Protein AF-A0A1Y1WN30-F1 (afdb_monomer_lite)

Structure (mmCIF, N/CA/C/O backbone):
data_AF-A0A1Y1WN30-F1
#
_entry.id   AF-A0A1Y1WN30-F1
#
loop_
_atom_site.group_PDB
_atom_site.id
_atom_site.type_symbol
_atom_site.label_atom_id
_atom_site.label_alt_id
_atom_site.label_comp_id
_atom_site.label_asym_id
_atom_site.label_entity_id
_atom_site.label_seq_id
_atom_site.pdbx_PDB_ins_code
_atom_site.Cartn_x
_atom_site.Cartn_y
_atom_site.Cartn_z
_atom_site.occupancy
_atom_site.B_iso_or_equiv
_atom_site.auth_seq_id
_atom_site.auth_comp_id
_atom_site.auth_asym_id
_atom_site.auth_atom_id
_atom_site.pdbx_PDB_model_num
ATOM 1 N N . MET A 1 1 ? -15.433 10.022 25.987 1.00 66.25 1 MET A N 1
ATOM 2 C CA . MET A 1 1 ? -14.194 9.229 26.142 1.00 66.25 1 MET A CA 1
ATOM 3 C C . MET A 1 1 ? -13.029 10.192 26.324 1.00 66.25 1 MET A C 1
ATOM 5 O O . MET A 1 1 ? -13.145 11.325 25.868 1.00 66.25 1 MET A O 1
ATOM 9 N N . GLU A 1 2 ? -11.960 9.793 27.011 1.00 76.88 2 GLU A N 1
ATOM 10 C CA . GLU A 1 2 ? -10.769 10.644 27.179 1.00 76.88 2 GLU A CA 1
ATOM 11 C C . GLU A 1 2 ? -9.904 10.650 25.900 1.00 76.88 2 GLU A C 1
ATOM 13 O O . GLU A 1 2 ? -9.834 9.620 25.217 1.00 76.88 2 GLU A O 1
ATOM 18 N N . PRO A 1 3 ? -9.256 11.780 25.551 1.00 79.56 3 PRO A N 1
ATOM 19 C CA . PRO A 1 3 ? -8.313 11.839 24.436 1.00 79.56 3 PRO A CA 1
ATOM 20 C C . PRO A 1 3 ? -7.026 11.049 24.751 1.00 79.56 3 PRO A C 1
ATOM 22 O O . PRO A 1 3 ? -6.665 10.908 25.921 1.00 79.56 3 PRO A O 1
ATOM 25 N N . PRO A 1 4 ? -6.292 10.549 23.740 1.00 82.12 4 PRO A N 1
ATOM 26 C CA . PRO A 1 4 ? -5.044 9.820 23.962 1.00 82.12 4 PRO A CA 1
ATOM 27 C C . PRO A 1 4 ? -3.950 10.729 24.543 1.00 82.12 4 PRO A C 1
ATOM 29 O O . PRO A 1 4 ? -3.462 11.651 23.888 1.00 82.12 4 PRO A O 1
ATOM 32 N N . THR A 1 5 ? -3.520 10.434 25.769 1.00 81.94 5 THR A N 1
ATOM 33 C CA . THR A 1 5 ? -2.484 11.198 26.476 1.00 81.94 5 THR A CA 1
ATOM 34 C C . THR A 1 5 ? -1.085 10.891 25.935 1.00 81.94 5 THR A C 1
ATOM 36 O O . THR A 1 5 ? -0.492 9.861 26.258 1.00 81.94 5 THR A O 1
ATOM 39 N N . TYR A 1 6 ? -0.510 11.806 25.151 1.00 86.31 6 TYR A N 1
ATOM 40 C CA . TYR A 1 6 ? 0.907 11.751 24.782 1.00 86.31 6 TYR A CA 1
ATOM 41 C C . TYR A 1 6 ? 1.780 12.274 25.933 1.00 86.31 6 TYR A C 1
ATOM 43 O O . TYR A 1 6 ? 1.780 13.462 26.247 1.00 86.31 6 TYR A O 1
ATOM 51 N N . THR A 1 7 ? 2.539 11.376 26.564 1.00 87.56 7 THR A N 1
ATOM 52 C CA . THR A 1 7 ? 3.440 11.684 27.693 1.00 87.56 7 THR A CA 1
ATOM 53 C C . THR A 1 7 ? 4.872 12.021 27.265 1.00 87.56 7 THR A C 1
ATOM 55 O O . THR A 1 7 ? 5.717 12.333 28.107 1.00 87.56 7 THR A O 1
ATOM 58 N N . GLY A 1 8 ? 5.169 11.954 25.964 1.00 88.12 8 GLY A N 1
ATOM 59 C CA . GLY A 1 8 ? 6.479 12.298 25.422 1.00 88.12 8 GLY A CA 1
ATOM 60 C C . GLY A 1 8 ? 6.755 13.804 25.439 1.00 88.12 8 GLY A C 1
ATOM 61 O O . GLY A 1 8 ? 5.871 14.639 25.626 1.00 88.12 8 GLY A O 1
ATOM 62 N N . LYS A 1 9 ? 8.018 14.172 25.215 1.00 91.62 9 LYS A N 1
ATOM 63 C CA . LYS A 1 9 ? 8.407 15.582 25.068 1.00 91.62 9 LYS A CA 1
ATOM 64 C C . LYS A 1 9 ? 7.896 16.142 23.729 1.00 91.62 9 LYS A C 1
ATOM 66 O O . LYS A 1 9 ? 7.778 15.369 22.771 1.00 91.62 9 LYS A O 1
ATOM 71 N N . PRO A 1 10 ? 7.646 17.461 23.626 1.00 94.69 10 PRO A N 1
ATOM 72 C CA . PRO A 1 10 ? 7.504 18.121 22.334 1.00 94.69 10 PRO A CA 1
ATOM 73 C C . PRO A 1 10 ? 8.739 17.862 21.464 1.00 94.69 10 PRO A C 1
ATOM 75 O O . PRO A 1 10 ? 9.865 17.896 21.969 1.00 94.69 10 PRO A O 1
ATOM 78 N N . GLN A 1 11 ? 8.537 17.576 20.180 1.00 95.75 11 GLN A N 1
ATOM 79 C CA . GLN A 1 11 ? 9.617 17.220 19.255 1.00 95.75 11 GLN A CA 1
ATOM 80 C C . GLN A 1 11 ? 9.288 17.601 17.805 1.00 95.75 11 GLN A C 1
ATOM 82 O O . GLN A 1 11 ? 8.126 17.663 17.406 1.00 95.75 11 GLN A O 1
ATOM 87 N N . SER A 1 12 ? 10.333 17.839 17.011 1.00 96.12 12 SER A N 1
ATOM 88 C CA . SER A 1 12 ? 10.256 18.078 15.568 1.00 96.12 12 SER A CA 1
ATOM 89 C C . SER A 1 12 ? 10.957 16.928 14.857 1.00 96.12 12 SER A C 1
ATOM 91 O O . SER A 1 12 ? 12.157 16.734 15.044 1.00 96.12 12 SER A O 1
ATOM 93 N N . ILE A 1 13 ? 10.213 16.152 14.072 1.00 95.12 13 ILE A N 1
ATOM 94 C CA . ILE A 1 13 ? 10.753 15.043 13.281 1.00 95.12 13 ILE A CA 1
ATOM 95 C C . ILE A 1 13 ? 10.892 15.542 11.845 1.00 95.12 13 ILE A C 1
ATOM 97 O O . ILE A 1 13 ? 9.892 15.676 11.137 1.00 95.12 13 ILE A O 1
ATOM 101 N N . LYS A 1 14 ? 12.123 15.845 11.423 1.00 94.25 14 LYS A N 1
ATOM 102 C CA . LYS A 1 14 ? 12.416 16.261 10.046 1.00 94.25 14 LYS A CA 1
ATOM 103 C C . LYS A 1 14 ? 12.113 15.111 9.082 1.00 94.25 14 LYS A C 1
ATOM 105 O O . LYS A 1 14 ? 12.485 13.966 9.341 1.00 94.25 14 LYS A O 1
ATOM 110 N N . LEU A 1 15 ? 11.405 15.410 7.995 1.00 91.88 15 LEU A N 1
ATOM 111 C CA . LEU A 1 15 ? 11.126 14.438 6.942 1.00 91.88 15 LEU A CA 1
ATOM 112 C C . LEU A 1 15 ? 12.402 14.129 6.153 1.00 91.88 15 LEU A C 1
ATOM 114 O O . LEU A 1 15 ? 13.209 15.024 5.893 1.00 91.88 15 LEU A O 1
ATOM 118 N N . THR A 1 16 ? 12.565 12.874 5.728 1.00 89.31 16 THR A N 1
ATOM 119 C CA . THR A 1 16 ? 13.534 12.553 4.672 1.00 89.31 16 THR A CA 1
ATOM 120 C C . THR A 1 16 ? 13.024 13.076 3.329 1.00 89.31 16 THR A C 1
ATOM 122 O O . THR A 1 16 ? 11.838 13.378 3.171 1.00 89.31 16 THR A O 1
ATOM 125 N N . ALA A 1 17 ? 13.905 13.136 2.332 1.00 83.62 17 ALA A N 1
ATOM 126 C CA . ALA A 1 17 ? 13.531 13.545 0.983 1.00 83.62 17 ALA A CA 1
ATOM 127 C C . ALA A 1 17 ? 12.427 12.646 0.373 1.00 83.62 17 ALA A C 1
ATOM 129 O O . ALA A 1 17 ? 11.511 13.140 -0.284 1.00 83.62 17 ALA A O 1
ATOM 130 N N . PHE A 1 18 ? 12.450 11.341 0.682 1.00 82.75 18 PHE A N 1
ATOM 131 C CA . PHE A 1 18 ? 11.403 10.391 0.293 1.00 82.75 18 PHE A CA 1
ATOM 132 C C . PHE A 1 18 ? 10.054 10.712 0.953 1.00 82.75 18 PHE A C 1
ATOM 134 O O . PHE A 1 18 ? 9.034 10.770 0.270 1.00 82.75 18 PHE A O 1
ATOM 141 N N . ASP A 1 19 ? 10.043 10.961 2.267 1.00 86.88 19 ASP A N 1
ATOM 142 C CA . ASP A 1 19 ? 8.809 11.249 3.013 1.00 86.88 19 ASP A CA 1
ATOM 143 C C . ASP A 1 19 ? 8.172 12.576 2.581 1.00 86.88 19 ASP A C 1
ATOM 145 O O . ASP A 1 19 ? 6.949 12.693 2.508 1.00 86.88 19 ASP A O 1
ATOM 149 N N . ALA A 1 20 ? 9.007 13.584 2.310 1.00 86.00 20 ALA A N 1
ATOM 150 C CA . ALA A 1 20 ? 8.577 14.906 1.875 1.00 86.00 20 ALA A CA 1
ATOM 151 C C . ALA A 1 20 ? 7.955 14.878 0.470 1.00 86.00 20 ALA A C 1
ATOM 153 O O . ALA A 1 20 ? 7.010 15.616 0.206 1.00 86.00 20 ALA A O 1
ATOM 154 N N . LEU A 1 21 ? 8.427 13.998 -0.422 1.00 81.38 21 LEU A N 1
ATOM 155 C CA . LEU A 1 21 ? 7.849 13.823 -1.758 1.00 81.38 21 LEU A CA 1
ATOM 156 C C . LEU A 1 21 ? 6.402 13.306 -1.697 1.00 81.38 21 LEU A C 1
ATOM 158 O O . LEU A 1 21 ? 5.543 13.755 -2.454 1.00 81.38 21 LEU A O 1
ATOM 162 N N . VAL A 1 22 ? 6.129 12.361 -0.795 1.00 82.50 22 VAL A N 1
ATOM 163 C CA . VAL A 1 22 ? 4.811 11.718 -0.649 1.00 82.50 22 VAL A CA 1
ATOM 164 C C . VAL A 1 22 ? 3.915 12.394 0.391 1.00 82.50 22 VAL A C 1
ATOM 166 O O . VAL A 1 22 ? 2.768 11.982 0.558 1.00 82.50 22 VAL A O 1
ATOM 169 N N . SER A 1 23 ? 4.380 13.444 1.078 1.00 84.56 23 SER A N 1
ATOM 170 C CA . SER A 1 23 ? 3.702 14.007 2.257 1.00 84.56 23 SER A CA 1
ATOM 171 C C . SER A 1 23 ? 2.303 14.573 1.992 1.00 84.56 23 SER A C 1
ATOM 173 O O . SER A 1 23 ? 1.517 14.743 2.922 1.00 84.56 23 SER A O 1
ATOM 175 N N . ILE A 1 24 ? 2.001 14.872 0.728 1.00 79.69 24 ILE A N 1
ATOM 176 C CA . ILE A 1 24 ? 0.704 15.366 0.244 1.00 79.69 24 ILE A CA 1
ATOM 177 C C . ILE A 1 24 ? -0.358 14.261 0.100 1.00 79.69 24 ILE A C 1
ATOM 179 O O . ILE A 1 24 ? -1.520 14.561 -0.167 1.00 79.69 24 ILE A O 1
ATOM 183 N N . LEU A 1 25 ? 0.035 12.991 0.241 1.00 83.56 25 LEU A N 1
ATOM 184 C CA . LEU A 1 25 ? -0.831 11.822 0.101 1.00 83.56 25 LEU A CA 1
ATOM 185 C C . LEU A 1 25 ? -1.242 11.264 1.468 1.00 83.56 25 LEU A C 1
ATOM 187 O O . LEU A 1 25 ? -0.469 11.285 2.427 1.00 83.56 25 LEU A O 1
ATOM 191 N N . ASN A 1 26 ? -2.427 10.656 1.518 1.00 87.56 26 ASN A N 1
ATOM 192 C CA . ASN A 1 26 ? -2.817 9.748 2.593 1.00 87.56 26 ASN A CA 1
ATOM 193 C C . ASN A 1 26 ? -2.835 8.310 2.062 1.00 87.56 26 ASN A C 1
ATOM 195 O O . ASN A 1 26 ? -3.388 8.049 0.994 1.00 87.56 26 ASN A O 1
ATOM 199 N N . ILE A 1 27 ? -2.294 7.371 2.834 1.00 85.38 27 ILE A N 1
ATOM 200 C CA . ILE A 1 27 ? -2.526 5.938 2.640 1.00 85.38 27 ILE A CA 1
ATOM 201 C C . ILE A 1 27 ? -3.891 5.625 3.245 1.00 85.38 27 ILE A C 1
ATOM 203 O O . ILE A 1 27 ? -4.140 5.948 4.408 1.00 85.38 27 ILE A O 1
ATOM 207 N N . GLN A 1 28 ? -4.778 5.020 2.456 1.00 88.50 28 GLN A N 1
ATOM 208 C CA . GLN A 1 28 ? -6.164 4.765 2.845 1.00 88.50 28 GLN A CA 1
ATOM 209 C C . GLN A 1 28 ? -6.513 3.292 2.600 1.00 88.50 28 GLN A C 1
ATOM 211 O O . GLN A 1 28 ? -6.345 2.793 1.488 1.00 88.50 28 GLN A O 1
ATOM 216 N N . GLN A 1 29 ? -6.971 2.587 3.638 1.00 86.94 29 GLN A N 1
ATOM 217 C CA . GLN A 1 29 ? -7.383 1.176 3.572 1.00 86.94 29 GLN A CA 1
ATOM 218 C C . GLN A 1 29 ? -8.694 0.958 4.339 1.00 86.94 29 GLN A C 1
ATOM 220 O O . GLN A 1 29 ? -9.002 1.697 5.275 1.00 86.94 29 GLN A O 1
ATOM 225 N N . VAL A 1 30 ? -9.454 -0.072 3.950 1.00 87.62 30 VAL A N 1
ATOM 226 C CA . VAL A 1 30 ? -10.719 -0.453 4.598 1.00 87.62 30 VAL A CA 1
ATOM 227 C C . VAL A 1 30 ? -10.726 -1.949 4.895 1.00 87.62 30 VAL A C 1
ATOM 229 O O . VAL A 1 30 ? -10.423 -2.756 4.016 1.00 87.62 30 VAL A O 1
ATOM 232 N N . TYR A 1 31 ? -11.079 -2.320 6.125 1.00 88.19 31 TYR A N 1
ATOM 233 C CA . TYR A 1 31 ? -11.107 -3.707 6.594 1.00 88.19 31 TYR A CA 1
ATOM 234 C C . TYR A 1 31 ? -12.529 -4.137 6.967 1.00 88.19 31 TYR A C 1
ATOM 236 O O . TYR A 1 31 ? -13.190 -3.472 7.761 1.00 88.19 31 TYR A O 1
ATOM 244 N N . PHE A 1 32 ? -12.982 -5.272 6.426 1.00 89.44 32 PHE A N 1
ATOM 245 C CA . PHE A 1 32 ? -14.355 -5.770 6.568 1.00 89.44 32 PHE A CA 1
ATOM 246 C C . PHE A 1 32 ? -14.419 -7.070 7.381 1.00 89.44 32 PHE A C 1
ATOM 248 O O . PHE A 1 32 ? -14.154 -8.158 6.858 1.00 89.44 32 PHE A O 1
ATOM 255 N N . TYR A 1 33 ? -14.852 -6.968 8.637 1.00 89.69 33 TYR A N 1
ATOM 256 C CA . TYR A 1 33 ? -14.958 -8.076 9.592 1.00 89.69 33 TYR A CA 1
ATOM 257 C C . TYR A 1 33 ? -16.397 -8.607 9.677 1.00 89.69 33 TYR A C 1
ATOM 259 O O . TYR A 1 33 ? -17.331 -7.825 9.805 1.00 89.69 33 TYR A O 1
ATOM 267 N N . GLU A 1 34 ? -16.575 -9.929 9.602 1.00 92.62 34 GLU A N 1
ATOM 268 C CA . GLU A 1 34 ? -17.881 -10.610 9.538 1.00 92.62 34 GLU A CA 1
ATOM 269 C C . GLU A 1 34 ? -18.300 -11.147 10.919 1.00 92.62 34 GLU A C 1
ATOM 271 O O . GLU A 1 34 ? -17.629 -12.039 11.446 1.00 92.62 34 GLU A O 1
ATOM 276 N N . ASN A 1 35 ? -19.417 -10.670 11.483 1.00 91.94 35 ASN A N 1
ATOM 277 C CA . ASN A 1 35 ? -19.970 -11.189 12.742 1.00 91.94 35 ASN A CA 1
ATOM 278 C C . ASN A 1 35 ? -20.822 -12.440 12.481 1.00 91.94 35 ASN A C 1
ATOM 280 O O . ASN A 1 35 ? -22.054 -12.405 12.510 1.00 91.94 35 ASN A O 1
ATOM 284 N N . LYS A 1 36 ? -20.150 -13.552 12.168 1.00 91.00 36 LYS A N 1
ATOM 285 C CA . LYS A 1 36 ? -20.792 -14.817 11.760 1.00 91.00 36 LYS A CA 1
ATOM 286 C C . LYS A 1 36 ? -21.807 -15.334 12.775 1.00 91.00 36 LYS A C 1
ATOM 288 O O . LYS A 1 36 ? -22.872 -15.802 12.385 1.00 91.00 36 LYS A O 1
ATOM 293 N N . ASP A 1 37 ? -21.470 -15.216 14.053 1.00 92.75 37 ASP A N 1
ATOM 294 C CA . ASP A 1 37 ? -22.253 -15.756 15.164 1.00 92.75 37 ASP A CA 1
ATOM 295 C C . ASP A 1 37 ? -23.277 -14.740 15.710 1.00 92.75 37 ASP A C 1
ATOM 297 O O . ASP A 1 37 ? -23.985 -15.034 16.670 1.00 92.75 37 ASP A O 1
ATOM 301 N N . ARG A 1 38 ? -23.358 -13.539 15.103 1.00 89.12 38 ARG A N 1
ATOM 302 C CA . ARG A 1 38 ? -24.195 -12.401 15.535 1.00 89.12 38 ARG A CA 1
ATOM 303 C C . ARG A 1 38 ? -24.017 -12.056 17.026 1.00 89.12 38 ARG A C 1
ATOM 305 O O . ARG A 1 38 ? -24.966 -11.660 17.701 1.00 89.12 38 ARG A O 1
ATOM 312 N N . SER A 1 39 ? -22.790 -12.195 17.537 1.00 92.94 39 SER A N 1
ATOM 313 C CA . SER A 1 39 ? -22.458 -11.905 18.936 1.00 92.94 39 SER A CA 1
ATOM 314 C C . SER A 1 39 ? -22.695 -10.421 19.251 1.00 92.94 39 SER A C 1
ATOM 316 O O . SER A 1 39 ? -22.212 -9.580 18.484 1.00 92.94 39 SER A O 1
ATOM 318 N N . PRO A 1 40 ? -23.393 -10.064 20.350 1.00 89.19 40 PRO A N 1
ATOM 319 C CA . PRO A 1 40 ? -23.592 -8.667 20.739 1.00 89.19 40 PRO A CA 1
ATOM 320 C C . PRO A 1 40 ? -22.261 -7.962 21.038 1.00 89.19 40 PRO A C 1
ATOM 322 O O . PRO A 1 40 ? -22.103 -6.795 20.700 1.00 89.19 40 PRO A O 1
ATOM 325 N N . ASP A 1 41 ? -21.280 -8.697 21.566 1.00 89.25 41 ASP A N 1
ATOM 326 C CA . ASP A 1 41 ? -19.958 -8.194 21.956 1.00 89.25 41 ASP A CA 1
ATOM 327 C C . ASP A 1 41 ? -18.908 -8.351 20.834 1.00 89.25 41 ASP A C 1
ATOM 329 O O . ASP A 1 41 ? -17.713 -8.532 21.084 1.00 89.25 41 ASP A O 1
ATOM 333 N N . PHE A 1 42 ? -19.332 -8.340 19.565 1.00 89.75 42 PHE A N 1
ATOM 334 C CA . PHE A 1 42 ? -18.420 -8.465 18.426 1.00 89.75 42 PHE A CA 1
ATOM 335 C C . PHE A 1 42 ? -17.640 -7.165 18.188 1.00 89.75 42 PHE A C 1
ATOM 337 O O . PHE A 1 42 ? -18.181 -6.186 17.686 1.00 89.75 42 PHE A O 1
ATOM 344 N N . MET A 1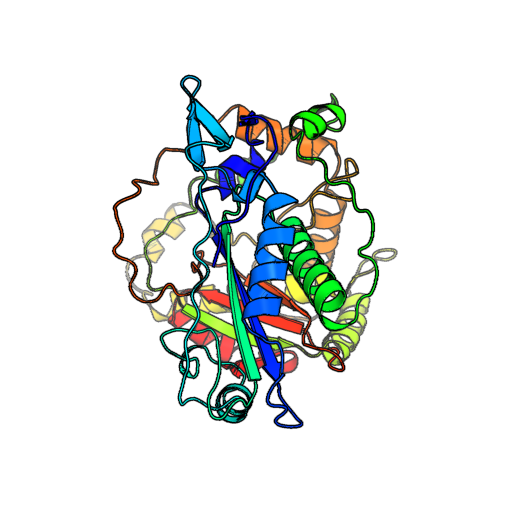 43 ? -16.341 -7.188 18.506 1.00 91.25 43 MET A N 1
ATOM 345 C CA . MET A 1 43 ? -15.421 -6.046 18.376 1.00 91.25 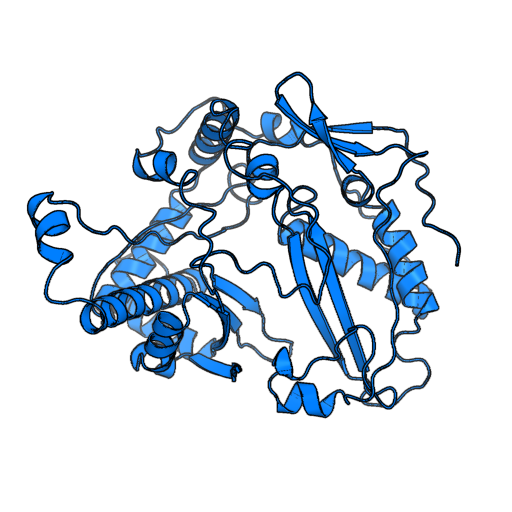43 MET A CA 1
ATOM 346 C C . MET A 1 43 ? -15.947 -4.757 19.057 1.00 91.25 43 MET A C 1
ATOM 348 O O . MET A 1 43 ? -16.162 -3.758 18.368 1.00 91.25 43 MET A O 1
ATOM 352 N N . PRO A 1 44 ? -16.143 -4.743 20.394 1.00 91.62 44 PRO A N 1
ATOM 353 C CA . PRO A 1 44 ? -16.823 -3.645 21.083 1.00 91.62 44 PRO A CA 1
ATOM 354 C C . PRO A 1 44 ? -16.126 -2.294 20.887 1.00 91.62 44 PRO A C 1
ATOM 356 O O . PRO A 1 44 ? -14.898 -2.199 20.991 1.00 91.62 44 PRO A O 1
ATOM 359 N N . ALA A 1 45 ? -16.908 -1.239 20.652 1.00 90.31 45 ALA A N 1
ATOM 360 C CA . ALA A 1 45 ? -16.398 0.090 20.318 1.00 90.31 45 ALA A CA 1
ATOM 361 C C . ALA A 1 45 ? -15.435 0.658 21.374 1.00 90.31 45 ALA A C 1
ATOM 363 O O . ALA A 1 45 ? -14.341 1.096 21.021 1.00 90.31 45 ALA A O 1
ATOM 364 N N . ASP A 1 46 ? -15.771 0.555 22.665 1.00 92.44 46 ASP A N 1
ATOM 365 C CA . ASP A 1 46 ? -14.885 0.972 23.763 1.00 92.44 46 ASP A CA 1
ATOM 366 C C . ASP A 1 46 ? -13.544 0.218 23.748 1.00 92.44 46 ASP A C 1
ATOM 368 O O . ASP A 1 46 ? -12.492 0.802 24.019 1.00 92.44 46 ASP A O 1
ATOM 372 N N . THR A 1 47 ? -13.546 -1.072 23.390 1.00 94.06 47 THR A N 1
ATOM 373 C CA . THR A 1 47 ? -12.322 -1.877 23.246 1.00 94.06 47 THR A CA 1
ATOM 374 C C . THR A 1 47 ? -11.494 -1.414 22.048 1.00 94.06 47 THR A C 1
ATOM 376 O O . THR A 1 47 ? -10.282 -1.235 22.187 1.00 94.06 47 THR A O 1
ATOM 379 N N . LEU A 1 48 ? -12.126 -1.172 20.894 1.00 93.38 48 LEU A N 1
ATOM 380 C CA . LEU A 1 48 ? -11.453 -0.671 19.691 1.00 93.38 48 LEU A CA 1
ATOM 381 C C . LEU A 1 48 ? -10.862 0.728 19.906 1.00 93.38 48 LEU A C 1
ATOM 383 O O . LEU A 1 48 ? -9.684 0.934 19.612 1.00 93.38 48 LEU A O 1
ATOM 387 N N . HIS A 1 49 ? -11.628 1.661 20.473 1.00 93.06 49 HIS A N 1
ATOM 388 C CA . HIS A 1 49 ? -11.184 3.022 20.777 1.00 93.06 49 HIS A CA 1
ATOM 389 C C . HIS A 1 49 ? -10.075 3.042 21.842 1.00 93.06 49 HIS A C 1
ATOM 391 O O . HIS A 1 49 ? -9.056 3.714 21.674 1.00 93.06 49 HIS A O 1
ATOM 397 N N . THR A 1 50 ? -10.198 2.252 22.914 1.00 93.88 50 THR A N 1
ATOM 398 C CA . THR A 1 50 ? -9.142 2.168 23.940 1.00 93.88 50 THR A CA 1
ATOM 399 C C . THR A 1 50 ? -7.860 1.551 23.369 1.00 93.88 50 THR A C 1
ATOM 401 O O . THR A 1 50 ? -6.764 2.044 23.642 1.00 93.88 50 THR A O 1
ATOM 404 N N . ALA A 1 51 ? -7.971 0.525 22.517 1.00 94.81 51 ALA A N 1
ATOM 405 C CA . ALA A 1 51 ? -6.834 -0.037 21.787 1.00 94.81 51 ALA A CA 1
ATOM 406 C C . ALA A 1 51 ? -6.203 0.976 20.819 1.00 94.81 51 ALA A C 1
ATOM 408 O O . ALA A 1 51 ? -4.978 1.026 20.685 1.00 94.81 51 ALA A O 1
ATOM 409 N N . PHE A 1 52 ? -7.021 1.805 20.166 1.00 94.31 52 PHE A N 1
ATOM 410 C CA . PHE A 1 52 ? -6.567 2.857 19.260 1.00 94.31 52 PHE A CA 1
ATOM 411 C C . PHE A 1 52 ? -5.771 3.923 20.022 1.00 94.31 52 PHE A C 1
ATOM 413 O O . PHE A 1 52 ? -4.642 4.223 19.639 1.00 94.31 52 PHE A O 1
ATOM 420 N N . ASN A 1 53 ? -6.279 4.399 21.163 1.00 93.94 53 ASN A N 1
ATOM 421 C CA . ASN A 1 53 ? -5.590 5.375 22.015 1.00 93.94 53 ASN A CA 1
ATOM 422 C C . ASN A 1 53 ? -4.278 4.831 22.614 1.00 93.94 53 ASN A C 1
ATOM 424 O O . ASN A 1 53 ? -3.269 5.546 22.661 1.00 93.94 53 ASN A O 1
ATOM 428 N N . LYS A 1 54 ? -4.243 3.547 22.998 1.00 93.88 54 LYS A N 1
ATOM 429 C CA . LYS A 1 54 ? -2.991 2.854 23.354 1.00 93.88 54 LYS A CA 1
ATOM 430 C C . LYS A 1 54 ? -2.013 2.740 22.184 1.00 93.88 54 LYS A C 1
ATOM 432 O O . LYS A 1 54 ? -0.808 2.788 22.402 1.00 93.88 54 LYS A O 1
ATOM 437 N N . THR A 1 55 ? -2.502 2.573 20.958 1.00 94.81 55 THR A N 1
ATOM 438 C CA . THR A 1 55 ? -1.643 2.411 19.776 1.00 94.81 55 THR A CA 1
ATOM 439 C C . THR A 1 55 ? -1.099 3.748 19.291 1.00 94.81 55 THR A C 1
ATOM 441 O O . THR A 1 55 ? 0.099 3.872 19.074 1.00 94.81 55 THR A O 1
ATOM 444 N N . ILE A 1 56 ? -1.936 4.776 19.153 1.00 94.44 56 ILE A N 1
ATOM 445 C CA . ILE A 1 56 ? -1.529 6.068 18.588 1.00 94.44 56 ILE A CA 1
ATOM 446 C C . ILE A 1 56 ? -0.467 6.775 19.448 1.00 94.44 56 ILE A C 1
ATOM 448 O O . ILE A 1 56 ? 0.451 7.390 18.914 1.00 94.44 56 ILE A O 1
ATOM 452 N N . SER A 1 57 ? -0.510 6.589 20.772 1.00 92.44 57 SER A N 1
ATOM 453 C CA . SER A 1 57 ? 0.525 7.061 21.706 1.00 92.44 57 SER A CA 1
ATOM 454 C C . SER A 1 57 ? 1.879 6.351 21.540 1.00 92.44 57 SER A C 1
ATOM 456 O O . SER A 1 57 ? 2.912 6.952 21.832 1.00 92.44 57 SER A O 1
ATOM 458 N N . GLN A 1 58 ? 1.901 5.125 20.999 1.00 93.25 58 GLN A N 1
ATOM 459 C CA . GLN A 1 58 ? 3.126 4.416 20.600 1.00 93.25 58 GLN A CA 1
ATOM 460 C C . GLN A 1 58 ? 3.672 4.896 19.241 1.00 93.25 58 GLN A C 1
ATOM 462 O O . GLN A 1 58 ? 4.813 4.578 18.926 1.00 93.25 58 GLN A O 1
ATOM 467 N N . PHE A 1 59 ? 2.911 5.685 18.462 1.00 94.69 59 PHE A N 1
ATOM 468 C CA . PHE A 1 59 ? 3.288 6.193 17.132 1.00 94.69 59 PHE A CA 1
ATOM 469 C C . PHE A 1 59 ? 3.252 7.740 17.056 1.00 94.69 59 PHE A C 1
ATOM 471 O O . PHE A 1 59 ? 2.429 8.306 16.329 1.00 94.69 59 PHE A O 1
ATOM 478 N N . PRO A 1 60 ? 4.173 8.461 17.732 1.00 93.94 60 PRO A N 1
ATOM 479 C CA . PRO A 1 60 ? 4.168 9.926 17.790 1.00 93.94 60 PRO A CA 1
ATOM 480 C C . PRO A 1 60 ? 4.096 10.669 16.440 1.00 93.94 60 PRO A C 1
ATOM 482 O O . PRO A 1 60 ? 3.414 11.692 16.401 1.00 93.94 60 PRO A O 1
ATOM 485 N N . PRO A 1 61 ? 4.694 10.201 15.317 1.00 94.94 61 PRO A N 1
ATOM 486 C CA . PRO A 1 61 ? 4.543 10.871 14.018 1.00 94.94 61 PRO A CA 1
ATOM 487 C C . PRO A 1 61 ? 3.095 11.020 13.524 1.00 94.94 61 PRO A C 1
ATOM 489 O O . PRO A 1 61 ? 2.832 11.886 12.695 1.00 94.94 61 PRO A O 1
ATOM 492 N N . LEU A 1 62 ? 2.158 10.203 14.017 1.00 94.38 62 LEU A N 1
ATOM 493 C CA . LEU A 1 62 ? 0.733 10.302 13.678 1.00 94.38 62 LEU A CA 1
ATOM 494 C C . LEU A 1 62 ? -0.030 11.319 14.547 1.00 94.38 62 LEU A C 1
ATOM 496 O O . LEU A 1 62 ? -1.160 11.658 14.216 1.00 94.38 62 LEU A O 1
ATOM 500 N N . LEU A 1 63 ? 0.584 11.815 15.626 1.00 95.12 63 LEU A N 1
ATOM 501 C CA . LEU A 1 63 ? 0.030 12.827 16.537 1.00 95.12 63 LEU A CA 1
ATOM 502 C C . LEU A 1 63 ? 0.554 14.246 16.253 1.00 95.12 63 LEU A C 1
ATOM 504 O O . LEU A 1 63 ? 0.184 15.192 16.948 1.00 95.12 63 LEU A O 1
ATOM 508 N N . GLY A 1 64 ? 1.443 14.408 15.272 1.00 94.88 64 GLY A N 1
ATOM 509 C CA . GLY A 1 64 ? 2.038 15.695 14.922 1.00 94.88 64 GLY A CA 1
ATOM 510 C C . GLY A 1 64 ? 1.385 16.374 13.720 1.00 94.88 64 GLY A C 1
ATOM 511 O O . GLY A 1 64 ? 0.780 15.734 12.857 1.00 94.88 64 GLY A O 1
ATOM 512 N N . HIS A 1 65 ? 1.553 17.691 13.636 1.00 95.38 65 HIS A N 1
ATOM 513 C CA . HIS A 1 65 ? 1.189 18.481 12.464 1.00 95.38 65 HIS A CA 1
ATOM 514 C C . HIS A 1 65 ? 2.359 18.543 11.478 1.00 95.38 65 HIS A C 1
ATOM 516 O O . HIS A 1 65 ? 3.456 18.971 11.841 1.00 95.38 65 HIS A O 1
ATOM 522 N N . LEU A 1 66 ? 2.120 18.190 10.214 1.00 94.62 66 LEU A N 1
ATOM 523 C CA . LEU A 1 66 ? 3.055 18.471 9.125 1.00 94.62 66 LEU A CA 1
ATOM 524 C C . LEU A 1 66 ? 3.191 19.994 8.950 1.00 94.62 66 LEU A C 1
ATOM 526 O O . LEU A 1 66 ? 2.190 20.680 8.740 1.00 94.62 66 LEU A O 1
ATOM 530 N N . ARG A 1 67 ? 4.412 20.531 9.045 1.00 94.62 67 ARG A N 1
ATOM 531 C CA . ARG A 1 67 ? 4.703 21.960 8.846 1.00 94.62 67 ARG A CA 1
ATOM 532 C C . ARG A 1 67 ? 5.998 22.164 8.067 1.00 94.62 67 ARG A C 1
ATOM 534 O O . ARG A 1 67 ? 7.018 21.538 8.368 1.00 94.62 67 ARG A O 1
ATOM 541 N N . GLN A 1 68 ? 5.974 23.105 7.128 1.00 91.38 68 GLN A N 1
ATOM 542 C CA . GLN A 1 68 ? 7.190 23.616 6.506 1.00 91.38 68 GLN A CA 1
ATOM 543 C C . GLN A 1 68 ? 7.992 24.466 7.502 1.00 91.38 68 GLN A C 1
ATOM 545 O O . GLN A 1 68 ? 7.425 25.182 8.330 1.00 91.38 68 GLN A O 1
ATOM 550 N N . GLN A 1 69 ? 9.313 24.348 7.426 1.00 92.50 69 GLN A N 1
ATOM 551 C CA . GLN A 1 69 ? 10.294 25.049 8.247 1.00 92.50 69 GLN A CA 1
ATOM 552 C C . GLN A 1 69 ? 10.931 26.217 7.460 1.00 92.50 69 GLN A C 1
ATOM 554 O O . GLN A 1 69 ? 10.855 26.237 6.230 1.00 92.50 69 GLN A O 1
ATOM 559 N N . PRO A 1 70 ? 11.604 27.183 8.121 1.00 91.81 70 PRO A N 1
ATOM 560 C CA . PRO A 1 70 ? 12.229 28.327 7.440 1.00 91.81 70 PRO A CA 1
ATOM 561 C C . PRO A 1 70 ? 13.350 27.982 6.440 1.00 91.81 70 PRO A C 1
ATOM 563 O O . PRO A 1 70 ? 13.702 28.823 5.620 1.00 91.81 70 PRO A O 1
ATOM 566 N N . ASP A 1 71 ? 13.902 26.764 6.479 1.00 87.75 71 ASP A N 1
ATOM 567 C CA . ASP A 1 71 ? 14.855 26.239 5.483 1.00 87.75 71 ASP A CA 1
ATOM 568 C C . ASP A 1 71 ? 14.159 25.570 4.274 1.00 87.75 71 ASP A C 1
ATOM 570 O O . ASP A 1 71 ? 14.797 24.865 3.495 1.00 87.75 71 ASP A O 1
ATOM 574 N N . ASN A 1 72 ? 12.845 25.777 4.130 1.00 84.88 72 ASN A N 1
ATOM 575 C CA . ASN A 1 72 ? 11.913 25.112 3.211 1.00 84.88 72 ASN A CA 1
ATOM 576 C C . ASN A 1 72 ? 11.712 23.602 3.425 1.00 84.88 72 ASN A C 1
ATOM 578 O O . ASN A 1 72 ? 10.870 23.023 2.734 1.00 84.88 72 ASN A O 1
ATOM 582 N N . SER A 1 73 ? 12.405 22.961 4.374 1.00 88.56 73 SER A N 1
ATOM 583 C CA . SER A 1 73 ? 12.195 21.538 4.662 1.00 88.56 73 SER A CA 1
ATOM 584 C C . SER A 1 73 ? 10.851 21.282 5.349 1.00 88.56 73 SER A C 1
ATOM 586 O O . SER A 1 73 ? 10.237 22.185 5.918 1.00 88.56 73 SER A O 1
ATOM 588 N N . LEU A 1 74 ? 10.375 20.040 5.292 1.00 91.75 74 LEU A N 1
ATOM 589 C CA . LEU A 1 74 ? 9.159 19.611 5.976 1.00 91.75 74 LEU A CA 1
ATOM 590 C C . LEU A 1 74 ? 9.512 18.860 7.265 1.00 91.75 74 LEU A C 1
ATOM 592 O O . LEU A 1 74 ? 10.410 18.018 7.273 1.00 91.75 74 LEU A O 1
ATOM 596 N N . SER A 1 75 ? 8.757 19.117 8.333 1.00 95.50 75 SER A N 1
ATOM 597 C CA . SER A 1 75 ? 8.838 18.369 9.591 1.00 95.50 75 SER A CA 1
ATOM 598 C C . SER A 1 75 ? 7.449 18.031 10.120 1.00 95.50 75 SER A C 1
ATOM 600 O O . SER A 1 75 ? 6.496 18.788 9.934 1.00 95.50 75 SER A O 1
ATOM 602 N N . ILE A 1 76 ? 7.348 16.922 10.848 1.00 96.31 76 ILE A N 1
ATOM 603 C CA . ILE A 1 76 ? 6.199 16.613 11.697 1.00 96.31 76 ILE A CA 1
ATOM 604 C C . ILE A 1 76 ? 6.472 17.224 13.076 1.00 96.31 76 ILE A C 1
ATOM 606 O O . ILE A 1 76 ? 7.391 16.804 13.782 1.00 96.31 76 ILE A O 1
ATOM 610 N N . ILE A 1 77 ? 5.689 18.237 13.442 1.00 97.12 77 ILE A N 1
ATOM 611 C CA . ILE A 1 77 ? 5.771 18.933 14.729 1.00 97.12 77 ILE A CA 1
ATOM 612 C C . ILE A 1 77 ? 4.792 18.282 15.704 1.00 97.12 77 ILE A C 1
ATOM 614 O O . ILE A 1 77 ? 3.578 18.378 15.523 1.00 97.12 77 ILE A O 1
ATOM 618 N N . ILE A 1 78 ? 5.323 17.632 16.736 1.00 96.19 78 ILE A N 1
ATOM 619 C CA . ILE A 1 78 ? 4.552 17.004 17.809 1.00 96.19 78 ILE A CA 1
ATOM 620 C C . ILE A 1 78 ? 4.618 17.940 19.012 1.00 96.19 78 ILE A C 1
ATOM 622 O O . ILE A 1 78 ? 5.634 18.002 19.706 1.00 96.19 78 ILE A O 1
ATOM 626 N N . ASP A 1 79 ? 3.539 18.683 19.235 1.00 94.94 79 ASP A N 1
ATOM 627 C CA . ASP A 1 79 ? 3.365 19.564 20.386 1.00 94.94 79 ASP A CA 1
ATOM 628 C C . ASP A 1 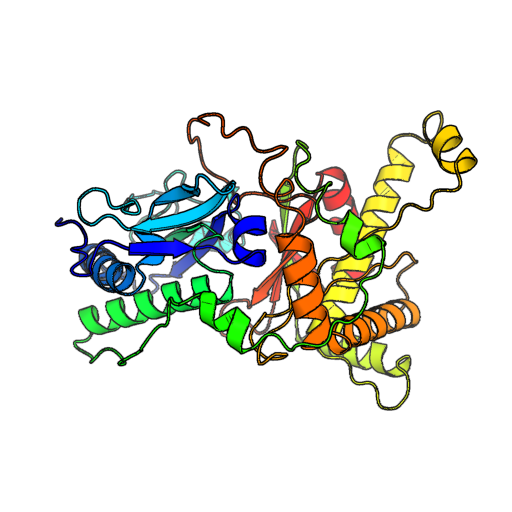79 ? 2.351 18.933 21.345 1.00 94.94 79 ASP A C 1
ATOM 630 O O . ASP A 1 79 ? 1.226 18.639 20.951 1.00 94.94 79 ASP A O 1
ATOM 634 N N . LYS A 1 80 ? 2.738 18.730 22.609 1.00 92.94 80 LYS A N 1
ATOM 635 C CA . LYS A 1 80 ? 1.870 18.125 23.632 1.00 92.94 80 LYS A CA 1
ATOM 636 C C . LYS A 1 80 ? 0.607 18.954 23.905 1.00 92.94 80 LYS A C 1
ATOM 638 O O . LYS A 1 80 ? -0.402 18.390 24.314 1.00 92.94 80 LYS A O 1
ATOM 643 N N . ASP A 1 81 ? 0.678 20.269 23.685 1.00 93.12 81 ASP A N 1
ATOM 644 C CA . ASP A 1 81 ? -0.421 21.213 23.914 1.00 93.12 81 ASP A CA 1
ATOM 645 C C . ASP A 1 81 ? -1.208 21.498 22.614 1.00 93.12 81 ASP A C 1
ATOM 647 O O . ASP A 1 81 ? -2.218 22.201 22.630 1.00 93.12 81 ASP A O 1
ATOM 651 N N . SER A 1 82 ? -0.765 20.937 21.480 1.00 93.62 82 SER A N 1
ATOM 652 C CA . SER A 1 82 ? -1.375 21.086 20.153 1.00 93.62 82 SER A CA 1
ATOM 653 C C . SER A 1 82 ? -1.130 19.823 19.307 1.00 93.62 82 SER A C 1
ATOM 655 O O . SER A 1 82 ? -0.422 19.838 18.298 1.00 93.62 82 SER A O 1
ATOM 657 N N . LEU A 1 83 ? -1.687 18.698 19.770 1.00 93.19 83 LEU A N 1
ATOM 658 C CA . LEU A 1 83 ? -1.602 17.405 19.088 1.00 93.19 83 LEU A CA 1
ATOM 659 C C . LEU A 1 83 ? -2.598 17.339 17.923 1.00 93.19 83 LEU A C 1
ATOM 661 O O . LEU A 1 83 ? -3.777 17.669 18.069 1.00 93.19 83 LEU A O 1
ATOM 665 N N . ASN A 1 84 ? -2.144 16.796 16.797 1.00 91.44 84 ASN A N 1
ATOM 666 C CA . ASN A 1 84 ? -2.964 16.466 15.636 1.00 91.44 84 ASN A CA 1
ATOM 667 C C . ASN A 1 84 ? -3.731 15.158 15.894 1.00 91.44 84 ASN A C 1
ATOM 669 O O . ASN A 1 84 ? -3.415 14.118 15.319 1.00 91.44 84 ASN A O 1
ATOM 673 N N . LEU A 1 85 ? -4.676 15.182 16.838 1.00 86.94 85 LEU A N 1
ATOM 674 C CA . LEU A 1 85 ? -5.408 13.984 17.247 1.00 86.94 85 LEU A CA 1
ATOM 675 C C . LEU A 1 85 ? -6.263 13.448 16.083 1.00 86.94 85 LEU A C 1
ATOM 677 O O . LEU A 1 85 ? -7.143 14.170 15.608 1.00 86.94 85 LEU A O 1
ATOM 681 N N . PRO A 1 86 ? -6.050 12.200 15.622 1.00 82.12 86 PRO A N 1
ATOM 682 C CA . PRO A 1 86 ? -6.887 11.613 14.583 1.00 82.12 86 PRO A CA 1
ATOM 683 C C . PRO A 1 86 ? -8.316 11.418 15.099 1.00 82.12 86 PRO A C 1
ATOM 685 O O . PRO A 1 86 ? -8.536 10.900 16.194 1.00 82.12 86 PRO A O 1
ATOM 688 N N . GLU A 1 87 ? -9.292 11.831 14.296 1.00 82.25 87 GLU A N 1
ATOM 689 C CA . GLU A 1 87 ? -10.701 11.798 14.676 1.00 82.25 87 GLU A CA 1
ATOM 690 C C . GLU A 1 87 ? -11.256 10.365 14.620 1.00 82.25 87 GLU A C 1
ATOM 692 O O . GLU A 1 87 ? -11.500 9.818 13.544 1.00 82.25 87 GLU A O 1
ATOM 697 N N . TYR A 1 88 ? -11.484 9.760 15.788 1.00 82.44 88 TYR A N 1
ATOM 698 C CA . TYR A 1 88 ? -12.228 8.508 15.894 1.00 82.44 88 TYR A CA 1
ATOM 699 C C . TYR A 1 88 ? -13.731 8.808 15.827 1.00 82.44 88 TYR A C 1
ATOM 701 O O . TYR A 1 88 ? -14.313 9.337 16.775 1.00 82.44 88 TYR A O 1
ATOM 709 N N . ARG A 1 89 ? -14.358 8.474 14.697 1.00 83.50 89 ARG A N 1
ATOM 710 C CA . ARG A 1 89 ? -15.818 8.488 14.525 1.00 83.50 89 ARG A CA 1
ATOM 711 C C . ARG A 1 89 ? -16.365 7.077 14.682 1.00 83.50 89 ARG A C 1
ATOM 713 O O . ARG A 1 89 ? -15.693 6.120 14.326 1.00 83.50 89 ARG A O 1
ATOM 720 N N . GLU A 1 90 ? -17.607 6.966 15.128 1.00 82.56 90 GLU A N 1
ATOM 721 C CA . GLU A 1 90 ? -18.387 5.730 15.086 1.00 82.56 90 GLU A CA 1
ATOM 722 C C . GLU A 1 90 ? -19.745 6.023 14.439 1.00 82.56 90 GLU A C 1
ATOM 724 O O . GLU A 1 90 ? -20.274 7.131 14.558 1.00 82.56 90 GLU A O 1
ATOM 729 N N . SER A 1 91 ? -20.302 5.046 13.726 1.00 84.56 91 SER A N 1
ATOM 730 C CA . SER A 1 91 ? -21.596 5.155 13.056 1.00 84.56 91 SER A CA 1
ATOM 731 C C . SER A 1 91 ? -22.296 3.801 13.000 1.00 84.56 91 SER A C 1
ATOM 733 O O . SER A 1 91 ? -21.650 2.748 12.994 1.00 84.56 91 SER A O 1
ATOM 735 N N . THR A 1 92 ? -23.625 3.832 12.909 1.00 86.44 92 THR A N 1
ATOM 736 C CA . THR A 1 92 ? -24.451 2.669 12.571 1.00 86.44 92 THR A CA 1
ATOM 737 C C . THR A 1 92 ? -25.010 2.796 11.161 1.00 86.44 92 THR A C 1
ATOM 739 O O . THR A 1 92 ? -25.290 3.891 10.674 1.00 86.44 92 THR A O 1
ATOM 742 N N . SER A 1 93 ? -25.154 1.659 10.482 1.00 88.25 93 SER A N 1
ATOM 743 C CA . SER A 1 93 ? -25.699 1.576 9.126 1.00 88.25 93 SER A CA 1
ATOM 744 C C . SER A 1 93 ? -26.844 0.571 9.058 1.00 88.25 93 SER A C 1
ATOM 746 O O . SER A 1 93 ? -26.964 -0.308 9.907 1.00 88.25 93 SER A O 1
ATOM 748 N N . THR A 1 94 ? -27.671 0.672 8.021 1.00 89.88 94 THR A N 1
ATOM 749 C CA . THR A 1 94 ? -28.670 -0.341 7.647 1.00 89.88 94 THR A CA 1
ATOM 750 C C . THR A 1 94 ? -28.144 -1.333 6.605 1.00 89.88 94 THR A C 1
ATOM 752 O O . THR A 1 94 ? -28.769 -2.366 6.396 1.00 89.88 94 THR A O 1
ATOM 755 N N . VAL A 1 95 ? -26.996 -1.059 5.969 1.00 91.31 95 VAL A N 1
ATOM 756 C CA . VAL A 1 95 ? -26.364 -1.946 4.977 1.00 91.31 95 VAL A CA 1
ATOM 757 C C . VAL A 1 95 ? -25.766 -3.163 5.681 1.00 91.31 95 VAL A C 1
ATOM 759 O O . VAL A 1 95 ? -24.876 -2.993 6.513 1.00 91.31 95 VAL A O 1
ATOM 762 N N . HIS A 1 96 ? -26.215 -4.379 5.365 1.00 92.56 96 HIS A N 1
ATOM 763 C CA . HIS A 1 96 ? -25.777 -5.606 6.039 1.00 92.56 96 HIS A CA 1
ATOM 764 C C . HIS A 1 96 ? -24.478 -6.160 5.408 1.00 92.56 96 HIS A C 1
ATOM 766 O O . HIS A 1 96 ? -24.247 -6.035 4.204 1.00 92.56 96 HIS A O 1
ATOM 772 N N . TYR A 1 97 ? -23.611 -6.812 6.197 1.00 90.00 97 TYR A N 1
ATOM 773 C CA . TYR A 1 97 ? -22.295 -7.309 5.746 1.00 90.00 97 TYR A CA 1
ATOM 774 C C . TYR A 1 97 ? -22.388 -8.188 4.491 1.00 90.00 97 TYR A C 1
ATOM 776 O O . TYR A 1 97 ? -21.570 -8.080 3.575 1.00 90.00 97 TYR A O 1
ATOM 784 N N . ASN A 1 98 ? -23.402 -9.058 4.441 1.00 91.50 98 ASN A N 1
ATOM 785 C CA . ASN A 1 98 ? -23.613 -9.959 3.309 1.00 91.50 98 ASN A CA 1
ATOM 786 C C . ASN A 1 98 ? -23.926 -9.227 1.995 1.00 91.50 98 ASN A C 1
ATOM 788 O O . ASN A 1 98 ? -23.591 -9.767 0.945 1.00 91.50 98 ASN A O 1
ATOM 792 N N . ASP A 1 99 ? -24.478 -8.013 2.033 1.00 92.94 99 ASP A N 1
ATOM 793 C CA . ASP A 1 99 ? -24.779 -7.234 0.827 1.00 92.94 99 ASP A CA 1
ATOM 794 C C . ASP A 1 99 ? -23.479 -6.683 0.230 1.00 92.94 99 ASP A C 1
ATOM 796 O O . ASP A 1 99 ? -23.200 -6.862 -0.954 1.00 92.94 99 ASP A O 1
ATOM 800 N N . ILE A 1 100 ? -22.609 -6.126 1.082 1.00 88.38 100 ILE A N 1
ATOM 801 C CA . ILE A 1 100 ? -21.256 -5.684 0.706 1.00 88.38 100 ILE A CA 1
ATOM 802 C C . ILE A 1 100 ? -20.446 -6.864 0.146 1.00 88.38 100 ILE A C 1
ATOM 804 O O . ILE A 1 100 ? -19.798 -6.751 -0.895 1.00 88.38 100 ILE A O 1
ATOM 808 N N . LYS A 1 101 ? -20.518 -8.019 0.816 1.00 88.69 101 LYS A N 1
ATOM 809 C CA . LYS A 1 101 ? -19.862 -9.278 0.427 1.00 88.69 101 LYS A CA 1
ATOM 810 C C . LYS A 1 101 ? -20.384 -9.819 -0.912 1.00 88.69 101 LYS A C 1
ATOM 812 O O . LYS A 1 101 ? -19.584 -10.319 -1.701 1.00 88.69 101 LYS A O 1
ATOM 817 N N . ALA A 1 102 ? -21.689 -9.716 -1.177 1.00 90.25 102 ALA A N 1
ATOM 818 C CA . ALA A 1 102 ? -22.312 -10.110 -2.443 1.00 90.25 102 ALA A CA 1
ATOM 819 C C . ALA A 1 102 ? -21.938 -9.153 -3.588 1.00 90.25 102 ALA A C 1
ATOM 821 O O . ALA A 1 102 ? -21.636 -9.605 -4.690 1.00 90.25 102 ALA A O 1
ATOM 822 N N . CYS A 1 103 ? -21.843 -7.854 -3.301 1.00 88.44 103 CYS A N 1
ATOM 823 C CA . CYS A 1 103 ? -21.329 -6.822 -4.206 1.00 88.44 103 CYS A CA 1
ATOM 824 C C . CYS A 1 103 ? -19.791 -6.828 -4.350 1.00 88.44 103 CYS A C 1
ATOM 826 O O . CYS A 1 103 ? -19.216 -5.840 -4.799 1.00 88.44 103 CYS A O 1
ATOM 828 N N . GLY A 1 104 ? -19.091 -7.895 -3.944 1.00 83.38 104 GLY A N 1
ATOM 829 C CA . GLY A 1 104 ? -17.636 -8.014 -4.114 1.00 83.38 104 GLY A CA 1
ATOM 830 C C . GLY A 1 104 ? -16.812 -6.948 -3.377 1.00 83.38 104 GLY A C 1
ATOM 831 O O . GLY A 1 104 ? -15.682 -6.677 -3.771 1.00 83.38 104 GLY A O 1
ATOM 832 N N . PHE A 1 105 ? -17.365 -6.349 -2.318 1.00 84.81 105 PHE A N 1
ATOM 833 C CA . PHE A 1 105 ? -16.817 -5.195 -1.595 1.00 84.81 105 PHE A CA 1
ATOM 834 C C . PHE A 1 105 ? -16.715 -3.897 -2.418 1.00 84.81 105 PHE A C 1
ATOM 836 O O . PHE A 1 105 ? -15.931 -3.018 -2.068 1.00 84.81 105 PHE A O 1
ATOM 843 N N . ASP A 1 106 ? -17.546 -3.730 -3.452 1.00 82.81 106 ASP A N 1
ATOM 844 C CA . ASP A 1 106 ? -17.718 -2.468 -4.186 1.00 82.81 106 ASP A CA 1
ATOM 845 C C . ASP A 1 106 ? -18.032 -1.289 -3.252 1.00 82.81 106 ASP A C 1
ATOM 847 O O . ASP A 1 106 ? -18.973 -1.340 -2.457 1.00 82.81 106 ASP A O 1
ATOM 851 N N . TYR A 1 107 ? -17.274 -0.197 -3.389 1.00 84.38 107 TYR A N 1
ATOM 852 C CA . TYR A 1 107 ? -17.444 1.021 -2.592 1.00 84.38 107 TYR A CA 1
ATOM 853 C C . TYR A 1 107 ? -18.821 1.680 -2.753 1.00 84.38 107 TYR A C 1
ATOM 855 O O . TYR A 1 107 ? -19.264 2.408 -1.866 1.00 84.38 107 TYR A O 1
ATOM 863 N N . ARG A 1 108 ? -19.525 1.411 -3.861 1.00 85.88 108 ARG A N 1
ATOM 864 C CA . ARG A 1 108 ? -20.910 1.852 -4.101 1.00 85.88 108 ARG A CA 1
ATOM 865 C C . ARG A 1 108 ? -21.923 1.149 -3.192 1.00 85.88 108 ARG A C 1
ATOM 867 O O . ARG A 1 108 ? -23.033 1.648 -3.045 1.00 85.88 108 ARG A O 1
ATOM 874 N N . ALA A 1 109 ? -21.547 0.014 -2.600 1.00 88.50 109 ALA A N 1
ATOM 875 C CA . ALA A 1 109 ? -22.342 -0.735 -1.632 1.00 88.50 109 ALA A CA 1
ATOM 876 C C . ALA A 1 109 ? -21.913 -0.479 -0.174 1.00 88.50 109 ALA A C 1
ATOM 878 O O . ALA A 1 109 ? -22.456 -1.108 0.727 1.00 88.50 109 ALA A O 1
ATOM 879 N N . TRP A 1 110 ? -20.936 0.396 0.093 1.00 88.31 110 TRP A N 1
ATOM 880 C CA . TRP A 1 110 ? -20.503 0.703 1.462 1.00 88.31 110 TRP A CA 1
ATOM 881 C C . TRP A 1 110 ? -21.470 1.683 2.158 1.00 88.31 110 TRP A C 1
ATOM 883 O O . TRP A 1 110 ? -22.122 2.482 1.482 1.00 88.31 110 TRP A O 1
ATOM 893 N N . PRO A 1 111 ? -21.544 1.687 3.506 1.00 84.50 111 PRO A N 1
ATOM 894 C CA . PRO A 1 111 ? -22.206 2.755 4.254 1.00 84.50 111 PRO A CA 1
ATOM 895 C C . PRO A 1 111 ? -21.657 4.140 3.884 1.00 84.50 111 PRO A C 1
ATOM 897 O O . PRO A 1 111 ? -20.449 4.302 3.713 1.00 84.50 111 PRO A O 1
ATOM 900 N N . SER A 1 112 ? -22.515 5.161 3.845 1.00 79.44 112 SER A N 1
ATOM 901 C CA . SER A 1 112 ? -22.102 6.559 3.625 1.00 79.44 112 SER A CA 1
ATOM 902 C C . SER A 1 112 ? -21.110 7.069 4.678 1.00 79.44 112 SER A C 1
ATOM 904 O O . SER A 1 112 ? -20.245 7.882 4.365 1.00 79.44 112 SER A O 1
ATOM 906 N N . ASP A 1 113 ? -21.215 6.553 5.905 1.00 72.44 113 ASP A N 1
ATOM 907 C CA . ASP A 1 113 ? -20.525 7.057 7.097 1.00 72.44 113 ASP A CA 1
ATOM 908 C C . ASP A 1 113 ? -19.670 5.972 7.790 1.00 72.44 113 ASP A C 1
ATOM 910 O O . ASP A 1 113 ? -19.397 6.071 8.982 1.00 72.44 113 ASP A O 1
ATOM 914 N N . LEU A 1 114 ? -19.300 4.916 7.044 1.00 63.91 114 LEU A N 1
ATOM 915 C CA . LEU A 1 114 ? -18.402 3.787 7.379 1.00 63.91 114 LEU A CA 1
ATOM 916 C C . LEU A 1 114 ? -17.834 3.725 8.813 1.00 63.91 114 LEU A C 1
ATOM 918 O O . LEU A 1 114 ? -16.794 4.318 9.086 1.00 63.91 114 LEU A O 1
ATOM 922 N N . MET A 1 115 ? -18.439 2.887 9.667 1.00 61.59 115 MET A N 1
ATOM 923 C CA . MET A 1 115 ? -17.750 2.240 10.801 1.00 61.59 115 MET A CA 1
ATOM 924 C C . MET A 1 115 ? -18.376 0.886 11.183 1.00 61.59 115 MET A C 1
ATOM 926 O O . MET A 1 115 ? -17.653 -0.106 11.289 1.00 61.59 115 MET A O 1
ATOM 930 N N . THR A 1 116 ? -19.706 0.778 11.296 1.00 58.62 116 THR A N 1
ATOM 931 C CA . THR A 1 116 ? -20.393 -0.525 11.472 1.00 58.62 116 THR A CA 1
ATOM 932 C C . THR A 1 116 ? -21.368 -0.837 10.332 1.00 58.62 116 THR A C 1
ATOM 934 O O . THR A 1 116 ? -21.733 0.039 9.543 1.00 58.62 116 THR A O 1
ATOM 937 N N . VAL A 1 117 ? -21.766 -2.109 10.220 1.00 58.84 117 VAL A N 1
ATOM 938 C CA . VAL A 1 117 ? -22.745 -2.603 9.236 1.00 58.84 117 VAL A CA 1
ATOM 939 C C . VAL A 1 117 ? -23.968 -3.203 9.938 1.00 58.84 117 VAL A C 1
ATOM 941 O O . VAL A 1 117 ? -23.890 -3.673 11.074 1.00 58.84 117 VAL A O 1
ATOM 944 N N . GLY A 1 118 ? -25.116 -3.136 9.267 1.00 66.44 118 GLY A N 1
ATOM 945 C CA . GLY A 1 118 ? -26.445 -3.300 9.854 1.00 66.44 118 GLY A CA 1
ATOM 946 C C . GLY A 1 118 ? -26.706 -4.640 10.529 1.00 66.44 118 GLY A C 1
ATOM 947 O O . GLY A 1 118 ? -26.055 -5.643 10.244 1.00 66.44 118 GLY A O 1
ATOM 948 N N . GLU A 1 119 ? -27.669 -4.633 11.453 1.00 75.81 119 GLU A N 1
ATOM 949 C CA . GLU A 1 119 ? -28.047 -5.775 12.305 1.00 75.81 119 GLU A CA 1
ATOM 950 C C . GLU A 1 119 ? -26.884 -6.392 13.110 1.00 75.81 119 GLU A C 1
ATOM 952 O O . GLU A 1 119 ? -26.931 -7.575 13.445 1.00 75.81 119 GLU A O 1
ATOM 957 N N . ASN A 1 120 ? -25.827 -5.619 13.403 1.00 80.94 120 ASN A N 1
ATOM 958 C CA . ASN A 1 120 ? -24.587 -6.128 14.006 1.00 80.94 120 ASN A CA 1
ATOM 959 C C . ASN A 1 120 ? -23.990 -7.307 13.198 1.00 80.94 120 ASN A C 1
ATOM 961 O O . ASN A 1 120 ? -23.488 -8.287 13.741 1.00 80.94 120 ASN A O 1
ATOM 965 N N . SER A 1 121 ? -24.062 -7.237 11.867 1.00 86.25 121 SER A N 1
ATOM 966 C CA . SER A 1 121 ? -23.547 -8.286 10.971 1.00 86.25 121 SER A CA 1
ATOM 967 C C . SER A 1 121 ? -22.031 -8.231 10.747 1.00 86.25 121 SER A C 1
ATOM 969 O O . SER A 1 121 ? -21.464 -9.111 10.093 1.00 86.25 121 SER A O 1
ATOM 971 N N . GLY A 1 122 ? -21.354 -7.221 11.297 1.00 87.88 122 GLY A N 1
ATOM 972 C CA . GLY A 1 122 ? -19.921 -7.013 11.141 1.00 87.88 122 GLY A CA 1
ATOM 973 C C . GLY A 1 122 ? -19.471 -5.584 11.447 1.00 87.88 122 GLY A C 1
ATOM 974 O O . GLY A 1 122 ? -20.255 -4.737 11.875 1.00 87.88 122 GLY A O 1
ATOM 975 N N . VAL A 1 123 ? -18.199 -5.308 11.158 1.00 87.56 123 VAL A N 1
ATOM 976 C CA . VAL A 1 123 ? -17.550 -3.996 11.339 1.00 87.56 123 VAL A CA 1
ATOM 977 C C . VAL A 1 123 ? -16.748 -3.641 10.082 1.00 87.56 123 VAL A C 1
ATOM 979 O O . VAL A 1 123 ? -16.138 -4.517 9.462 1.00 87.56 123 VAL A O 1
ATOM 982 N N . ALA A 1 124 ? -16.744 -2.361 9.703 1.00 87.50 124 ALA A N 1
ATOM 983 C CA . ALA A 1 124 ? -16.050 -1.829 8.531 1.00 87.50 124 ALA A CA 1
ATOM 984 C C . ALA A 1 124 ? -15.083 -0.708 8.950 1.00 87.50 124 ALA A C 1
ATOM 986 O O . ALA A 1 124 ? -15.469 0.449 9.090 1.00 87.50 124 ALA A O 1
ATOM 987 N N . VAL A 1 125 ? -13.813 -1.051 9.169 1.00 87.62 125 VAL A N 1
ATOM 988 C CA . VAL A 1 125 ? -12.801 -0.125 9.702 1.00 87.62 125 VAL A CA 1
ATOM 989 C C . VAL A 1 125 ? -12.104 0.615 8.564 1.00 87.62 125 VAL A C 1
ATOM 991 O O . VAL A 1 125 ? -11.317 0.010 7.836 1.00 87.62 125 VAL A O 1
ATOM 994 N N . PHE A 1 126 ? -12.354 1.919 8.433 1.00 89.94 126 PHE A N 1
ATOM 995 C CA . PHE A 1 126 ? -11.612 2.821 7.547 1.00 89.94 126 PHE A CA 1
ATOM 996 C C . PHE A 1 126 ? -10.400 3.417 8.283 1.00 89.94 126 PHE A C 1
ATOM 998 O O . PHE A 1 126 ? -10.547 3.989 9.361 1.00 89.94 126 PHE A O 1
ATOM 1005 N N . LEU A 1 127 ? -9.205 3.324 7.694 1.00 89.69 127 LEU A N 1
ATOM 1006 C CA . LEU A 1 127 ? -7.998 4.007 8.172 1.00 89.69 127 LEU A CA 1
ATOM 1007 C C . LEU A 1 127 ? -7.417 4.892 7.069 1.00 89.69 127 LEU A C 1
ATOM 1009 O O . LEU A 1 127 ? -7.238 4.443 5.940 1.00 89.69 127 LEU A O 1
ATOM 1013 N N . SER A 1 128 ? -7.071 6.132 7.424 1.00 91.50 128 SER A N 1
ATOM 1014 C CA . SER A 1 128 ? -6.458 7.126 6.537 1.00 91.50 128 SER A CA 1
ATOM 1015 C C . SER A 1 128 ? -5.313 7.831 7.262 1.00 91.50 128 SER A C 1
ATOM 1017 O O . SER A 1 128 ? -5.562 8.727 8.066 1.00 91.50 128 SER A O 1
ATOM 1019 N N . LEU A 1 129 ? -4.068 7.448 6.975 1.00 90.06 129 LEU A N 1
ATOM 1020 C CA . LEU A 1 129 ? -2.866 8.015 7.601 1.00 90.06 129 LEU A CA 1
ATOM 1021 C C . LEU A 1 129 ? -2.070 8.826 6.572 1.00 90.06 129 LEU A C 1
ATOM 1023 O O . LEU A 1 129 ? -1.986 8.419 5.415 1.00 90.06 129 LEU A O 1
ATOM 1027 N N . SER A 1 130 ? -1.457 9.945 6.970 1.00 91.12 130 SER A N 1
ATOM 1028 C CA . SER A 1 130 ? -0.580 10.698 6.061 1.00 91.12 130 SER A CA 1
ATOM 1029 C C . SER A 1 130 ? 0.653 9.877 5.696 1.00 91.12 130 SER A C 1
ATOM 1031 O O . SER A 1 130 ? 1.347 9.359 6.573 1.00 91.12 130 SER A O 1
ATOM 1033 N N . HIS A 1 131 ? 0.964 9.816 4.402 1.00 89.81 131 HIS A N 1
ATOM 1034 C CA . HIS A 1 131 ? 2.129 9.106 3.879 1.00 89.81 131 HIS A CA 1
ATOM 1035 C C . HIS A 1 131 ? 3.457 9.773 4.310 1.00 89.81 131 HIS A C 1
ATOM 1037 O O . HIS A 1 131 ? 4.510 9.140 4.271 1.00 89.81 131 HIS A O 1
ATOM 1043 N N . ALA A 1 132 ? 3.408 11.016 4.817 1.00 91.38 132 ALA A N 1
ATOM 1044 C CA . ALA A 1 132 ? 4.522 11.662 5.517 1.00 91.38 132 ALA A CA 1
ATOM 1045 C C . ALA A 1 132 ? 4.919 10.918 6.807 1.00 91.38 132 ALA A C 1
ATOM 1047 O O . ALA A 1 132 ? 6.089 10.886 7.191 1.00 91.38 132 ALA A O 1
ATOM 1048 N N . ALA A 1 133 ? 3.943 10.350 7.522 1.00 92.56 133 ALA A N 1
ATOM 1049 C CA . ALA A 1 133 ? 4.164 9.703 8.814 1.00 92.56 133 ALA A CA 1
ATOM 1050 C C . ALA A 1 133 ? 4.739 8.283 8.671 1.00 92.56 133 ALA A C 1
ATOM 1052 O O . ALA A 1 133 ? 5.465 7.835 9.560 1.00 92.56 133 ALA A O 1
ATOM 1053 N N . GLY A 1 134 ? 4.467 7.620 7.546 1.00 89.25 134 GLY A N 1
ATOM 1054 C CA . GLY A 1 134 ? 5.028 6.329 7.163 1.00 89.25 134 GLY A CA 1
ATOM 1055 C C . GLY A 1 134 ? 4.466 5.842 5.826 1.00 89.25 134 GLY A C 1
ATOM 1056 O O . GLY A 1 134 ? 3.458 6.346 5.337 1.00 89.25 134 GLY A O 1
ATOM 1057 N N . ASP A 1 135 ? 5.123 4.845 5.247 1.00 86.62 135 ASP A N 1
ATOM 1058 C CA . ASP A 1 135 ? 4.719 4.164 4.016 1.00 86.62 135 ASP A CA 1
ATOM 1059 C C . ASP A 1 135 ? 3.742 2.999 4.278 1.00 86.62 135 ASP A C 1
ATOM 1061 O O . ASP A 1 135 ? 3.235 2.820 5.388 1.00 86.62 135 ASP A O 1
ATOM 1065 N N . GLY A 1 136 ? 3.490 2.162 3.264 1.00 82.00 136 GLY A N 1
ATOM 1066 C CA . GLY A 1 136 ? 2.623 0.986 3.394 1.00 82.00 136 GLY A CA 1
ATOM 1067 C C . GLY A 1 136 ? 3.071 -0.001 4.482 1.00 82.00 136 GLY A C 1
ATOM 1068 O O . GLY A 1 136 ? 2.227 -0.561 5.184 1.00 82.00 136 GLY A O 1
ATOM 1069 N N . ALA A 1 137 ? 4.380 -0.176 4.692 1.00 83.94 137 ALA A N 1
ATOM 1070 C CA . ALA A 1 137 ? 4.894 -1.017 5.771 1.00 83.94 137 ALA A CA 1
ATOM 1071 C C . ALA A 1 137 ? 4.653 -0.379 7.151 1.00 83.94 137 ALA A C 1
ATOM 1073 O O . ALA A 1 137 ? 4.181 -1.058 8.065 1.00 83.94 137 ALA A O 1
ATOM 1074 N N . GLY A 1 138 ? 4.892 0.931 7.294 1.00 87.06 138 GLY A N 1
ATOM 1075 C CA . GLY A 1 138 ? 4.559 1.689 8.505 1.00 87.06 138 GLY A CA 1
ATOM 1076 C C . GLY A 1 138 ? 3.060 1.668 8.832 1.00 87.06 138 GLY A C 1
ATOM 1077 O O . GLY A 1 138 ? 2.680 1.461 9.986 1.00 87.06 138 GLY A O 1
ATOM 1078 N N . PHE A 1 139 ? 2.207 1.786 7.812 1.00 88.69 139 PHE A N 1
ATOM 1079 C CA . PHE A 1 139 ? 0.751 1.677 7.923 1.00 88.69 139 PHE A CA 1
ATOM 1080 C C . PHE A 1 139 ? 0.321 0.297 8.443 1.00 88.69 139 PHE A C 1
ATOM 1082 O O . PHE A 1 139 ? -0.432 0.200 9.414 1.00 88.69 139 PHE A O 1
ATOM 1089 N N . HIS A 1 140 ? 0.836 -0.786 7.851 1.00 85.50 140 HIS A N 1
ATOM 1090 C CA . HIS A 1 140 ? 0.539 -2.141 8.321 1.00 85.50 140 HIS A CA 1
ATOM 1091 C C . HIS A 1 140 ? 1.130 -2.428 9.710 1.00 85.50 140 HIS A C 1
ATOM 1093 O O . HIS A 1 140 ? 0.518 -3.160 10.487 1.00 85.50 140 HIS A O 1
ATOM 1099 N N . MET A 1 141 ? 2.270 -1.833 10.072 1.00 88.25 141 MET A N 1
ATOM 1100 C CA . MET A 1 141 ? 2.834 -1.919 11.423 1.00 88.25 141 MET A CA 1
ATOM 1101 C C . MET A 1 141 ? 1.907 -1.277 12.470 1.00 88.25 141 MET A C 1
ATOM 1103 O O . MET A 1 141 ? 1.658 -1.889 13.510 1.00 88.25 141 MET A O 1
ATOM 1107 N N . PHE A 1 142 ? 1.339 -0.103 12.171 1.00 93.19 142 PHE A N 1
ATOM 1108 C CA . PHE A 1 142 ? 0.324 0.551 13.005 1.00 93.19 142 PHE A CA 1
ATOM 1109 C C . PHE A 1 142 ? -0.953 -0.294 13.127 1.00 93.19 142 PHE A C 1
ATOM 1111 O O . PHE A 1 142 ? -1.380 -0.612 14.238 1.00 93.19 142 PHE A O 1
ATOM 1118 N N . ALA A 1 143 ? -1.532 -0.725 12.000 1.00 91.81 143 ALA A N 1
ATOM 1119 C CA . ALA A 1 143 ? -2.772 -1.506 11.992 1.00 91.81 143 ALA A CA 1
ATOM 1120 C C . ALA A 1 143 ? -2.627 -2.844 12.746 1.00 91.81 143 ALA A C 1
ATOM 1122 O O . ALA A 1 143 ? -3.496 -3.212 13.538 1.00 91.81 143 ALA A O 1
ATOM 1123 N N . ASN A 1 144 ? -1.498 -3.542 12.575 1.00 89.75 144 ASN A N 1
ATOM 1124 C CA . ASN A 1 144 ? -1.207 -4.766 13.323 1.00 89.75 144 ASN A CA 1
ATOM 1125 C C . ASN A 1 144 ? -1.039 -4.502 14.828 1.00 89.75 144 ASN A C 1
ATOM 1127 O O . ASN A 1 144 ? -1.507 -5.309 15.631 1.00 89.75 144 ASN A O 1
ATOM 1131 N N . ARG A 1 145 ? -0.425 -3.378 15.233 1.00 93.56 145 ARG A N 1
ATOM 1132 C CA . ARG A 1 145 ? -0.317 -3.021 16.656 1.00 93.56 145 ARG A CA 1
ATOM 1133 C C . ARG A 1 145 ? -1.678 -2.701 17.273 1.00 93.56 14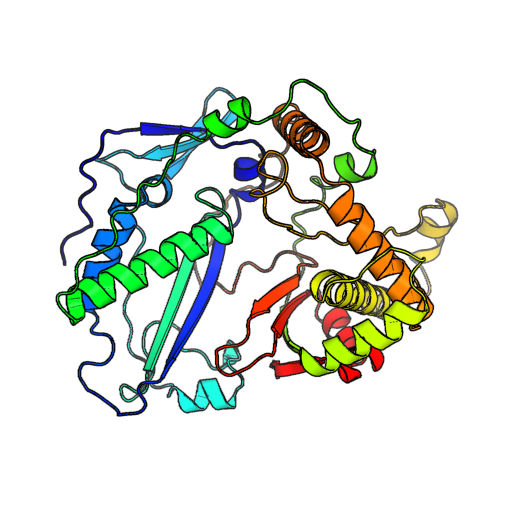5 ARG A C 1
ATOM 1135 O O . ARG A 1 145 ? -1.946 -3.154 18.381 1.00 93.56 145 ARG A O 1
ATOM 1142 N N . TRP A 1 146 ? -2.569 -2.035 16.540 1.00 94.50 146 TRP A N 1
ATOM 1143 C CA . TRP A 1 146 ? -3.940 -1.798 17.000 1.00 94.50 146 TRP A CA 1
ATOM 1144 C C . TRP A 1 146 ? -4.711 -3.105 17.228 1.00 94.50 146 TRP A C 1
ATOM 1146 O O . TRP A 1 146 ? -5.346 -3.280 18.269 1.00 94.50 146 TRP A O 1
ATOM 1156 N N . VAL A 1 147 ? -4.576 -4.072 16.315 1.00 92.50 147 VAL A N 1
ATOM 1157 C CA . VAL A 1 147 ? -5.154 -5.418 16.473 1.00 92.50 147 VAL A CA 1
ATOM 1158 C C . VAL A 1 147 ? -4.537 -6.186 17.654 1.00 92.50 147 VAL A C 1
ATOM 1160 O O . VAL A 1 147 ? -5.231 -6.983 18.287 1.00 92.50 147 VAL A O 1
ATOM 1163 N N . GLU A 1 148 ? -3.262 -5.963 17.988 1.00 93.06 148 GLU A N 1
ATOM 1164 C CA . GLU A 1 148 ? -2.641 -6.513 19.203 1.00 93.06 148 GLU A CA 1
ATOM 1165 C C . GLU A 1 148 ? -3.218 -5.884 20.477 1.00 93.06 148 GLU A C 1
ATOM 1167 O O . GLU A 1 148 ? -3.683 -6.623 21.341 1.00 93.06 148 GLU A O 1
ATOM 1172 N N . GLU A 1 149 ? -3.264 -4.552 20.582 1.00 95.75 149 GLU A N 1
ATOM 1173 C CA . GLU A 1 149 ? -3.829 -3.848 21.748 1.00 95.75 149 GLU A CA 1
ATOM 1174 C C . GLU A 1 149 ? -5.318 -4.182 21.970 1.00 95.75 149 GLU A C 1
ATOM 1176 O O . GLU A 1 149 ? -5.769 -4.304 23.111 1.00 95.75 149 GLU A O 1
ATOM 1181 N N . ALA A 1 150 ? -6.082 -4.405 20.895 1.00 94.62 150 ALA A N 1
ATOM 1182 C CA . ALA A 1 150 ? -7.479 -4.834 20.978 1.00 94.62 150 ALA A CA 1
ATOM 1183 C C . ALA A 1 150 ? -7.617 -6.259 21.544 1.00 94.62 150 ALA A C 1
ATOM 1185 O O . ALA A 1 150 ? -8.457 -6.498 22.409 1.00 94.62 150 ALA A O 1
ATOM 1186 N N . LYS A 1 151 ? -6.758 -7.199 21.122 1.00 92.38 151 LYS A N 1
ATOM 1187 C CA . LYS A 1 151 ? -6.713 -8.567 21.678 1.00 92.38 151 LYS A CA 1
ATOM 1188 C C . LYS A 1 151 ? -6.250 -8.583 23.135 1.00 92.38 151 LYS A C 1
ATOM 1190 O O . LYS A 1 151 ? -6.790 -9.340 23.934 1.00 92.38 151 LYS A O 1
ATOM 1195 N N . VAL A 1 152 ? -5.288 -7.728 23.480 1.00 95.38 152 VAL A N 1
ATOM 1196 C CA . VAL A 1 152 ? -4.792 -7.503 24.849 1.00 95.38 152 VAL A CA 1
ATOM 1197 C C . VAL A 1 152 ? -5.920 -7.057 25.776 1.00 95.38 152 VAL A C 1
ATOM 1199 O O . VAL A 1 152 ? -6.076 -7.617 26.857 1.00 95.38 152 VAL A O 1
ATOM 1202 N N . LEU A 1 153 ? -6.743 -6.100 25.339 1.00 94.94 153 LEU A N 1
ATOM 1203 C CA . LEU A 1 153 ? -7.897 -5.629 26.106 1.00 94.94 153 LEU A CA 1
ATOM 1204 C C . LEU A 1 153 ? -9.033 -6.661 26.178 1.00 94.94 153 LEU A C 1
ATOM 1206 O O . LEU A 1 153 ? -9.601 -6.839 27.250 1.00 94.94 153 LEU A O 1
ATOM 1210 N N . ALA A 1 154 ? -9.343 -7.356 25.079 1.00 92.88 154 ALA A N 1
ATOM 1211 C CA . ALA A 1 154 ? -10.432 -8.337 25.039 1.00 92.88 154 ALA A CA 1
ATOM 1212 C C . ALA A 1 154 ? -10.127 -9.630 25.822 1.00 92.88 154 ALA A C 1
ATOM 1214 O O . ALA A 1 154 ? -11.010 -10.178 26.476 1.00 92.88 154 ALA A O 1
ATOM 1215 N N . ASN A 1 155 ? -8.882 -10.117 25.765 1.00 94.62 155 ASN A N 1
ATOM 1216 C CA . ASN A 1 155 ? -8.504 -11.441 26.279 1.00 94.62 155 ASN A CA 1
ATOM 1217 C C . ASN A 1 155 ? -7.620 -11.391 27.539 1.00 94.62 155 ASN A C 1
ATOM 1219 O O . ASN A 1 155 ? -7.235 -12.443 28.049 1.00 94.62 155 ASN A O 1
ATOM 1223 N N . GLY A 1 156 ? -7.211 -10.204 27.999 1.00 93.62 156 GLY A N 1
ATOM 1224 C CA . GLY A 1 156 ? -6.256 -10.045 29.105 1.00 93.62 156 GLY A CA 1
ATOM 1225 C C . GLY A 1 156 ? -4.827 -10.524 28.796 1.00 93.62 156 GLY A C 1
ATOM 1226 O O . GLY A 1 156 ? -4.023 -10.691 29.712 1.00 93.62 156 GLY A O 1
ATOM 1227 N N . SER A 1 157 ? -4.491 -10.771 27.524 1.00 93.31 157 SER A N 1
ATOM 1228 C CA . SER A 1 157 ? -3.144 -11.189 27.112 1.00 93.31 157 SER A CA 1
ATOM 1229 C C . SER A 1 157 ? -2.135 -10.045 27.231 1.00 93.31 157 SER A C 1
ATOM 1231 O O . SER A 1 157 ? -2.495 -8.885 27.065 1.00 93.31 157 SER A O 1
ATOM 1233 N N . VAL A 1 158 ? -0.852 -10.350 27.431 1.00 90.38 158 VAL A N 1
ATOM 1234 C CA . VAL A 1 158 ? 0.213 -9.331 27.476 1.00 90.38 158 VAL A CA 1
ATOM 1235 C C . VAL A 1 158 ? 0.566 -8.856 26.059 1.00 90.38 158 VAL A C 1
ATOM 1237 O O . VAL A 1 158 ? 0.721 -9.671 25.149 1.00 90.38 158 VAL A O 1
ATOM 1240 N N . ALA A 1 159 ? 0.698 -7.540 25.863 1.00 86.56 159 ALA A N 1
ATOM 1241 C CA . ALA A 1 159 ? 1.168 -6.965 24.602 1.00 86.56 159 ALA A CA 1
ATOM 1242 C C . ALA A 1 159 ? 2.644 -7.324 24.365 1.00 86.56 159 ALA A C 1
ATOM 1244 O O . ALA A 1 159 ? 3.437 -7.355 25.303 1.00 86.56 159 ALA A O 1
ATOM 1245 N N . SER A 1 160 ? 3.043 -7.547 23.110 1.00 88.31 160 SER A N 1
ATOM 1246 C CA . SER A 1 160 ? 4.470 -7.685 22.793 1.00 88.31 160 SER A CA 1
ATOM 1247 C C . SER A 1 160 ? 5.203 -6.371 23.085 1.00 88.31 160 SER A C 1
ATOM 1249 O O . SER A 1 160 ? 4.726 -5.307 22.681 1.00 88.31 160 SER A O 1
ATOM 1251 N N . ASP A 1 161 ? 6.352 -6.423 23.764 1.00 89.25 161 ASP A N 1
ATOM 1252 C CA . ASP A 1 161 ? 7.240 -5.261 23.832 1.00 89.25 161 ASP A CA 1
ATOM 1253 C C . ASP A 1 161 ? 7.857 -5.047 22.443 1.00 89.25 161 ASP A C 1
ATOM 1255 O O . ASP A 1 161 ? 8.504 -5.936 21.884 1.00 89.25 161 ASP A O 1
ATOM 1259 N N . LYS A 1 162 ? 7.569 -3.888 21.851 1.00 87.38 162 LYS A N 1
ATOM 1260 C CA . LYS A 1 162 ? 7.989 -3.504 20.504 1.00 87.38 162 LYS A CA 1
ATOM 1261 C C . LYS A 1 162 ? 8.535 -2.094 20.563 1.00 87.38 162 LYS A C 1
ATOM 1263 O O . LYS A 1 162 ? 7.794 -1.136 20.759 1.00 87.38 162 LYS A O 1
ATOM 1268 N N . GLN A 1 163 ? 9.837 -1.983 20.350 1.00 85.25 163 GLN A N 1
ATOM 1269 C CA . GLN A 1 163 ? 10.513 -0.700 20.271 1.00 85.25 163 GLN A CA 1
ATOM 1270 C C . GLN A 1 163 ? 10.473 -0.204 18.825 1.00 85.25 163 GLN A C 1
ATOM 1272 O O . GLN A 1 163 ? 10.946 -0.877 17.909 1.00 85.25 163 GLN A O 1
ATOM 1277 N N . PHE A 1 164 ? 9.897 0.978 18.627 1.00 87.88 164 PHE A N 1
ATOM 1278 C CA . PHE A 1 164 ? 9.853 1.664 17.341 1.00 87.88 164 PHE A CA 1
ATOM 1279 C C . PHE A 1 164 ? 10.863 2.815 17.354 1.00 87.88 164 PHE A C 1
ATOM 1281 O O . PHE A 1 164 ? 10.921 3.574 18.321 1.00 87.88 164 PHE A O 1
ATOM 1288 N N . THR A 1 165 ? 11.649 2.965 16.286 1.00 87.69 165 THR A N 1
ATOM 1289 C CA . THR A 1 165 ? 12.500 4.149 16.104 1.00 87.69 165 THR A CA 1
ATOM 1290 C C . THR A 1 165 ? 11.809 5.177 15.218 1.00 87.69 165 THR A C 1
ATOM 1292 O O . THR A 1 165 ? 11.208 4.834 14.199 1.00 87.69 165 THR A O 1
ATOM 1295 N N . TYR A 1 166 ? 11.928 6.443 15.612 1.00 89.38 166 TYR A N 1
ATOM 1296 C CA . TYR A 1 166 ? 11.436 7.601 14.867 1.00 89.38 166 TYR A CA 1
ATOM 1297 C C . TYR A 1 166 ? 12.556 8.610 14.544 1.00 89.38 166 TYR A C 1
ATOM 1299 O O . TYR A 1 166 ? 12.277 9.661 13.970 1.00 89.38 166 TYR A O 1
ATOM 1307 N N . ASP A 1 167 ? 13.821 8.277 14.854 1.00 86.94 167 ASP A N 1
ATOM 1308 C CA . ASP A 1 167 ? 14.998 8.988 14.333 1.00 86.94 167 ASP A CA 1
ATOM 1309 C C . ASP A 1 167 ? 15.116 8.694 12.828 1.00 86.94 167 ASP A C 1
ATOM 1311 O O . ASP A 1 167 ? 15.612 7.645 12.412 1.00 86.94 167 ASP A O 1
ATOM 1315 N N . ARG A 1 168 ? 14.629 9.626 12.004 1.00 88.88 168 ARG A N 1
ATOM 1316 C CA . ARG A 1 168 ? 14.718 9.541 10.540 1.00 88.88 168 ARG A CA 1
ATOM 1317 C C . ARG A 1 168 ? 16.110 9.876 10.010 1.00 88.88 168 ARG A C 1
ATOM 1319 O O . ARG A 1 168 ? 16.452 9.456 8.908 1.00 88.88 168 ARG A O 1
ATOM 1326 N N . GLU A 1 169 ? 16.951 10.544 10.800 1.00 86.31 169 GLU A N 1
ATOM 1327 C CA . GLU A 1 169 ? 18.349 10.806 10.448 1.00 86.31 169 GLU A CA 1
ATOM 1328 C C . GLU A 1 169 ? 19.201 9.526 10.509 1.00 86.31 169 GLU A C 1
ATOM 1330 O O . GLU A 1 169 ? 20.300 9.492 9.952 1.00 86.31 169 GLU A O 1
ATOM 1335 N N . LEU A 1 170 ? 18.680 8.427 11.085 1.00 83.56 170 LEU A N 1
ATOM 1336 C CA . LEU A 1 170 ? 19.255 7.087 10.919 1.00 83.56 170 LEU A CA 1
ATOM 1337 C C . LEU A 1 170 ? 19.492 6.730 9.446 1.00 83.56 170 LEU A C 1
ATOM 1339 O O . LEU A 1 170 ? 20.500 6.087 9.167 1.00 83.56 170 LEU A O 1
ATOM 1343 N N . ILE A 1 171 ? 18.643 7.165 8.502 1.00 83.81 171 ILE A N 1
ATOM 1344 C CA . ILE A 1 171 ? 18.825 6.824 7.080 1.00 83.81 171 ILE A CA 1
ATOM 1345 C C . ILE A 1 171 ? 20.191 7.294 6.557 1.00 83.81 171 ILE A C 1
ATOM 1347 O O . ILE A 1 171 ? 20.873 6.540 5.868 1.00 83.81 171 ILE A O 1
ATOM 1351 N N . GLN A 1 172 ? 20.660 8.473 6.987 1.00 83.94 172 GLN A N 1
ATOM 1352 C CA . GLN A 1 172 ? 21.960 9.043 6.599 1.00 83.94 172 GLN A CA 1
ATOM 1353 C C . GLN A 1 172 ? 23.151 8.208 7.090 1.00 83.94 172 GLN A C 1
ATOM 1355 O O . GLN A 1 172 ? 24.245 8.302 6.543 1.00 83.94 172 GLN A O 1
ATOM 1360 N N . LYS A 1 173 ? 22.942 7.381 8.122 1.00 86.44 173 LYS A N 1
ATOM 1361 C CA . LYS A 1 173 ? 23.949 6.477 8.698 1.00 86.44 173 LYS A CA 1
ATOM 1362 C C . LYS A 1 173 ? 24.034 5.155 7.912 1.00 86.44 173 LYS A C 1
ATOM 1364 O O . LYS A 1 173 ? 25.008 4.427 8.083 1.00 86.44 173 LYS A O 1
ATOM 1369 N N . PHE A 1 174 ? 23.047 4.868 7.052 1.00 85.12 174 PHE A N 1
ATOM 1370 C CA . PHE A 1 174 ? 22.973 3.680 6.187 1.00 85.12 174 PHE A CA 1
ATOM 1371 C C . PHE A 1 174 ? 23.104 3.986 4.684 1.00 85.12 174 PHE A C 1
ATOM 1373 O O . PHE A 1 174 ? 23.393 3.072 3.913 1.00 85.12 174 PHE A O 1
ATOM 1380 N N . LEU A 1 175 ? 22.946 5.245 4.250 1.00 84.94 175 LEU A N 1
ATOM 1381 C CA . LEU A 1 175 ? 23.348 5.657 2.901 1.00 84.94 175 LEU A CA 1
ATOM 1382 C C . LEU A 1 175 ? 24.869 5.445 2.724 1.00 84.94 175 LEU A C 1
ATOM 1384 O O . LEU A 1 175 ? 25.643 5.929 3.555 1.00 84.94 175 LEU A O 1
ATOM 1388 N N . PRO A 1 176 ? 25.337 4.758 1.661 1.00 88.25 176 PRO A N 1
ATOM 1389 C CA . PRO A 1 176 ? 26.759 4.699 1.332 1.00 88.25 176 PRO A CA 1
ATOM 1390 C C . PRO A 1 176 ? 27.301 6.095 1.004 1.00 88.25 176 PRO A C 1
ATOM 1392 O O . PRO A 1 176 ? 26.550 7.058 0.832 1.00 88.25 176 PRO A O 1
ATOM 1395 N N . LYS A 1 177 ? 28.626 6.218 0.889 1.00 87.81 177 LYS A N 1
ATOM 1396 C CA . LYS A 1 177 ? 29.269 7.462 0.430 1.00 87.81 177 LYS A CA 1
ATOM 1397 C C . LYS A 1 177 ? 29.297 7.572 -1.091 1.00 87.81 177 LYS A C 1
ATOM 1399 O O . LYS A 1 177 ? 29.191 8.673 -1.622 1.00 87.81 177 LYS A O 1
ATOM 1404 N N . ASP A 1 178 ? 29.411 6.439 -1.766 1.00 89.00 178 ASP A N 1
ATOM 1405 C CA . ASP A 1 178 ? 29.439 6.350 -3.218 1.00 89.00 178 ASP A CA 1
ATOM 1406 C C . ASP A 1 178 ? 28.056 6.633 -3.828 1.00 89.00 178 ASP A C 1
ATOM 1408 O O . ASP A 1 178 ? 27.019 6.585 -3.153 1.00 89.00 178 ASP A O 1
ATOM 1412 N N . ARG A 1 179 ? 28.048 7.028 -5.104 1.00 87.69 179 ARG A N 1
ATOM 1413 C CA . ARG A 1 179 ? 26.860 7.506 -5.820 1.00 87.69 179 ARG A CA 1
ATOM 1414 C C . ARG A 1 179 ? 26.841 6.953 -7.232 1.00 87.69 179 ARG A C 1
ATOM 1416 O O . ARG A 1 179 ? 27.697 7.280 -8.053 1.00 87.69 179 ARG A O 1
ATOM 1423 N N . LYS A 1 180 ? 25.804 6.183 -7.534 1.00 85.88 180 LYS A N 1
ATOM 1424 C CA . LYS A 1 180 ? 25.527 5.678 -8.877 1.00 85.88 180 LYS A CA 1
ATOM 1425 C C . LYS A 1 180 ? 24.776 6.744 -9.666 1.00 85.88 180 LYS A C 1
ATOM 1427 O O . LYS A 1 180 ? 23.763 7.253 -9.186 1.00 85.88 180 LYS A O 1
ATOM 1432 N N . GLN A 1 181 ? 25.250 7.101 -10.858 1.00 81.56 181 GLN A N 1
ATOM 1433 C CA . GLN A 1 181 ? 24.595 8.123 -11.677 1.00 81.56 181 GLN A CA 1
ATOM 1434 C C . GLN A 1 181 ? 23.188 7.666 -12.099 1.00 81.56 181 GLN A C 1
ATOM 1436 O O . GLN A 1 181 ? 23.023 6.608 -12.708 1.00 81.56 181 GLN A O 1
ATOM 1441 N N . LEU A 1 182 ? 22.174 8.480 -11.800 1.00 75.50 182 LEU A N 1
ATOM 1442 C CA . LEU A 1 182 ? 20.808 8.251 -12.267 1.00 75.50 182 LEU A CA 1
ATOM 1443 C C . LEU A 1 182 ? 20.681 8.600 -13.751 1.00 75.50 182 LEU A C 1
ATOM 1445 O O . LEU A 1 182 ? 21.309 9.538 -14.241 1.00 75.50 182 LEU A O 1
ATOM 1449 N N . ASN A 1 183 ? 19.823 7.866 -14.457 1.00 74.88 183 ASN A N 1
ATOM 1450 C CA . ASN A 1 183 ? 19.452 8.216 -15.824 1.00 74.88 183 ASN A CA 1
ATOM 1451 C C . ASN A 1 183 ? 18.518 9.446 -15.841 1.00 74.88 183 ASN A C 1
ATOM 1453 O O . ASN A 1 183 ? 17.788 9.712 -14.882 1.00 74.88 183 ASN A O 1
ATOM 1457 N N . GLU A 1 184 ? 18.510 10.173 -16.957 1.00 72.69 184 GLU A N 1
ATOM 1458 C CA . GLU A 1 184 ? 17.724 11.405 -17.131 1.00 72.69 184 GLU A CA 1
ATOM 1459 C C . GLU A 1 184 ? 16.214 11.176 -16.923 1.00 72.69 184 GLU A C 1
ATOM 1461 O O . GLU A 1 184 ? 15.523 12.011 -16.339 1.00 72.69 184 GLU A O 1
ATOM 1466 N N . ALA A 1 185 ? 15.701 10.004 -17.316 1.00 69.88 185 ALA A N 1
ATOM 1467 C CA . ALA A 1 185 ? 14.286 9.669 -17.190 1.00 69.88 185 ALA A CA 1
ATOM 1468 C C . ALA A 1 185 ? 13.827 9.518 -15.725 1.00 69.88 185 ALA A C 1
ATOM 1470 O O . ALA A 1 185 ? 12.683 9.869 -15.422 1.00 69.88 185 ALA A O 1
ATOM 1471 N N . SER A 1 186 ? 14.696 9.069 -14.808 1.00 65.50 186 SER A N 1
ATOM 1472 C CA . SER A 1 186 ? 14.430 9.135 -13.362 1.00 65.50 186 SER A CA 1
ATOM 1473 C C . SER A 1 186 ? 14.273 10.591 -12.911 1.00 65.50 186 SER A C 1
ATOM 1475 O O . SER A 1 186 ? 13.284 10.921 -12.256 1.00 65.50 186 SER A O 1
ATOM 1477 N N . ALA A 1 187 ? 15.175 11.485 -13.331 1.00 64.94 187 ALA A N 1
ATOM 1478 C CA . ALA A 1 187 ? 15.175 12.888 -12.914 1.00 64.94 187 ALA A CA 1
ATOM 1479 C C . ALA A 1 187 ? 13.953 13.700 -13.397 1.00 64.94 187 ALA A C 1
ATOM 1481 O O . ALA A 1 187 ? 13.546 14.628 -12.692 1.00 64.94 187 ALA A O 1
ATOM 1482 N N . GLU A 1 188 ? 13.351 13.331 -14.536 1.00 66.62 188 GLU A N 1
ATOM 1483 C CA . GLU A 1 188 ? 12.081 13.883 -15.053 1.00 66.62 188 GLU A CA 1
ATOM 1484 C C . GLU A 1 188 ? 10.807 13.358 -14.348 1.00 66.62 188 GLU A C 1
ATOM 1486 O O . GLU A 1 188 ? 9.698 13.782 -14.681 1.00 66.62 188 GLU A O 1
ATOM 1491 N N . SER A 1 189 ? 10.897 12.361 -13.457 1.00 63.00 189 SER A N 1
ATOM 1492 C CA . SER A 1 189 ? 9.693 11.658 -12.966 1.00 63.00 189 SER A CA 1
ATOM 1493 C C . SER A 1 189 ? 8.782 12.504 -12.084 1.00 63.00 189 SER A C 1
ATOM 1495 O O . SER A 1 189 ? 7.569 12.312 -12.099 1.00 63.00 189 SER A O 1
ATOM 1497 N N . PHE A 1 190 ? 9.356 13.437 -11.331 1.00 57.59 190 PHE A N 1
ATOM 1498 C CA . PHE A 1 190 ? 8.667 14.103 -10.226 1.00 57.59 190 PHE A CA 1
ATOM 1499 C C . PHE A 1 190 ? 7.729 15.235 -10.676 1.00 57.59 190 PHE A C 1
ATOM 1501 O O . PHE A 1 190 ? 6.760 15.540 -9.988 1.00 57.59 190 PHE A O 1
ATOM 1508 N N . ASP A 1 191 ? 7.943 15.801 -11.867 1.00 57.44 191 ASP A N 1
ATOM 1509 C CA . ASP A 1 191 ? 7.251 17.020 -12.313 1.00 57.44 191 ASP A CA 1
ATOM 1510 C C . ASP A 1 191 ? 5.835 16.772 -12.886 1.00 57.44 191 ASP A C 1
ATOM 1512 O O . ASP A 1 191 ? 5.137 17.720 -13.245 1.00 57.44 191 ASP A O 1
ATOM 1516 N N . ARG A 1 192 ? 5.389 15.508 -13.001 1.00 57.56 192 ARG A N 1
ATOM 1517 C CA . ARG A 1 192 ? 4.153 15.122 -13.726 1.00 57.56 192 ARG A CA 1
ATOM 1518 C C . ARG A 1 192 ? 2.996 14.624 -12.842 1.00 57.56 192 ARG A C 1
ATOM 1520 O O . ARG A 1 192 ? 1.969 14.211 -13.373 1.00 57.56 192 ARG A O 1
ATOM 1527 N N . ALA A 1 193 ? 3.151 14.615 -11.518 1.00 55.84 193 ALA A N 1
ATOM 1528 C CA . ALA A 1 193 ? 2.349 13.764 -10.627 1.00 55.84 193 ALA A CA 1
ATOM 1529 C C . ALA A 1 193 ? 0.876 14.178 -10.387 1.00 55.84 193 ALA A C 1
ATOM 1531 O O . ALA A 1 193 ? 0.104 13.358 -9.894 1.00 55.84 193 ALA A O 1
ATOM 1532 N N . ILE A 1 194 ? 0.464 15.417 -10.694 1.00 54.88 194 ILE A N 1
ATOM 1533 C CA . ILE A 1 194 ? -0.840 15.965 -10.260 1.00 54.88 194 ILE A CA 1
ATOM 1534 C C . ILE A 1 194 ? -1.637 16.524 -11.450 1.00 54.88 194 ILE A C 1
ATOM 1536 O O . ILE A 1 194 ? -1.685 17.728 -11.692 1.00 54.88 194 ILE A O 1
ATOM 1540 N N . GLY A 1 195 ? -2.280 15.627 -12.202 1.00 56.56 195 GLY A N 1
ATOM 1541 C CA . GLY A 1 195 ? -3.237 15.970 -13.257 1.00 56.56 195 GLY A CA 1
ATOM 1542 C C . GLY A 1 195 ? -4.689 15.831 -12.788 1.00 56.56 195 GLY A C 1
ATOM 1543 O O . GLY A 1 195 ? -5.105 14.753 -12.360 1.00 56.56 195 GLY A O 1
ATOM 1544 N N . ALA A 1 196 ? -5.485 16.897 -12.909 1.00 54.69 196 ALA A N 1
ATOM 1545 C CA . ALA A 1 196 ? -6.915 16.878 -12.600 1.00 54.69 196 ALA A CA 1
ATOM 1546 C C . ALA A 1 196 ? -7.733 16.267 -13.758 1.00 54.69 196 ALA A C 1
ATOM 1548 O O . ALA A 1 196 ? -8.230 16.980 -14.629 1.00 54.69 196 ALA A O 1
ATOM 1549 N N . ALA A 1 197 ? -7.877 14.941 -13.761 1.00 67.00 197 ALA A N 1
ATOM 1550 C CA . ALA A 1 197 ? -8.767 14.201 -14.658 1.00 67.00 197 ALA A CA 1
ATOM 1551 C C . ALA A 1 197 ? -9.813 13.406 -13.842 1.00 67.00 197 ALA A C 1
ATOM 1553 O O . ALA A 1 197 ? -9.623 13.212 -12.638 1.00 67.00 197 ALA A O 1
ATOM 1554 N N . PRO A 1 198 ? -10.924 12.939 -14.449 1.00 78.56 198 PRO A N 1
ATOM 1555 C CA . PRO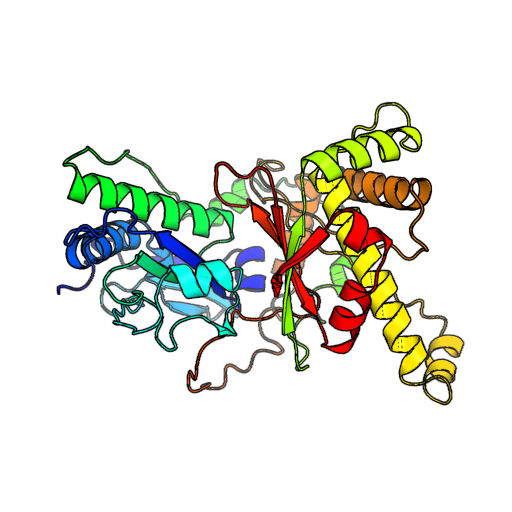 A 1 198 ? -11.923 12.115 -13.768 1.00 78.56 198 PRO A CA 1
ATOM 1556 C C . PRO A 1 198 ? -11.413 10.674 -13.592 1.00 78.56 198 PRO A C 1
ATOM 1558 O O . PRO A 1 198 ? -11.828 9.749 -14.291 1.00 78.56 198 PRO A O 1
ATOM 1561 N N . TRP A 1 199 ? -10.471 10.504 -12.666 1.00 83.81 199 TRP A N 1
ATOM 1562 C CA . TRP A 1 199 ? -9.903 9.214 -12.292 1.00 83.81 199 TRP A CA 1
ATOM 1563 C C . TRP A 1 199 ? -10.954 8.327 -11.609 1.00 83.81 199 TRP A C 1
ATOM 1565 O O . TRP A 1 199 ? -11.729 8.780 -10.762 1.00 83.81 199 TRP A O 1
ATOM 1575 N N . GLN A 1 200 ? -10.964 7.044 -11.960 1.00 86.56 200 GLN A N 1
ATOM 1576 C CA . GLN A 1 200 ? -11.790 6.017 -11.332 1.00 86.56 200 GLN A CA 1
ATOM 1577 C C . GLN A 1 200 ? -10.915 4.815 -10.954 1.00 86.56 200 GLN A C 1
ATOM 1579 O O . GLN A 1 200 ? -9.957 4.493 -11.653 1.00 86.56 200 GLN A O 1
ATOM 1584 N N . GLY A 1 201 ? -11.250 4.154 -9.844 1.00 87.06 201 GLY A N 1
ATOM 1585 C CA . GLY A 1 201 ? -10.694 2.854 -9.475 1.00 87.06 201 GLY A CA 1
ATOM 1586 C C . GLY A 1 201 ? -11.546 1.697 -10.006 1.00 87.06 201 GLY A C 1
ATOM 1587 O O . GLY A 1 201 ? -12.773 1.806 -10.055 1.00 87.06 201 GLY A O 1
ATOM 1588 N N . THR A 1 202 ? -10.897 0.589 -10.354 1.00 90.62 202 THR A N 1
ATOM 1589 C CA . THR A 1 202 ? -11.519 -0.733 -10.566 1.00 90.62 202 THR A CA 1
ATOM 1590 C C . THR A 1 202 ? -10.754 -1.793 -9.790 1.00 90.62 202 THR A C 1
ATOM 1592 O O . THR A 1 202 ? -9.546 -1.641 -9.586 1.00 90.62 202 THR A O 1
ATOM 1595 N N . LEU A 1 203 ? -11.431 -2.864 -9.379 1.00 90.50 203 LEU A N 1
ATOM 1596 C CA . LEU A 1 203 ? -10.808 -3.971 -8.650 1.00 90.50 203 LEU A CA 1
ATOM 1597 C C . LEU A 1 203 ? -10.873 -5.275 -9.451 1.00 90.50 203 LEU A C 1
ATOM 1599 O O . LEU A 1 203 ? -11.916 -5.630 -10.000 1.00 90.50 203 LEU A O 1
ATOM 1603 N N . TYR A 1 204 ? -9.764 -6.014 -9.469 1.00 94.31 204 TYR A N 1
ATOM 1604 C CA . TYR A 1 204 ? -9.653 -7.341 -10.072 1.00 94.31 204 TYR A CA 1
ATOM 1605 C C . TYR A 1 204 ? -9.154 -8.363 -9.050 1.00 94.31 204 TYR A C 1
ATOM 1607 O O . TYR A 1 204 ? -8.258 -8.066 -8.260 1.00 94.31 204 TYR A O 1
ATOM 1615 N N . ARG A 1 205 ? -9.672 -9.591 -9.107 1.00 93.88 205 ARG A N 1
ATOM 1616 C CA . ARG A 1 205 ? -9.153 -10.745 -8.368 1.00 93.88 205 ARG A CA 1
ATOM 1617 C C . ARG A 1 205 ? -8.275 -11.580 -9.294 1.00 93.88 205 ARG A C 1
ATOM 1619 O O . ARG A 1 205 ? -8.756 -12.148 -10.269 1.00 93.88 205 ARG A O 1
ATOM 1626 N N . VAL A 1 206 ? -6.994 -11.680 -8.971 1.00 95.00 206 VAL A N 1
ATOM 1627 C CA . VAL A 1 206 ? -5.998 -12.426 -9.740 1.00 95.00 206 VAL A CA 1
ATOM 1628 C C . VAL A 1 206 ? -5.652 -13.716 -9.008 1.00 95.00 206 VAL A C 1
ATOM 1630 O O . VAL A 1 206 ? -5.189 -13.715 -7.868 1.00 95.00 206 VAL A O 1
ATOM 1633 N N . ASP A 1 207 ? -5.886 -14.839 -9.672 1.00 92.44 207 ASP A N 1
ATOM 1634 C CA . ASP A 1 207 ? -5.648 -16.170 -9.123 1.00 92.44 207 ASP A CA 1
ATOM 1635 C C . ASP A 1 207 ? -4.140 -16.489 -9.133 1.00 92.44 207 ASP A C 1
ATOM 1637 O O . ASP A 1 207 ? -3.492 -16.482 -10.185 1.00 92.44 207 ASP A O 1
ATOM 1641 N N . THR A 1 208 ? -3.551 -16.767 -7.962 1.00 91.94 208 THR A N 1
ATOM 1642 C CA . THR A 1 208 ? -2.100 -17.004 -7.880 1.00 91.94 208 THR A CA 1
ATOM 1643 C C . THR A 1 208 ? -1.671 -18.427 -8.244 1.00 91.94 208 THR A C 1
ATOM 1645 O O . THR A 1 208 ? -0.464 -18.672 -8.343 1.00 91.94 208 THR A O 1
ATOM 1648 N N . GLU A 1 209 ? -2.604 -19.346 -8.494 1.00 94.19 209 GLU A N 1
ATOM 1649 C CA . GLU A 1 209 ? -2.343 -20.633 -9.147 1.00 94.19 209 GLU A CA 1
ATOM 1650 C C . GLU A 1 209 ? -2.327 -20.434 -10.671 1.00 94.19 209 GLU A C 1
ATOM 1652 O O . GLU A 1 209 ? -1.350 -20.833 -11.311 1.00 94.19 209 GLU A O 1
ATOM 1657 N N . LYS A 1 210 ? -3.268 -19.655 -11.241 1.00 95.25 210 LYS A N 1
ATOM 1658 C CA . LYS A 1 210 ? -3.180 -19.195 -12.648 1.00 95.25 210 LYS A CA 1
ATOM 1659 C C . LYS A 1 210 ? -1.884 -18.404 -12.919 1.00 95.25 210 LYS A C 1
ATOM 1661 O O . LYS A 1 210 ? -1.238 -18.631 -13.942 1.00 95.25 210 LYS A O 1
ATOM 1666 N N . LEU A 1 211 ? -1.454 -17.517 -12.008 1.00 94.44 211 LEU A N 1
ATOM 1667 C CA . LEU A 1 211 ? -0.142 -16.841 -12.109 1.00 94.44 211 LEU A CA 1
ATOM 1668 C C . LEU A 1 211 ? 1.047 -17.796 -11.924 1.00 94.44 211 LEU A C 1
ATOM 1670 O O . LEU A 1 211 ? 2.127 -17.526 -12.447 1.00 94.44 211 LEU A O 1
ATOM 1674 N N . GLY A 1 212 ? 0.874 -18.894 -11.182 1.00 95.44 212 GLY A N 1
ATOM 1675 C CA . GLY A 1 212 ? 1.878 -19.954 -11.065 1.00 95.44 212 GLY A CA 1
ATOM 1676 C C . GLY A 1 212 ? 2.144 -20.603 -12.421 1.00 95.44 212 GLY A C 1
ATOM 1677 O O . GLY A 1 212 ? 3.284 -20.597 -12.885 1.00 95.44 212 GLY A O 1
ATOM 1678 N N . VAL A 1 213 ? 1.072 -21.031 -13.096 1.00 96.50 213 VAL A N 1
ATOM 1679 C CA . VAL A 1 213 ? 1.123 -21.579 -14.460 1.00 96.50 213 VAL A CA 1
ATOM 1680 C C . VAL A 1 213 ? 1.701 -20.559 -15.444 1.00 96.50 213 VAL A C 1
ATOM 1682 O O . VAL A 1 213 ? 2.619 -20.897 -16.184 1.00 96.50 213 VAL A O 1
ATOM 1685 N N . LEU A 1 214 ? 1.253 -19.295 -15.417 1.00 96.94 214 LEU A N 1
ATOM 1686 C CA . LEU A 1 214 ? 1.822 -18.246 -16.277 1.00 96.94 214 LEU A CA 1
ATOM 1687 C C . LEU A 1 214 ? 3.333 -18.098 -16.066 1.00 96.94 214 LEU A C 1
ATOM 1689 O O . LEU A 1 214 ? 4.084 -18.043 -17.029 1.00 96.94 214 LEU A O 1
ATOM 1693 N N . ARG A 1 215 ? 3.811 -18.074 -14.820 1.00 96.94 215 ARG A N 1
ATOM 1694 C CA . ARG A 1 215 ? 5.248 -17.985 -14.518 1.00 96.94 215 ARG A CA 1
ATOM 1695 C C . ARG A 1 215 ? 6.038 -19.165 -15.101 1.00 96.94 215 ARG A C 1
ATOM 1697 O O . ARG A 1 215 ? 7.145 -18.967 -15.592 1.00 96.94 215 ARG A O 1
ATOM 1704 N N . GLU A 1 216 ? 5.466 -20.365 -15.099 1.00 96.56 216 GLU A N 1
ATOM 1705 C CA . GLU A 1 216 ? 6.057 -21.570 -15.702 1.00 96.56 216 GLU A CA 1
ATOM 1706 C C . GLU A 1 216 ? 5.984 -21.582 -17.241 1.00 96.56 216 GLU A C 1
ATOM 1708 O O . GLU A 1 216 ? 6.879 -22.123 -17.894 1.00 96.56 216 GLU A O 1
ATOM 1713 N N . GLU A 1 217 ? 4.969 -20.951 -17.842 1.00 96.69 217 GLU A N 1
ATOM 1714 C CA . GLU A 1 217 ? 4.922 -20.651 -19.282 1.00 96.69 217 GLU A CA 1
ATOM 1715 C C . GLU A 1 217 ? 6.006 -19.625 -19.667 1.00 96.69 217 GLU A C 1
ATOM 1717 O O . GLU A 1 217 ? 6.736 -19.832 -20.639 1.00 96.69 217 GLU A O 1
ATOM 1722 N N . LEU A 1 218 ? 6.148 -18.541 -18.893 1.00 96.12 218 LEU A N 1
ATOM 1723 C CA . LEU A 1 218 ? 7.096 -17.451 -19.149 1.00 96.12 218 LEU A CA 1
ATOM 1724 C C . LEU A 1 218 ? 8.554 -17.885 -18.977 1.00 96.12 218 LEU A C 1
ATOM 1726 O O . LEU A 1 218 ? 9.376 -17.531 -19.820 1.00 96.12 218 LEU A O 1
ATOM 1730 N N . ASN A 1 219 ? 8.873 -18.698 -17.962 1.00 94.62 219 ASN A N 1
ATOM 1731 C CA . ASN A 1 219 ? 10.231 -19.204 -17.707 1.00 94.62 219 ASN A CA 1
ATOM 1732 C C . ASN A 1 219 ? 10.859 -19.942 -18.911 1.00 94.62 219 ASN A C 1
ATOM 1734 O O . ASN A 1 219 ? 12.078 -20.039 -18.990 1.00 94.62 219 ASN A O 1
ATOM 1738 N N . ARG A 1 220 ? 10.063 -20.409 -19.884 1.00 96.38 220 ARG A N 1
ATOM 1739 C CA . ARG A 1 220 ? 10.546 -21.031 -21.138 1.00 96.38 220 ARG A CA 1
ATOM 1740 C C . ARG A 1 220 ? 11.173 -20.037 -22.126 1.00 96.38 220 ARG A C 1
ATOM 1742 O O . ARG A 1 220 ? 11.789 -20.454 -23.100 1.00 96.38 220 ARG A O 1
ATOM 1749 N N . TYR A 1 221 ? 10.984 -18.739 -21.894 1.00 96.50 221 TYR A N 1
ATOM 1750 C CA . TYR A 1 221 ? 11.502 -17.629 -22.704 1.00 96.50 221 TYR A CA 1
ATOM 1751 C C . TYR A 1 221 ? 12.497 -16.749 -21.926 1.00 96.50 221 TYR A C 1
ATOM 1753 O O . TYR A 1 221 ? 12.953 -15.727 -22.438 1.00 96.50 221 TYR A O 1
ATOM 1761 N N . VAL A 1 222 ? 12.804 -17.121 -20.681 1.00 95.38 222 VAL A N 1
ATOM 1762 C CA . VAL A 1 222 ? 13.701 -16.400 -19.771 1.00 95.38 222 VAL A CA 1
ATOM 1763 C C . VAL A 1 222 ? 15.149 -16.866 -20.002 1.00 95.38 222 VAL A C 1
ATOM 1765 O O . VAL A 1 222 ? 15.358 -18.060 -20.219 1.00 95.38 222 VAL A O 1
ATOM 1768 N N . PRO A 1 223 ? 16.160 -15.971 -19.974 1.00 95.38 223 PRO A N 1
ATOM 1769 C CA . PRO A 1 223 ? 17.564 -16.371 -20.071 1.00 95.38 223 PRO A CA 1
ATOM 1770 C C . PRO A 1 223 ? 17.989 -17.332 -18.954 1.00 95.38 223 PRO A C 1
ATOM 1772 O O . PRO A 1 223 ? 17.514 -17.232 -17.823 1.00 95.38 223 PRO A O 1
ATOM 1775 N N . GLU A 1 224 ? 18.926 -18.230 -19.258 1.00 95.81 224 GLU A N 1
ATOM 1776 C CA . GLU A 1 224 ? 19.446 -19.201 -18.293 1.00 95.81 224 GLU A CA 1
ATOM 1777 C C . GLU A 1 224 ? 19.970 -18.521 -17.012 1.00 95.81 224 GLU A C 1
ATOM 1779 O O . GLU A 1 224 ? 20.567 -17.445 -17.047 1.00 95.81 224 GLU A O 1
ATOM 1784 N N . GLY A 1 225 ? 19.693 -19.134 -15.858 1.00 93.88 225 GLY A N 1
ATOM 1785 C CA . GLY A 1 225 ? 20.037 -18.605 -14.534 1.00 93.88 225 GLY A CA 1
ATOM 1786 C C . GLY A 1 225 ? 19.081 -17.539 -13.976 1.00 93.88 225 GLY A C 1
ATOM 1787 O O . GLY A 1 225 ? 19.048 -17.349 -12.759 1.00 93.88 225 GLY A O 1
ATOM 1788 N N . VAL A 1 226 ? 18.257 -16.879 -14.798 1.00 95.06 226 VAL A N 1
ATOM 1789 C CA . VAL A 1 226 ? 17.271 -15.898 -14.310 1.00 95.06 226 VAL A CA 1
ATOM 1790 C C . VAL A 1 226 ? 16.010 -16.615 -13.817 1.00 95.06 226 VAL A C 1
ATOM 1792 O O . VAL A 1 226 ? 15.405 -17.405 -14.536 1.00 95.06 226 VAL A O 1
ATOM 1795 N N . GLN A 1 227 ? 15.576 -16.319 -12.588 1.00 94.38 227 GLN A N 1
ATOM 1796 C CA . GLN A 1 227 ? 14.331 -16.846 -12.020 1.00 94.38 227 GLN A CA 1
ATOM 1797 C C . GLN A 1 227 ? 13.307 -15.729 -11.809 1.00 94.38 227 GLN A C 1
ATOM 1799 O O . GLN A 1 227 ? 13.593 -14.738 -11.134 1.00 94.38 227 GLN A O 1
ATOM 1804 N N . LEU A 1 228 ? 12.097 -15.912 -12.344 1.00 94.25 228 LEU A N 1
ATOM 1805 C CA . LEU A 1 228 ? 10.973 -15.012 -12.096 1.00 94.25 228 LEU A CA 1
ATOM 1806 C C . LEU A 1 228 ? 10.229 -15.380 -10.803 1.00 94.25 228 LEU A C 1
ATOM 1808 O O . LEU A 1 228 ? 9.924 -16.547 -10.519 1.00 94.25 228 LEU A O 1
ATOM 1812 N N . THR A 1 229 ? 9.869 -14.352 -10.043 1.00 93.50 229 THR A N 1
ATOM 1813 C CA . THR A 1 229 ? 8.926 -14.406 -8.919 1.00 93.50 229 THR A CA 1
ATOM 1814 C C . THR A 1 229 ? 7.498 -14.131 -9.400 1.00 93.50 229 THR A C 1
ATOM 1816 O O . THR A 1 229 ? 7.283 -13.664 -10.519 1.00 93.50 229 THR A O 1
ATOM 1819 N N . LYS A 1 230 ? 6.489 -14.384 -8.553 1.00 92.44 230 LYS A N 1
ATOM 1820 C CA . LYS A 1 230 ? 5.105 -13.996 -8.877 1.00 92.44 230 LYS A CA 1
ATOM 1821 C C . LYS A 1 230 ? 4.951 -12.468 -9.022 1.00 92.44 230 LYS A C 1
ATOM 1823 O O . LYS A 1 230 ? 4.160 -12.039 -9.855 1.00 92.44 230 LYS A O 1
ATOM 1828 N N . ASN A 1 231 ? 5.734 -11.672 -8.281 1.00 89.94 231 ASN A N 1
ATOM 1829 C CA . ASN A 1 231 ? 5.718 -10.204 -8.349 1.00 89.94 231 ASN A CA 1
ATOM 1830 C C . ASN A 1 231 ? 6.193 -9.690 -9.717 1.00 89.94 231 ASN A C 1
ATOM 1832 O O . ASN A 1 231 ? 5.540 -8.830 -10.299 1.00 89.94 231 ASN A O 1
ATOM 1836 N N . ASP A 1 232 ? 7.271 -10.258 -10.269 1.00 91.69 232 ASP A N 1
ATOM 1837 C CA . ASP A 1 232 ? 7.778 -9.859 -11.593 1.00 91.69 232 ASP A CA 1
ATOM 1838 C C . ASP A 1 232 ? 6.720 -10.092 -12.680 1.00 91.69 232 ASP A C 1
ATOM 1840 O O . ASP A 1 232 ? 6.480 -9.236 -13.530 1.00 91.69 232 ASP A O 1
ATOM 1844 N N . VAL A 1 233 ? 6.048 -11.247 -12.611 1.00 94.88 233 VAL A N 1
ATOM 1845 C CA . VAL A 1 233 ? 5.018 -11.664 -13.571 1.00 94.88 233 VAL A CA 1
ATOM 1846 C C . VAL A 1 233 ? 3.764 -10.797 -13.481 1.00 94.88 233 VAL A C 1
ATOM 1848 O O . VAL A 1 233 ? 3.256 -10.380 -14.522 1.00 94.88 233 VAL A O 1
ATOM 1851 N N . ILE A 1 234 ? 3.264 -10.488 -12.277 1.00 94.44 234 ILE A N 1
ATOM 1852 C CA . ILE A 1 234 ? 2.069 -9.640 -12.146 1.00 94.44 234 ILE A CA 1
ATOM 1853 C C . ILE A 1 234 ? 2.363 -8.180 -12.509 1.00 94.44 234 ILE A C 1
ATOM 1855 O O . ILE A 1 234 ? 1.564 -7.580 -13.221 1.00 94.44 234 ILE A O 1
ATOM 1859 N N . SER A 1 235 ? 3.518 -7.624 -12.126 1.00 91.00 235 SER A N 1
ATOM 1860 C CA . SER A 1 235 ? 3.900 -6.253 -12.499 1.00 91.00 235 SER A CA 1
ATOM 1861 C C . SER A 1 235 ? 4.091 -6.114 -14.010 1.00 91.00 235 SER A C 1
ATOM 1863 O O . SER A 1 235 ? 3.618 -5.145 -14.604 1.00 91.00 235 SER A O 1
ATOM 1865 N N . ALA A 1 236 ? 4.699 -7.114 -14.657 1.00 91.38 236 ALA A N 1
ATOM 1866 C CA . ALA A 1 236 ? 4.787 -7.191 -16.113 1.00 91.38 236 ALA A CA 1
ATOM 1867 C C . ALA A 1 236 ? 3.400 -7.266 -16.777 1.00 91.38 236 ALA A C 1
ATOM 1869 O O . ALA A 1 236 ? 3.125 -6.544 -17.738 1.00 91.38 236 ALA A O 1
ATOM 1870 N N . LEU A 1 237 ? 2.509 -8.113 -16.253 1.00 94.50 237 LEU A N 1
ATOM 1871 C CA . LEU A 1 237 ? 1.156 -8.297 -16.775 1.00 94.50 237 LEU A CA 1
ATOM 1872 C C . LEU A 1 237 ? 0.311 -7.020 -16.637 1.00 94.50 237 LEU A C 1
ATOM 1874 O O . LEU A 1 237 ? -0.312 -6.599 -17.612 1.00 94.50 237 LEU A O 1
ATOM 1878 N N . ILE A 1 238 ? 0.342 -6.373 -15.468 1.00 92.88 238 ILE A N 1
ATOM 1879 C CA . ILE A 1 238 ? -0.305 -5.081 -15.194 1.00 92.88 238 ILE A CA 1
ATOM 1880 C C . ILE A 1 238 ? 0.189 -4.029 -16.185 1.00 92.88 238 ILE A C 1
ATOM 1882 O O . ILE A 1 238 ? -0.608 -3.483 -16.949 1.00 92.88 238 ILE A O 1
ATOM 1886 N N . ALA A 1 239 ? 1.502 -3.785 -16.228 1.00 88.75 239 ALA A N 1
ATOM 1887 C CA . ALA A 1 239 ? 2.088 -2.724 -17.042 1.00 88.75 239 ALA A CA 1
ATOM 1888 C C . ALA A 1 239 ? 1.723 -2.869 -18.522 1.00 88.75 239 ALA A C 1
ATOM 1890 O O . ALA A 1 239 ? 1.347 -1.898 -19.179 1.00 88.75 239 ALA A O 1
ATOM 1891 N N . LYS A 1 240 ? 1.770 -4.103 -19.034 1.00 90.50 240 LYS A N 1
ATOM 1892 C CA . LYS A 1 240 ? 1.467 -4.396 -20.434 1.00 90.50 240 LYS A CA 1
ATOM 1893 C C . LYS A 1 240 ? -0.023 -4.284 -20.766 1.00 90.50 240 LYS A C 1
ATOM 1895 O O . LYS A 1 240 ? -0.371 -3.805 -21.846 1.00 90.50 240 LYS A O 1
ATOM 1900 N N . THR A 1 241 ? -0.888 -4.664 -19.826 1.00 93.75 241 THR A N 1
ATOM 1901 C CA . THR A 1 241 ? -2.347 -4.515 -19.938 1.00 93.75 241 THR A CA 1
ATOM 1902 C C . THR A 1 241 ? -2.744 -3.040 -19.969 1.00 93.75 241 THR A C 1
ATOM 1904 O O . THR A 1 241 ? -3.464 -2.615 -20.878 1.00 93.75 241 THR A O 1
ATOM 1907 N N . VAL A 1 242 ? -2.225 -2.234 -19.035 1.00 90.19 242 VAL A N 1
ATOM 1908 C CA . VAL A 1 242 ? -2.460 -0.782 -19.008 1.00 90.19 242 VAL A CA 1
ATOM 1909 C C . VAL A 1 242 ? -1.911 -0.135 -20.284 1.00 90.19 242 VAL A C 1
ATOM 1911 O O . VAL A 1 242 ? -2.604 0.679 -20.888 1.00 90.19 242 VAL A O 1
ATOM 1914 N N . ALA A 1 243 ? -0.732 -0.538 -20.772 1.00 87.25 243 ALA A N 1
ATOM 1915 C CA . ALA A 1 243 ? -0.146 0.033 -21.987 1.00 87.25 243 ALA A CA 1
ATOM 1916 C C . ALA A 1 243 ? -0.966 -0.212 -23.259 1.00 87.25 243 ALA A C 1
ATOM 1918 O O . ALA A 1 243 ? -1.188 0.704 -24.053 1.00 87.25 243 ALA A O 1
ATOM 1919 N N . GLN A 1 244 ? -1.486 -1.425 -23.441 1.00 89.56 244 GLN A N 1
ATOM 1920 C CA . GLN A 1 244 ? -2.373 -1.724 -24.570 1.00 89.56 244 GLN A CA 1
ATOM 1921 C C . GLN A 1 244 ? -3.694 -0.960 -24.479 1.00 89.56 244 GLN A C 1
ATOM 1923 O O . GLN A 1 244 ? -4.212 -0.510 -25.499 1.00 89.56 244 GLN A O 1
ATOM 1928 N N . SER A 1 245 ? -4.189 -0.745 -23.263 1.00 91.81 245 SER A N 1
ATOM 1929 C CA . SER A 1 245 ? -5.439 -0.030 -23.002 1.00 91.81 245 SER A CA 1
ATOM 1930 C C . SER A 1 245 ? -5.302 1.481 -23.242 1.00 91.81 245 SER A C 1
ATOM 1932 O O . SER A 1 245 ? -6.127 2.074 -23.933 1.00 91.81 245 SER A O 1
ATOM 1934 N N . VAL A 1 246 ? -4.204 2.096 -22.783 1.00 87.19 246 VAL A N 1
ATOM 1935 C CA . VAL A 1 246 ? -3.830 3.490 -23.107 1.00 87.19 246 VAL A CA 1
ATOM 1936 C C . VAL A 1 246 ? -3.624 3.677 -24.614 1.00 87.19 246 VAL A C 1
ATOM 1938 O O . VAL A 1 246 ? -4.009 4.705 -25.171 1.00 87.19 246 VAL A O 1
ATOM 1941 N N . LYS A 1 247 ? -3.061 2.682 -25.309 1.00 87.38 247 LYS A N 1
ATOM 1942 C CA . LYS A 1 247 ? -2.908 2.724 -26.768 1.00 87.38 247 LYS A CA 1
ATOM 1943 C C . LYS A 1 247 ? -4.251 2.621 -27.501 1.00 87.38 247 LYS A C 1
ATOM 1945 O O . LYS A 1 247 ? -4.482 3.376 -28.444 1.00 87.38 247 LYS A O 1
ATOM 1950 N N . ALA A 1 248 ? -5.143 1.734 -27.059 1.00 88.44 248 ALA A N 1
ATOM 1951 C CA . ALA A 1 248 ? -6.463 1.537 -27.656 1.00 88.44 248 ALA A CA 1
ATOM 1952 C C . ALA A 1 248 ? -7.348 2.795 -27.559 1.00 88.44 248 ALA A C 1
ATOM 1954 O O . ALA A 1 248 ? -7.939 3.208 -28.560 1.00 88.44 248 ALA A O 1
ATOM 1955 N N . THR A 1 249 ? -7.378 3.473 -26.406 1.00 87.69 249 THR A N 1
ATOM 1956 C CA . THR A 1 249 ? -8.181 4.702 -26.245 1.00 87.69 249 THR A CA 1
ATOM 1957 C C . THR A 1 249 ? -7.706 5.848 -27.139 1.00 87.69 249 THR A C 1
ATOM 1959 O O . THR A 1 249 ? -8.538 6.575 -27.689 1.00 87.69 249 THR A O 1
ATOM 1962 N N . LYS A 1 250 ? -6.391 5.991 -27.363 1.00 81.81 250 LYS A N 1
ATOM 1963 C CA . LYS A 1 250 ? -5.834 7.009 -28.276 1.00 81.81 250 LYS A CA 1
ATOM 1964 C C . LYS A 1 250 ? -6.245 6.789 -29.733 1.00 81.81 250 LYS A C 1
ATOM 1966 O O . LYS A 1 250 ? -6.533 7.765 -30.423 1.00 81.81 250 LYS A O 1
ATOM 1971 N N . VAL A 1 251 ? -6.337 5.534 -30.185 1.00 71.81 251 VAL A N 1
ATOM 1972 C CA . VAL A 1 251 ? -6.825 5.200 -31.539 1.00 71.81 251 VAL A CA 1
ATOM 1973 C C . VAL A 1 251 ? -8.283 5.636 -31.727 1.00 71.81 251 VAL A C 1
ATOM 1975 O O . VAL A 1 251 ? -8.626 6.156 -32.785 1.00 71.81 251 VAL A O 1
ATOM 1978 N N . GLY A 1 252 ? -9.125 5.491 -30.699 1.00 60.16 252 GLY A N 1
ATOM 1979 C CA . GLY A 1 252 ? -10.546 5.848 -30.777 1.00 60.16 252 GLY A CA 1
ATOM 1980 C C . GLY A 1 252 ? -10.869 7.345 -30.677 1.00 60.16 252 GLY A C 1
ATOM 1981 O O . GLY A 1 252 ? -11.926 7.755 -31.150 1.00 60.16 252 GLY A O 1
ATOM 1982 N N . ARG A 1 253 ? -10.010 8.173 -30.056 1.00 55.06 253 ARG A N 1
ATOM 1983 C CA . ARG A 1 253 ? -10.397 9.548 -29.664 1.00 55.06 253 ARG A CA 1
ATOM 1984 C C . ARG A 1 253 ? -10.030 10.663 -30.649 1.00 55.06 253 ARG A C 1
ATOM 1986 O O . ARG A 1 253 ? -10.746 11.661 -30.671 1.00 55.06 253 ARG A O 1
ATOM 1993 N N . LEU A 1 254 ? -8.944 10.553 -31.429 1.00 47.03 254 LEU A N 1
ATOM 1994 C CA . LEU A 1 254 ? -8.544 11.624 -32.366 1.00 47.03 254 LEU A CA 1
ATOM 1995 C C . LEU A 1 254 ? -7.526 11.170 -33.437 1.00 47.03 254 LEU A C 1
ATOM 1997 O O . LEU A 1 254 ? -6.318 11.353 -33.302 1.00 47.03 254 LEU A O 1
ATOM 2001 N N . GLN A 1 255 ? -8.010 10.614 -34.553 1.00 48.00 255 GLN A N 1
ATOM 2002 C CA . GLN A 1 255 ? -7.140 10.140 -35.646 1.00 48.00 255 GLN A CA 1
ATOM 2003 C C . GLN A 1 255 ? -6.785 11.220 -36.698 1.00 48.00 255 GLN A C 1
ATOM 2005 O O . GLN A 1 255 ? -6.008 10.943 -37.606 1.00 48.00 255 GLN A O 1
ATOM 2010 N N . VAL A 1 256 ? -7.328 12.445 -36.593 1.00 44.25 256 VAL A N 1
ATOM 2011 C CA . VAL A 1 256 ? -7.312 13.433 -37.701 1.00 44.25 256 VAL A CA 1
ATOM 2012 C C . VAL A 1 256 ? -6.411 14.662 -37.479 1.00 44.25 256 VAL A C 1
ATOM 2014 O O . VAL A 1 256 ? -5.865 15.162 -38.456 1.00 44.25 256 VAL A O 1
ATOM 2017 N N . LEU A 1 257 ? -6.227 15.170 -36.247 1.00 41.66 257 LEU A N 1
ATOM 2018 C CA . LEU A 1 257 ? -5.568 16.482 -36.032 1.00 41.66 257 LEU A CA 1
ATOM 2019 C C . LEU A 1 257 ? -4.380 16.508 -35.051 1.00 41.66 257 LEU A C 1
ATOM 2021 O O . LEU A 1 257 ? -3.422 17.234 -35.298 1.00 41.66 257 LEU A O 1
ATOM 2025 N N . SER A 1 258 ? -4.381 15.735 -33.960 1.00 44.72 258 SER A N 1
ATOM 2026 C CA . SER A 1 258 ? -3.322 15.819 -32.932 1.00 44.72 258 SER A CA 1
ATOM 2027 C C . SER A 1 258 ? -2.002 15.153 -33.336 1.00 44.72 258 SER A C 1
ATOM 2029 O O . SER A 1 258 ? -0.924 15.629 -32.984 1.00 44.72 258 SER A O 1
ATOM 2031 N N . ASN A 1 259 ? -2.074 14.047 -34.081 1.00 41.88 259 ASN A N 1
ATOM 2032 C CA . ASN A 1 259 ? -0.935 13.138 -34.258 1.00 41.88 259 ASN A CA 1
ATOM 2033 C C . ASN A 1 259 ? 0.137 13.666 -35.225 1.00 41.88 259 ASN A C 1
ATOM 2035 O O . ASN A 1 259 ? 1.260 13.173 -35.216 1.00 41.88 259 ASN A O 1
ATOM 2039 N N . ILE A 1 260 ? -0.179 14.686 -36.030 1.00 48.69 260 ILE A N 1
ATOM 2040 C CA . ILE A 1 260 ? 0.779 15.308 -36.956 1.00 48.69 260 ILE A CA 1
ATOM 2041 C C . ILE A 1 260 ? 1.893 16.022 -36.168 1.00 48.69 260 ILE A C 1
ATOM 2043 O O . ILE A 1 260 ? 3.070 15.857 -36.478 1.00 48.69 260 ILE A O 1
ATOM 2047 N N . GLY A 1 261 ? 1.544 16.762 -35.108 1.00 46.81 261 GLY A N 1
ATOM 2048 C CA . GLY A 1 261 ? 2.510 17.546 -34.330 1.00 46.81 261 GLY A CA 1
ATOM 2049 C C . GLY A 1 261 ? 3.490 16.699 -33.511 1.00 46.81 261 GLY A C 1
ATOM 2050 O O . GLY A 1 261 ? 4.690 16.972 -33.509 1.00 46.81 261 GLY A O 1
ATOM 2051 N N . SER A 1 262 ? 3.009 15.646 -32.843 1.00 42.84 262 SER A N 1
ATOM 2052 C CA . SER A 1 262 ? 3.863 14.759 -32.036 1.00 42.84 262 SER A CA 1
ATOM 2053 C C . SER A 1 262 ? 4.767 13.869 -32.893 1.00 42.84 262 SER A C 1
ATOM 2055 O O . SER A 1 262 ? 5.925 13.652 -32.532 1.00 42.84 262 SER A O 1
ATOM 2057 N N . TRP A 1 263 ? 4.277 13.406 -34.048 1.00 40.59 263 TRP A N 1
ATOM 2058 C CA . TRP A 1 263 ? 5.047 12.578 -34.977 1.00 40.59 263 TRP A CA 1
ATOM 2059 C C . TRP A 1 263 ? 6.192 13.359 -35.639 1.00 40.59 263 TRP A C 1
ATOM 2061 O O . TRP A 1 263 ? 7.322 12.873 -35.657 1.00 40.59 263 TRP A O 1
ATOM 2071 N N . ILE A 1 264 ? 5.946 14.606 -36.070 1.00 45.16 264 ILE A N 1
ATOM 2072 C CA . ILE A 1 264 ? 6.993 15.514 -36.582 1.00 45.16 264 ILE A CA 1
ATOM 2073 C C . ILE A 1 264 ? 8.069 15.794 -35.518 1.00 45.16 264 ILE A C 1
ATOM 2075 O O . ILE A 1 264 ? 9.246 15.914 -35.848 1.00 45.16 264 ILE A O 1
ATOM 2079 N N . ALA A 1 265 ? 7.695 15.852 -34.236 1.00 49.22 265 ALA A N 1
ATOM 2080 C CA . ALA A 1 265 ? 8.632 16.080 -33.134 1.00 49.22 265 ALA A CA 1
ATOM 2081 C C . ALA A 1 265 ? 9.478 14.846 -32.743 1.00 49.22 265 ALA A C 1
ATOM 2083 O O . ALA A 1 265 ? 10.310 14.952 -31.842 1.00 49.22 265 ALA A O 1
ATOM 2084 N N . GLY A 1 266 ? 9.251 13.669 -33.345 1.00 43.72 266 GLY A N 1
ATOM 2085 C CA . GLY A 1 266 ? 10.019 12.439 -33.092 1.00 43.72 266 GLY A CA 1
ATOM 2086 C C . GLY A 1 266 ? 9.904 11.849 -31.675 1.00 43.72 266 GLY A C 1
ATOM 2087 O O . GLY A 1 266 ? 10.525 10.824 -31.380 1.00 43.72 266 GLY A O 1
ATOM 2088 N N . LYS A 1 267 ? 9.116 12.464 -30.784 1.00 50.50 267 LYS A N 1
ATOM 2089 C CA . LYS A 1 267 ? 8.970 12.047 -29.385 1.00 50.50 267 LYS A CA 1
ATOM 2090 C C . LYS A 1 267 ? 8.120 10.781 -29.292 1.00 50.50 267 LYS A C 1
ATOM 2092 O O . LYS A 1 267 ? 6.896 10.840 -29.374 1.00 50.50 267 LYS A O 1
ATOM 2097 N N . ARG A 1 268 ? 8.774 9.636 -29.074 1.00 56.44 268 ARG A N 1
ATOM 2098 C CA . ARG A 1 268 ? 8.098 8.396 -28.660 1.00 56.44 268 ARG A CA 1
ATOM 2099 C C . ARG A 1 268 ? 7.392 8.630 -27.322 1.00 56.44 268 ARG A C 1
ATOM 2101 O O . ARG A 1 268 ? 7.975 9.208 -26.406 1.00 56.44 268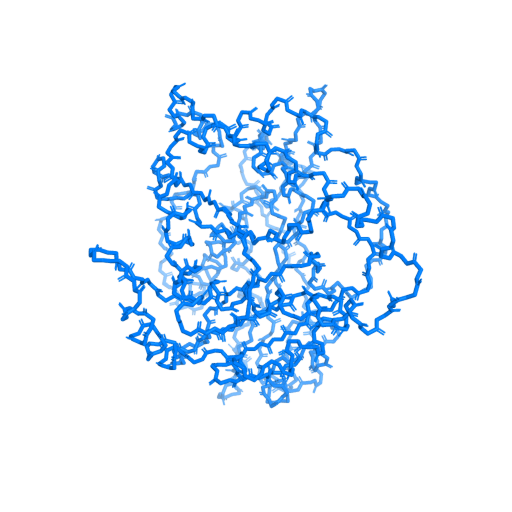 ARG A O 1
ATOM 2108 N N . GLU A 1 269 ? 6.149 8.175 -27.200 1.00 60.75 269 GLU A N 1
ATOM 2109 C CA . GLU A 1 269 ? 5.412 8.232 -25.937 1.00 60.75 269 GLU A CA 1
ATOM 2110 C C . GLU A 1 269 ? 5.897 7.118 -24.999 1.00 60.75 269 GLU A C 1
ATOM 2112 O O . GLU A 1 269 ? 5.437 5.983 -25.064 1.00 60.75 269 GLU A O 1
ATOM 2117 N N . PHE A 1 270 ? 6.858 7.431 -24.130 1.00 61.25 270 PHE A N 1
ATOM 2118 C CA . PHE A 1 270 ? 7.369 6.474 -23.148 1.00 61.25 270 PHE A CA 1
ATOM 2119 C C . PHE A 1 270 ? 6.365 6.252 -22.012 1.00 61.25 270 PHE A C 1
ATOM 2121 O O . PHE A 1 270 ? 6.092 7.168 -21.233 1.00 61.25 270 PHE A O 1
ATOM 2128 N N . GLN A 1 271 ? 5.860 5.025 -21.878 1.00 67.44 271 GLN A N 1
ATOM 2129 C CA . GLN A 1 271 ? 4.999 4.636 -20.766 1.00 67.44 271 GLN A CA 1
ATOM 2130 C C . GLN A 1 271 ? 5.810 4.066 -19.600 1.00 67.44 271 GLN A C 1
ATOM 2132 O O . GLN A 1 271 ? 6.325 2.949 -19.659 1.00 67.44 271 GLN A O 1
ATOM 2137 N N . ARG A 1 272 ? 5.886 4.841 -18.516 1.00 68.38 272 ARG A N 1
ATOM 2138 C CA . ARG A 1 272 ? 6.612 4.488 -17.294 1.00 68.38 272 ARG A CA 1
ATOM 2139 C C . ARG A 1 272 ? 5.741 3.636 -16.367 1.00 68.38 272 ARG A C 1
ATOM 2141 O O . ARG A 1 272 ? 4.652 4.043 -15.981 1.00 68.38 272 ARG A O 1
ATOM 2148 N N . LEU A 1 273 ? 6.255 2.470 -15.996 1.00 74.38 273 LEU A N 1
ATOM 2149 C CA . LEU A 1 273 ? 5.784 1.643 -14.890 1.00 74.38 273 LEU A CA 1
ATOM 2150 C C . LEU A 1 273 ? 6.539 2.071 -13.630 1.00 74.38 273 LEU A C 1
ATOM 2152 O O . LEU A 1 273 ? 7.767 2.011 -13.613 1.00 74.38 273 LEU A O 1
ATOM 2156 N N . MET A 1 274 ? 5.835 2.447 -12.567 1.00 71.88 274 MET A N 1
ATOM 2157 C CA . MET A 1 274 ? 6.455 2.649 -11.254 1.00 71.88 274 MET A CA 1
ATOM 2158 C C . MET A 1 274 ? 6.138 1.464 -10.335 1.00 71.88 274 MET A C 1
ATOM 2160 O O . MET A 1 274 ? 5.014 0.964 -10.356 1.00 71.88 274 MET A O 1
ATOM 2164 N N . ILE A 1 275 ? 7.135 0.979 -9.587 1.00 77.06 275 ILE A N 1
ATOM 2165 C CA . ILE A 1 275 ? 7.028 -0.200 -8.718 1.00 77.06 275 ILE A CA 1
ATOM 2166 C C . ILE A 1 275 ? 7.644 0.113 -7.343 1.00 77.06 275 ILE A C 1
ATOM 2168 O O . ILE A 1 275 ? 8.858 -0.011 -7.168 1.00 77.06 275 ILE A O 1
ATOM 2172 N N . PRO A 1 276 ? 6.825 0.448 -6.333 1.00 76.12 276 PRO A N 1
ATOM 2173 C CA . PRO A 1 276 ? 7.254 0.379 -4.941 1.00 76.12 276 PRO A CA 1
ATOM 2174 C C . PRO A 1 276 ? 7.736 -1.044 -4.604 1.00 76.12 276 PRO A C 1
ATOM 2176 O O . PRO A 1 276 ? 7.113 -2.033 -4.998 1.00 76.12 276 PRO A O 1
ATOM 2179 N N . CYS A 1 277 ? 8.881 -1.156 -3.935 1.00 75.75 277 CYS A N 1
ATOM 2180 C CA . CYS A 1 277 ? 9.697 -2.371 -3.805 1.00 75.75 277 CYS A CA 1
ATOM 2181 C C . CYS A 1 277 ? 10.365 -2.543 -2.413 1.00 75.75 277 CYS A C 1
ATOM 2183 O O . CYS A 1 277 ? 11.397 -3.214 -2.331 1.00 75.75 277 CYS A O 1
ATOM 2185 N N . ASP A 1 278 ? 9.764 -1.954 -1.372 1.00 73.81 278 ASP A N 1
ATOM 2186 C CA . ASP A 1 278 ? 10.173 -1.824 0.040 1.00 73.81 278 ASP A CA 1
ATOM 2187 C C . ASP A 1 278 ? 11.586 -1.274 0.292 1.00 73.81 278 ASP A C 1
ATOM 2189 O O . ASP A 1 278 ? 12.600 -1.964 0.143 1.00 73.81 278 ASP A O 1
ATOM 2193 N N . THR A 1 279 ? 11.666 -0.046 0.814 1.00 76.94 279 THR A N 1
ATOM 2194 C CA . THR A 1 279 ? 12.906 0.544 1.329 1.00 76.94 279 THR A CA 1
ATOM 2195 C C . THR A 1 279 ? 13.388 -0.114 2.641 1.00 76.94 279 THR A C 1
ATOM 2197 O O . THR A 1 279 ? 13.759 0.597 3.565 1.00 76.94 279 THR A O 1
ATOM 2200 N N . ARG A 1 280 ? 13.412 -1.460 2.774 1.00 76.44 280 ARG A N 1
ATOM 2201 C CA . ARG A 1 280 ? 13.896 -2.205 3.980 1.00 76.44 280 ARG A CA 1
ATOM 2202 C C . ARG A 1 280 ? 14.681 -3.529 3.780 1.00 76.44 280 ARG A C 1
ATOM 2204 O O . ARG A 1 280 ? 14.871 -4.240 4.767 1.00 76.44 280 ARG A O 1
ATOM 2211 N N . PRO A 1 281 ? 15.166 -3.887 2.564 1.00 73.25 281 PRO A N 1
ATOM 2212 C CA . PRO A 1 281 ? 16.245 -4.906 2.469 1.00 73.25 281 PRO A CA 1
ATOM 2213 C C . PRO A 1 281 ? 17.620 -4.494 1.881 1.00 73.25 281 PRO A C 1
ATOM 2215 O O . PRO A 1 281 ? 18.592 -5.201 2.127 1.00 73.25 281 PRO A O 1
ATOM 2218 N N . ARG A 1 282 ? 17.751 -3.422 1.076 1.00 70.94 282 ARG A N 1
ATOM 2219 C CA . ARG A 1 282 ? 18.901 -3.224 0.138 1.00 70.94 282 ARG A CA 1
ATOM 2220 C C . ARG A 1 282 ? 20.140 -2.416 0.620 1.00 70.94 282 ARG A C 1
ATOM 2222 O O . ARG A 1 282 ? 21.205 -3.009 0.720 1.00 70.94 282 ARG A O 1
ATOM 2229 N N . LEU A 1 283 ? 20.038 -1.147 1.046 1.00 59.19 283 LEU A N 1
ATOM 2230 C CA . LEU A 1 283 ? 20.925 -0.454 2.033 1.00 59.19 283 LEU A CA 1
ATOM 2231 C C . LEU A 1 283 ? 21.002 -1.199 3.406 1.00 59.19 283 LEU A C 1
ATOM 2233 O O . LEU A 1 283 ? 21.249 -0.598 4.446 1.00 59.19 283 LEU A O 1
ATOM 2237 N N . GLY A 1 284 ? 20.519 -2.441 3.468 1.00 63.09 284 GLY A N 1
ATOM 2238 C CA . GLY A 1 284 ? 19.441 -2.770 4.402 1.00 63.09 284 GLY A CA 1
ATOM 2239 C C . GLY A 1 284 ? 18.075 -2.113 4.069 1.00 63.09 284 GLY A C 1
ATOM 2240 O O . GLY A 1 284 ? 17.117 -2.421 4.755 1.00 63.09 284 GLY A O 1
ATOM 2241 N N . MET A 1 285 ? 17.952 -1.249 3.031 1.00 53.66 285 MET A N 1
ATOM 2242 C CA . MET A 1 285 ? 16.757 -0.516 2.513 1.00 53.66 285 MET A CA 1
ATOM 2243 C C . MET A 1 285 ? 16.789 -0.191 0.967 1.00 53.66 285 MET A C 1
ATOM 2245 O O . MET A 1 285 ? 17.802 0.300 0.505 1.00 53.66 285 MET A O 1
ATOM 2249 N N . GLY A 1 286 ? 15.766 -0.399 0.105 1.00 36.25 286 GLY A N 1
ATOM 2250 C CA . GLY A 1 286 ? 15.687 0.263 -1.251 1.00 36.25 286 GLY A CA 1
ATOM 2251 C C . GLY A 1 286 ? 14.548 -0.169 -2.225 1.00 36.25 286 GLY A C 1
ATOM 2252 O O . GLY A 1 286 ? 14.237 -1.349 -2.226 1.00 36.25 286 GLY A O 1
ATOM 2253 N N . GLU A 1 287 ? 14.004 0.698 -3.112 1.00 43.00 287 GLU A N 1
ATOM 2254 C CA . GLU A 1 287 ? 12.936 0.440 -4.151 1.00 43.00 287 GLU A CA 1
ATOM 2255 C C . GLU A 1 287 ? 13.288 0.983 -5.584 1.00 43.00 287 GLU A C 1
ATOM 2257 O O . GLU A 1 287 ? 14.083 1.911 -5.589 1.00 43.00 287 GLU A O 1
ATOM 2262 N N . ILE A 1 288 ? 12.718 0.521 -6.752 1.00 41.69 288 ILE A N 1
ATOM 2263 C CA . ILE A 1 288 ? 12.894 1.089 -8.162 1.00 41.69 288 ILE A CA 1
ATOM 2264 C C . ILE A 1 288 ? 11.778 0.743 -9.224 1.00 41.69 288 ILE A C 1
ATOM 2266 O O . ILE A 1 288 ? 11.117 -0.288 -9.140 1.00 41.69 288 ILE A O 1
ATOM 2270 N N . ASN A 1 289 ? 11.676 1.563 -10.305 1.00 36.19 289 ASN A N 1
ATOM 2271 C CA . ASN A 1 289 ? 10.717 1.617 -11.457 1.00 36.19 289 ASN A CA 1
ATOM 2272 C C . ASN A 1 289 ? 11.236 1.138 -12.878 1.00 36.19 289 ASN A C 1
ATOM 2274 O O . ASN A 1 289 ? 12.441 0.965 -13.045 1.00 36.19 289 ASN A O 1
ATOM 2278 N N . TYR A 1 290 ? 10.381 0.996 -13.935 1.00 37.56 290 TYR A N 1
ATOM 2279 C CA . TYR A 1 290 ? 10.759 0.702 -15.369 1.00 37.56 290 TYR A CA 1
ATOM 2280 C C . TYR A 1 290 ? 9.742 1.157 -16.503 1.00 37.56 290 TYR A C 1
ATOM 2282 O O . TYR A 1 290 ? 9.000 2.109 -16.290 1.00 37.56 290 TYR A O 1
ATOM 2290 N N . SER A 1 291 ? 9.731 0.599 -17.747 1.00 37.78 291 SER A N 1
ATOM 2291 C CA . SER A 1 291 ? 8.917 1.021 -18.941 1.00 37.78 291 SER A CA 1
ATOM 2292 C C . SER A 1 291 ? 8.929 0.033 -20.153 1.00 37.78 291 SER A C 1
ATOM 2294 O O . SER A 1 291 ? 10.015 -0.260 -20.643 1.00 37.78 291 SER A O 1
ATOM 2296 N N . VAL A 1 292 ? 7.784 -0.375 -20.755 1.00 39.44 292 VAL A N 1
ATOM 2297 C CA . VAL A 1 292 ? 7.710 -1.188 -22.022 1.00 39.44 292 VAL A CA 1
ATOM 2298 C C . VAL A 1 292 ? 6.463 -0.900 -22.888 1.00 39.44 292 VAL A C 1
ATOM 2300 O O . VAL A 1 292 ? 5.366 -0.756 -22.360 1.00 39.44 292 VAL A O 1
ATOM 2303 N N . GLU A 1 293 ? 6.598 -0.967 -24.225 1.00 49.50 293 GLU A N 1
ATOM 2304 C CA . GLU A 1 293 ? 5.484 -1.005 -25.196 1.00 49.50 293 GLU A CA 1
ATOM 2305 C C . GLU A 1 293 ? 5.612 -2.201 -26.177 1.00 49.50 293 GLU A C 1
ATOM 2307 O O . GLU A 1 293 ? 6.604 -2.316 -26.892 1.00 49.50 293 GLU A O 1
ATOM 2312 N N . SER A 1 294 ? 4.626 -3.114 -26.229 1.00 64.75 294 SER A N 1
ATOM 2313 C CA . SER A 1 294 ? 4.480 -4.158 -27.279 1.00 64.75 294 SER A CA 1
ATOM 2314 C C . SER A 1 294 ? 3.162 -4.951 -27.140 1.00 64.75 294 SER A C 1
ATOM 2316 O O . SER A 1 294 ? 2.497 -4.879 -26.105 1.00 64.75 294 SER A O 1
ATOM 2318 N N . GLN A 1 295 ? 2.783 -5.743 -28.153 1.00 80.81 295 GLN A N 1
ATOM 2319 C CA . GLN A 1 295 ? 1.685 -6.726 -28.070 1.00 80.81 295 GLN A CA 1
ATOM 2320 C C . GLN A 1 295 ? 2.016 -7.831 -27.049 1.00 80.81 295 GLN A C 1
ATOM 2322 O O . GLN A 1 295 ? 3.180 -8.221 -26.918 1.00 80.81 295 GLN A O 1
ATOM 2327 N N . THR A 1 296 ? 1.023 -8.354 -26.320 1.00 81.25 296 THR A N 1
ATOM 2328 C CA . THR A 1 296 ? 1.241 -9.422 -25.328 1.00 81.25 296 THR A CA 1
ATOM 2329 C C . THR A 1 296 ? 1.354 -10.779 -26.012 1.00 81.25 296 THR A C 1
ATOM 2331 O O . THR A 1 296 ? 0.369 -11.350 -26.466 1.00 81.25 296 THR A O 1
ATOM 2334 N N . THR A 1 297 ? 2.572 -11.311 -26.036 1.00 89.25 297 THR A N 1
ATOM 2335 C CA . THR A 1 297 ? 2.864 -12.728 -26.263 1.00 89.25 297 THR A CA 1
ATOM 2336 C C . THR A 1 297 ? 3.615 -13.250 -25.039 1.00 89.25 297 THR A C 1
ATOM 2338 O O . THR A 1 297 ? 4.179 -12.453 -24.288 1.00 89.25 297 THR A O 1
ATOM 2341 N N . LEU A 1 298 ? 3.663 -14.569 -24.821 1.00 90.88 298 LEU A N 1
ATOM 2342 C CA . LEU A 1 298 ? 4.415 -15.134 -23.689 1.00 90.88 298 LEU A CA 1
ATOM 2343 C C . LEU A 1 298 ? 5.887 -14.690 -23.714 1.00 90.88 298 LEU A C 1
ATOM 2345 O O . LEU A 1 298 ? 6.388 -14.199 -22.709 1.00 90.88 298 LEU A O 1
ATOM 2349 N N . LYS A 1 299 ? 6.544 -14.734 -24.881 1.00 92.06 299 LYS A N 1
ATOM 2350 C CA . LYS A 1 299 ? 7.912 -14.220 -25.045 1.00 92.06 299 LYS A CA 1
ATOM 2351 C C . LYS A 1 299 ? 8.033 -12.750 -24.625 1.00 92.06 299 LYS A C 1
ATOM 2353 O O . LYS A 1 299 ? 8.866 -12.427 -23.788 1.00 92.06 299 LYS A O 1
ATOM 2358 N N . SER A 1 300 ? 7.185 -11.867 -25.153 1.00 88.94 300 SER A N 1
ATOM 2359 C CA . SER A 1 300 ? 7.304 -10.425 -24.899 1.00 88.94 300 SER A CA 1
ATOM 2360 C C . SER A 1 300 ? 6.760 -9.980 -23.535 1.00 88.94 300 SER A C 1
ATOM 2362 O O . SER A 1 300 ? 6.932 -8.824 -23.139 1.00 88.94 300 SER A O 1
ATOM 2364 N N . LEU A 1 301 ? 6.072 -10.867 -22.815 1.00 91.56 301 LEU A N 1
ATOM 2365 C CA . LEU A 1 301 ? 5.740 -10.701 -21.402 1.00 91.56 301 LEU A CA 1
ATOM 2366 C C . LEU A 1 301 ? 6.877 -11.218 -20.506 1.00 91.56 301 LEU A C 1
ATOM 2368 O O . LEU A 1 301 ? 7.162 -10.595 -19.488 1.00 91.56 301 LEU A O 1
ATOM 2372 N N . ALA A 1 302 ? 7.573 -12.286 -20.910 1.00 92.75 302 ALA A N 1
ATOM 2373 C CA . ALA A 1 302 ? 8.766 -12.786 -20.229 1.00 92.75 302 ALA A CA 1
ATOM 2374 C C . ALA A 1 302 ? 9.930 -11.793 -20.343 1.00 92.75 302 ALA A C 1
ATOM 2376 O O . ALA A 1 302 ? 10.582 -11.525 -19.343 1.00 92.75 302 ALA A O 1
ATOM 2377 N N . GLU A 1 303 ? 10.137 -11.180 -21.513 1.00 90.12 303 GLU A N 1
ATOM 2378 C CA . GLU A 1 303 ? 11.106 -10.092 -21.719 1.00 90.12 303 GLU A CA 1
ATOM 2379 C C . GLU A 1 303 ? 10.865 -8.933 -20.734 1.00 90.12 303 GLU A C 1
ATOM 2381 O O . GLU A 1 303 ? 11.788 -8.507 -20.044 1.00 90.12 303 GLU A O 1
ATOM 2386 N N . LEU A 1 304 ? 9.613 -8.484 -20.583 1.00 87.75 304 LEU A N 1
ATOM 2387 C CA . LEU A 1 304 ? 9.240 -7.455 -19.605 1.00 87.75 304 LEU A CA 1
ATOM 2388 C C . LEU A 1 304 ? 9.375 -7.943 -18.149 1.00 87.75 304 LEU A C 1
ATOM 2390 O O . LEU A 1 304 ? 9.839 -7.180 -17.311 1.00 87.75 304 LEU A O 1
ATOM 2394 N N . ALA A 1 305 ? 9.017 -9.187 -17.825 1.00 91.12 305 ALA A N 1
ATOM 2395 C CA . ALA A 1 305 ? 9.178 -9.728 -16.471 1.00 91.12 305 ALA A CA 1
ATOM 2396 C C . ALA A 1 305 ? 10.658 -9.900 -16.079 1.00 91.12 305 ALA A C 1
ATOM 2398 O O . ALA A 1 305 ? 11.026 -9.651 -14.932 1.00 91.12 305 ALA A O 1
ATOM 2399 N N . VAL A 1 306 ? 11.520 -10.260 -17.035 1.00 89.62 306 VAL A N 1
ATOM 2400 C CA . VAL A 1 306 ? 12.981 -10.264 -16.881 1.00 89.62 306 VAL A CA 1
ATOM 2401 C C . VAL A 1 306 ? 13.496 -8.849 -16.662 1.00 89.62 306 VAL A C 1
ATOM 2403 O O . VAL A 1 306 ? 14.333 -8.652 -15.788 1.00 89.62 306 VAL A O 1
ATOM 2406 N N . GLU A 1 307 ? 12.988 -7.856 -17.393 1.00 85.81 307 GLU A N 1
ATOM 2407 C CA . GLU A 1 307 ? 13.427 -6.473 -17.208 1.00 85.81 307 GLU A CA 1
ATOM 2408 C C . GLU A 1 307 ? 12.929 -5.879 -15.882 1.00 85.81 307 GLU A C 1
ATOM 2410 O O . GLU A 1 307 ? 13.711 -5.239 -15.191 1.00 85.81 307 GLU A O 1
ATOM 2415 N N . VAL A 1 308 ? 11.709 -6.204 -15.432 1.00 85.06 308 VAL A N 1
ATOM 2416 C CA . VAL A 1 308 ? 11.250 -5.926 -14.056 1.00 85.06 308 VAL A CA 1
ATOM 2417 C C . VAL A 1 308 ? 12.195 -6.576 -13.041 1.00 85.06 308 VAL A C 1
ATOM 2419 O O . VAL A 1 308 ? 12.709 -5.884 -12.166 1.00 85.06 308 VAL A O 1
ATOM 2422 N N . ARG A 1 309 ? 12.509 -7.871 -13.186 1.00 91.06 309 ARG A N 1
ATOM 2423 C CA . ARG A 1 309 ? 13.464 -8.590 -12.321 1.00 91.06 309 ARG A CA 1
ATOM 2424 C C . ARG A 1 309 ? 14.859 -7.948 -12.333 1.00 91.06 309 ARG A C 1
ATOM 2426 O O . ARG A 1 309 ? 15.495 -7.907 -11.282 1.00 91.06 309 ARG A O 1
ATOM 2433 N N . LYS A 1 310 ? 15.324 -7.402 -13.464 1.00 86.56 310 LYS A N 1
ATOM 2434 C CA . LYS A 1 310 ? 16.578 -6.634 -13.549 1.00 86.56 310 LYS A CA 1
ATOM 2435 C C . LYS A 1 310 ? 16.477 -5.273 -12.876 1.00 86.56 310 LYS A C 1
ATOM 2437 O O . LYS A 1 310 ? 17.343 -4.980 -12.070 1.00 86.56 310 LYS A O 1
ATOM 2442 N N . SER A 1 311 ? 15.457 -4.456 -13.136 1.00 81.94 311 SER A N 1
ATOM 2443 C CA . SER A 1 311 ? 15.291 -3.145 -12.485 1.00 81.94 311 SER A CA 1
ATOM 2444 C C . SER A 1 311 ? 15.171 -3.290 -10.966 1.00 81.94 311 SER A C 1
ATOM 2446 O O . SER A 1 311 ? 15.849 -2.590 -10.223 1.00 81.94 311 SER A O 1
ATOM 2448 N N . VAL A 1 312 ? 14.406 -4.286 -10.511 1.00 83.69 312 VAL A N 1
ATOM 2449 C CA . VAL A 1 312 ? 14.237 -4.670 -9.098 1.00 83.69 312 VAL A CA 1
ATOM 2450 C C . VAL A 1 312 ? 15.495 -5.361 -8.523 1.00 83.69 312 VAL A C 1
ATOM 2452 O O . VAL A 1 312 ? 15.657 -5.435 -7.304 1.00 83.69 312 VAL A O 1
ATOM 2455 N N . GLY A 1 313 ? 16.413 -5.845 -9.364 1.00 83.81 313 GLY A N 1
ATOM 2456 C CA . GLY A 1 313 ? 17.722 -6.386 -8.970 1.00 83.81 313 GLY A CA 1
ATOM 2457 C C . GLY A 1 313 ? 18.871 -5.369 -9.011 1.00 83.81 313 GLY A C 1
ATOM 2458 O O . GLY A 1 313 ? 19.831 -5.509 -8.265 1.00 83.81 313 GLY A O 1
ATOM 2459 N N . ALA A 1 314 ? 18.762 -4.336 -9.848 1.00 82.75 314 ALA A N 1
ATOM 2460 C CA . ALA A 1 314 ? 19.731 -3.254 -10.026 1.00 82.75 314 ALA A CA 1
ATOM 2461 C C . ALA A 1 314 ? 19.555 -2.116 -9.007 1.00 82.75 314 ALA A C 1
ATOM 2463 O O . ALA A 1 314 ? 20.301 -1.135 -9.046 1.00 82.75 314 ALA A O 1
ATOM 2464 N N . VAL A 1 315 ? 18.574 -2.255 -8.110 1.00 79.94 315 VAL A N 1
ATOM 2465 C CA . VAL A 1 315 ? 18.452 -1.456 -6.893 1.00 79.94 315 VAL A CA 1
ATOM 2466 C C . VAL A 1 315 ? 19.568 -1.851 -5.944 1.00 79.94 315 VAL A C 1
ATOM 2468 O O . VAL A 1 315 ? 19.582 -2.955 -5.399 1.00 79.94 315 VAL A O 1
ATOM 2471 N N . ASP A 1 316 ? 20.470 -0.920 -5.705 1.00 84.94 316 ASP A N 1
ATOM 2472 C CA . ASP A 1 316 ? 21.515 -1.032 -4.703 1.00 84.94 316 ASP A CA 1
ATOM 2473 C C . ASP A 1 316 ? 21.481 0.182 -3.771 1.00 84.94 316 ASP A C 1
ATOM 2475 O O . ASP A 1 316 ? 20.734 1.149 -3.961 1.00 84.94 316 ASP A O 1
ATOM 2479 N N . ALA A 1 317 ? 22.297 0.090 -2.727 1.00 84.31 317 ALA A N 1
ATOM 2480 C CA . ALA A 1 317 ? 22.496 1.131 -1.735 1.00 84.31 317 ALA A CA 1
ATOM 2481 C C . ALA A 1 317 ? 22.888 2.482 -2.372 1.00 84.31 317 ALA A C 1
ATOM 2483 O O . ALA A 1 317 ? 22.418 3.538 -1.950 1.00 84.31 317 ALA A O 1
ATOM 2484 N N . GLU A 1 318 ? 23.717 2.450 -3.417 1.00 86.75 318 GLU A N 1
ATOM 2485 C CA . GLU A 1 318 ? 24.211 3.640 -4.117 1.00 86.75 318 GLU A CA 1
ATOM 2486 C C . GLU A 1 318 ? 23.114 4.331 -4.931 1.00 86.75 318 GLU A C 1
ATOM 2488 O O . GLU A 1 318 ? 23.043 5.559 -4.937 1.00 86.75 318 GLU A O 1
ATOM 2493 N N . THR A 1 319 ? 22.233 3.567 -5.587 1.00 82.31 319 THR A N 1
ATOM 2494 C CA . THR A 1 319 ? 21.105 4.131 -6.344 1.00 82.31 319 THR A CA 1
ATOM 2495 C C . THR A 1 319 ? 20.136 4.848 -5.407 1.00 82.31 319 THR A C 1
ATOM 2497 O O . THR A 1 319 ? 19.768 5.992 -5.669 1.00 82.31 319 THR A O 1
ATOM 2500 N N . ALA A 1 320 ? 19.782 4.217 -4.281 1.00 83.31 320 ALA A N 1
ATOM 2501 C CA . ALA A 1 320 ? 18.910 4.819 -3.273 1.00 83.31 320 ALA A CA 1
ATOM 2502 C C . ALA A 1 320 ? 19.521 6.098 -2.665 1.00 83.31 320 ALA A C 1
ATOM 2504 O O . ALA A 1 320 ? 18.805 7.070 -2.424 1.00 83.31 320 ALA A O 1
ATOM 2505 N N . ALA A 1 321 ? 20.844 6.135 -2.473 1.00 85.38 321 ALA A N 1
ATOM 2506 C CA . ALA A 1 321 ? 21.539 7.330 -2.002 1.00 85.38 321 ALA A CA 1
ATOM 2507 C C . ALA A 1 321 ? 21.560 8.464 -3.044 1.00 85.38 321 ALA A C 1
ATOM 2509 O O . ALA A 1 321 ? 21.356 9.622 -2.683 1.00 85.38 321 ALA A O 1
ATOM 2510 N N . THR A 1 322 ? 21.735 8.164 -4.337 1.00 85.81 322 THR A N 1
ATOM 2511 C CA . THR A 1 322 ? 21.631 9.199 -5.380 1.00 85.81 322 THR A CA 1
ATOM 2512 C C . THR A 1 322 ? 20.196 9.704 -5.553 1.00 85.81 322 THR A C 1
ATOM 2514 O O . THR A 1 322 ? 20.011 10.897 -5.783 1.00 85.81 322 THR A O 1
ATOM 2517 N N . GLU A 1 323 ? 19.170 8.853 -5.417 1.00 82.00 323 GLU A N 1
ATOM 2518 C CA . GLU A 1 323 ? 17.772 9.319 -5.440 1.00 82.00 323 GLU A CA 1
ATOM 2519 C C . GLU A 1 323 ? 17.459 10.218 -4.239 1.00 82.00 323 GLU A C 1
ATOM 2521 O O . GLU A 1 323 ? 16.905 11.302 -4.430 1.00 82.00 323 GLU A O 1
ATOM 2526 N N . HIS A 1 324 ? 17.907 9.843 -3.035 1.00 84.88 324 HIS A N 1
ATOM 2527 C CA . HIS A 1 324 ? 17.804 10.692 -1.848 1.00 84.88 324 HIS A CA 1
ATOM 2528 C C . HIS A 1 324 ? 18.448 12.073 -2.068 1.00 84.88 324 HIS A C 1
ATOM 2530 O O . HIS A 1 324 ? 17.835 13.104 -1.780 1.00 84.88 324 HIS A O 1
ATOM 2536 N N . ASP A 1 325 ? 19.668 12.121 -2.604 1.00 85.12 325 ASP A N 1
ATOM 2537 C CA . ASP A 1 325 ? 20.398 13.378 -2.795 1.00 85.12 325 ASP A CA 1
ATOM 2538 C C . ASP A 1 325 ? 19.832 14.220 -3.950 1.00 85.12 325 ASP A C 1
ATOM 2540 O O . ASP A 1 325 ? 19.811 15.453 -3.872 1.00 85.12 325 ASP A O 1
ATOM 2544 N N . LEU A 1 326 ? 19.295 13.586 -4.999 1.00 81.81 326 LEU A N 1
ATOM 2545 C CA . LEU A 1 326 ? 18.572 14.275 -6.071 1.00 81.81 326 LEU A CA 1
ATOM 2546 C C . LEU A 1 326 ? 17.287 14.930 -5.544 1.00 81.81 326 LEU A C 1
ATOM 2548 O O . LEU A 1 326 ? 17.004 16.082 -5.873 1.00 81.81 326 LEU A O 1
ATOM 2552 N N . MET A 1 327 ? 16.522 14.225 -4.708 1.00 80.06 327 MET A N 1
ATOM 2553 C CA . MET A 1 327 ? 15.341 14.789 -4.053 1.00 80.06 327 MET A CA 1
ATOM 2554 C C . MET A 1 327 ? 15.736 15.902 -3.063 1.00 80.06 327 MET A C 1
ATOM 2556 O O . MET A 1 327 ? 15.111 16.961 -3.041 1.00 80.06 327 MET A O 1
ATOM 2560 N N . THR A 1 328 ? 16.805 15.717 -2.282 1.00 80.69 328 THR A N 1
ATOM 2561 C CA . THR A 1 328 ? 17.288 16.712 -1.301 1.00 80.69 328 THR A CA 1
ATOM 2562 C C . THR A 1 328 ? 17.771 18.001 -1.975 1.00 80.69 328 THR A C 1
ATOM 2564 O O . THR A 1 328 ? 17.448 19.097 -1.522 1.00 80.69 328 THR A O 1
ATOM 2567 N N . SER A 1 329 ? 18.517 17.893 -3.079 1.00 80.69 329 SER A N 1
ATOM 2568 C CA . SER A 1 329 ? 19.028 19.053 -3.825 1.00 80.69 329 SER A CA 1
ATOM 2569 C C . SER A 1 329 ? 17.932 19.817 -4.579 1.00 80.69 329 SER A C 1
ATOM 2571 O O . SER A 1 329 ? 18.019 21.038 -4.722 1.00 80.69 329 SER A O 1
ATOM 2573 N N . LYS A 1 330 ? 16.857 19.141 -5.008 1.00 72.88 330 LYS A N 1
ATOM 2574 C CA . LYS A 1 330 ? 15.678 19.762 -5.635 1.00 72.88 330 LYS A CA 1
ATOM 2575 C C . LYS A 1 330 ? 14.699 20.354 -4.601 1.00 72.88 330 LYS A C 1
ATOM 2577 O O . LYS A 1 330 ? 13.511 20.068 -4.660 1.00 72.88 330 LYS A O 1
ATOM 2582 N N . ALA A 1 331 ? 15.143 21.245 -3.710 1.00 55.31 331 ALA A N 1
ATOM 2583 C CA . ALA A 1 331 ? 14.309 21.826 -2.636 1.00 55.31 331 ALA A CA 1
ATOM 2584 C C . ALA A 1 331 ? 12.936 22.406 -3.081 1.00 55.31 331 ALA A C 1
ATOM 2586 O O . ALA A 1 331 ? 11.999 22.458 -2.288 1.00 55.31 331 ALA A O 1
ATOM 2587 N N . ASN A 1 332 ? 12.785 22.796 -4.352 1.00 56.47 332 ASN A N 1
ATOM 2588 C CA . ASN A 1 332 ? 11.534 23.317 -4.915 1.00 56.47 332 ASN A CA 1
ATOM 2589 C C . ASN A 1 332 ? 10.506 22.234 -5.330 1.00 56.47 332 ASN A C 1
ATOM 2591 O O . ASN A 1 332 ? 9.351 22.577 -5.598 1.00 56.47 332 ASN A O 1
ATOM 2595 N N . CYS A 1 333 ? 10.876 20.946 -5.422 1.00 47.66 333 CYS A N 1
ATOM 2596 C CA . CYS A 1 333 ? 9.975 19.906 -5.949 1.00 47.66 333 CYS A CA 1
ATOM 2597 C C . CYS A 1 333 ? 8.781 19.606 -5.026 1.00 47.66 333 CYS A C 1
ATOM 2599 O O . CYS A 1 333 ? 7.715 19.240 -5.512 1.00 47.66 333 CYS A O 1
ATOM 2601 N N . TYR A 1 334 ? 8.926 19.842 -3.719 1.00 52.41 334 TYR A N 1
ATOM 2602 C CA . TYR A 1 334 ? 7.889 19.599 -2.709 1.00 52.41 334 TYR A CA 1
ATOM 2603 C C . TYR A 1 334 ? 6.745 20.628 -2.717 1.00 52.41 334 TYR A C 1
ATOM 2605 O O . TYR A 1 334 ? 5.703 20.387 -2.115 1.00 52.41 334 TYR A O 1
ATOM 2613 N N . MET A 1 335 ? 6.936 21.787 -3.363 1.00 44.12 335 MET A N 1
ATOM 2614 C CA . MET A 1 335 ? 6.098 22.979 -3.144 1.00 44.12 335 MET A CA 1
ATOM 2615 C C . MET A 1 335 ? 5.350 23.484 -4.384 1.00 44.12 335 MET A C 1
ATOM 2617 O O . MET A 1 335 ? 4.258 24.033 -4.259 1.00 44.12 335 MET A O 1
ATOM 2621 N N . ASN A 1 336 ? 5.907 23.317 -5.587 1.00 40.25 336 ASN A N 1
ATOM 2622 C CA . ASN A 1 336 ? 5.542 24.148 -6.744 1.00 40.25 336 ASN A CA 1
ATOM 2623 C C . ASN A 1 336 ? 4.130 23.958 -7.347 1.00 40.25 336 ASN A C 1
ATOM 2625 O O . ASN A 1 336 ? 3.796 24.695 -8.269 1.00 40.25 336 ASN A O 1
ATOM 2629 N N . ASN A 1 337 ? 3.302 23.014 -6.877 1.00 35.34 337 ASN A N 1
ATOM 2630 C CA . ASN A 1 337 ? 1.956 22.778 -7.439 1.00 35.34 337 ASN A CA 1
ATOM 2631 C C . ASN A 1 337 ? 0.834 22.468 -6.424 1.00 35.34 337 ASN A C 1
ATOM 2633 O O . ASN A 1 337 ? -0.316 22.320 -6.838 1.00 35.34 337 ASN A O 1
ATOM 2637 N N . VAL A 1 338 ? 1.102 22.378 -5.114 1.00 34.72 338 VAL A N 1
ATOM 2638 C CA . VAL A 1 338 ? 0.075 21.976 -4.126 1.00 34.72 338 VAL A CA 1
ATOM 2639 C C . VAL A 1 338 ? -0.420 23.173 -3.321 1.00 34.72 338 VAL A C 1
ATOM 2641 O O . VAL A 1 338 ? -0.130 23.337 -2.138 1.00 34.72 338 VAL A O 1
ATOM 2644 N N . ILE A 1 339 ? -1.235 24.006 -3.973 1.00 31.56 339 ILE A N 1
ATOM 2645 C CA . ILE A 1 339 ? -2.075 24.978 -3.266 1.00 31.56 339 ILE A CA 1
ATOM 2646 C C . ILE A 1 339 ? -3.148 24.184 -2.509 1.00 31.56 339 ILE A C 1
ATOM 2648 O O . ILE A 1 339 ? -4.167 23.794 -3.085 1.00 31.56 339 ILE A O 1
ATOM 2652 N N . MET A 1 340 ? -2.921 23.941 -1.215 1.00 28.98 340 MET A N 1
ATOM 2653 C CA . MET A 1 340 ? -3.908 23.324 -0.321 1.00 28.98 340 MET A CA 1
ATOM 2654 C C . MET A 1 340 ? -5.086 24.276 -0.080 1.00 28.98 340 MET A C 1
ATOM 2656 O O . MET A 1 340 ? -5.178 24.964 0.935 1.00 28.98 340 MET A O 1
ATOM 2660 N N . THR A 1 341 ? -6.002 24.320 -1.046 1.00 25.25 341 THR A N 1
ATOM 2661 C CA . THR A 1 341 ? -7.318 24.935 -0.862 1.00 25.25 341 THR A CA 1
ATOM 2662 C C . THR A 1 341 ? -8.116 24.153 0.193 1.00 25.25 341 THR A C 1
ATOM 2664 O O . THR A 1 341 ? -7.987 22.928 0.273 1.00 25.25 341 THR A O 1
ATOM 2667 N N . PRO A 1 342 ? -8.944 24.821 1.019 1.00 24.31 342 PRO A N 1
ATOM 2668 C CA . PRO A 1 342 ? -9.738 24.157 2.049 1.00 24.31 342 PRO A CA 1
ATOM 2669 C C . PRO A 1 342 ? -10.911 23.390 1.418 1.00 24.31 342 PRO A C 1
ATOM 2671 O O . PRO A 1 342 ? -12.038 23.882 1.336 1.00 24.31 342 PRO A O 1
ATOM 2674 N N . VAL A 1 343 ? -10.641 22.171 0.945 1.00 26.86 343 VAL A N 1
ATOM 2675 C CA . VAL A 1 343 ? -11.659 21.280 0.378 1.00 26.86 343 VAL A CA 1
ATOM 2676 C C . VAL A 1 343 ? -12.594 20.802 1.489 1.00 26.86 343 VAL A C 1
ATOM 2678 O O . VAL A 1 343 ? -12.213 20.011 2.350 1.00 26.86 343 VAL A O 1
ATOM 2681 N N . VAL A 1 344 ? -13.846 21.260 1.442 1.00 23.78 344 VAL A N 1
ATOM 2682 C CA . VAL A 1 344 ? -14.923 20.773 2.315 1.00 23.78 344 VAL A CA 1
ATOM 2683 C C . VAL A 1 344 ? -15.117 19.275 2.073 1.00 23.78 344 VAL A C 1
ATOM 2685 O O . VAL A 1 344 ? -15.539 18.865 0.990 1.00 23.78 344 VAL A O 1
ATOM 2688 N N . GLN A 1 345 ? -14.806 18.454 3.078 1.00 27.72 345 GLN A N 1
ATOM 2689 C CA . GLN A 1 345 ? -14.842 16.994 2.979 1.00 27.72 345 GLN A CA 1
ATOM 2690 C C . GLN A 1 345 ? -16.271 16.468 2.763 1.00 27.72 345 GLN A C 1
ATOM 2692 O O . GLN A 1 345 ? -17.022 16.244 3.709 1.00 27.72 345 GLN A O 1
ATOM 2697 N N . LYS A 1 346 ? -16.630 16.202 1.503 1.00 25.97 346 LYS A N 1
ATOM 2698 C CA . LYS A 1 346 ? -17.751 15.329 1.137 1.00 25.97 346 LYS A CA 1
ATOM 2699 C C . LYS A 1 346 ? -17.202 13.993 0.647 1.00 25.97 346 LYS A C 1
ATOM 2701 O O . LYS A 1 346 ? -16.620 13.950 -0.430 1.00 25.97 346 LYS A O 1
ATOM 2706 N N . LEU A 1 347 ? -17.414 12.943 1.445 1.00 27.92 347 LEU A N 1
ATOM 2707 C CA . LEU A 1 347 ? -17.118 11.533 1.156 1.00 27.92 347 LEU A CA 1
ATOM 2708 C C . LEU A 1 347 ? -15.768 11.309 0.444 1.00 27.92 347 LEU A C 1
ATOM 2710 O O . LEU A 1 347 ? -15.705 11.154 -0.777 1.00 27.92 347 LEU A O 1
ATOM 2714 N N . VAL A 1 348 ? -14.682 11.281 1.224 1.00 33.31 348 VAL A N 1
ATOM 2715 C CA . VAL A 1 348 ? -13.323 11.054 0.710 1.00 33.31 348 VAL A CA 1
ATOM 2716 C C . VAL A 1 348 ? -13.214 9.640 0.133 1.00 33.31 348 VAL A C 1
ATOM 2718 O O . VAL A 1 348 ? -12.962 8.671 0.847 1.00 33.31 348 VAL A O 1
ATOM 2721 N N . ARG A 1 349 ? -13.386 9.529 -1.189 1.00 45.53 349 ARG A N 1
ATOM 2722 C CA . ARG A 1 349 ? -12.913 8.372 -1.959 1.00 45.53 349 ARG A CA 1
ATOM 2723 C C . ARG A 1 349 ? -11.398 8.228 -1.749 1.00 45.53 349 ARG A C 1
ATOM 2725 O O . ARG A 1 349 ? -10.741 9.265 -1.624 1.00 45.53 349 ARG A O 1
ATOM 2732 N N . PRO A 1 350 ? -10.838 7.002 -1.777 1.00 48.34 350 PRO A N 1
ATOM 2733 C CA . PRO A 1 350 ? -9.392 6.794 -1.793 1.00 48.34 350 PRO A CA 1
ATOM 2734 C C . PRO A 1 350 ? -8.720 7.736 -2.797 1.00 48.34 350 PRO A C 1
ATOM 2736 O O . PRO A 1 350 ? -9.124 7.747 -3.963 1.00 48.34 350 PRO A O 1
ATOM 2739 N N . VAL A 1 351 ? -7.764 8.558 -2.342 1.00 48.69 351 VAL A N 1
ATOM 2740 C CA . VAL A 1 351 ? -7.156 9.612 -3.176 1.00 48.69 351 VAL A CA 1
ATOM 2741 C C . VAL A 1 351 ? -6.494 8.975 -4.398 1.00 48.69 351 VAL A C 1
ATOM 2743 O O . VAL A 1 351 ? -5.457 8.318 -4.319 1.00 48.69 351 VAL A O 1
ATOM 2746 N N . SER A 1 352 ? -7.159 9.125 -5.540 1.00 54.97 352 SER A N 1
ATOM 2747 C CA . SER A 1 352 ? -6.942 8.295 -6.717 1.00 54.97 352 SER A CA 1
ATOM 2748 C C . SER A 1 352 ? -5.829 8.872 -7.589 1.00 54.97 352 SER A C 1
ATOM 2750 O O . SER A 1 352 ? -6.095 9.599 -8.549 1.00 54.97 352 SER A O 1
ATOM 2752 N N . ASN A 1 353 ? -4.581 8.559 -7.236 1.00 63.41 353 ASN A N 1
ATOM 2753 C CA . ASN A 1 353 ? -3.406 8.943 -8.017 1.00 63.41 353 ASN A CA 1
ATOM 2754 C C . ASN A 1 353 ? -3.530 8.474 -9.475 1.00 63.41 353 ASN A C 1
ATOM 2756 O O . ASN A 1 353 ? -3.839 7.306 -9.736 1.00 63.41 353 ASN A O 1
ATOM 2760 N N . ALA A 1 354 ? -3.241 9.385 -10.406 1.00 69.12 354 ALA A N 1
ATOM 2761 C CA . ALA A 1 354 ? -3.201 9.120 -11.841 1.00 69.12 354 ALA A CA 1
ATOM 2762 C C . ALA A 1 354 ? -2.349 7.881 -12.162 1.00 69.12 354 ALA A C 1
ATOM 2764 O O . ALA A 1 354 ? -1.277 7.702 -11.586 1.00 69.12 354 ALA A O 1
ATOM 2765 N N . ASP A 1 355 ? -2.845 7.029 -13.063 1.00 79.06 355 ASP A N 1
ATOM 2766 C CA . ASP A 1 355 ? -2.173 5.814 -13.552 1.00 79.06 355 ASP A CA 1
ATOM 2767 C C . ASP A 1 355 ? -1.667 4.833 -12.462 1.00 79.06 355 ASP A C 1
ATOM 2769 O O . ASP A 1 355 ? -0.843 3.957 -12.735 1.00 79.06 355 ASP A O 1
ATOM 2773 N N . SER A 1 356 ? -2.159 4.940 -11.220 1.00 84.38 356 SER A N 1
ATOM 2774 C CA . SER A 1 356 ? -1.707 4.102 -10.103 1.00 84.38 356 SER A CA 1
ATOM 2775 C C . SER A 1 356 ? -2.289 2.685 -10.137 1.00 84.38 356 SER A C 1
ATOM 2777 O O . SER A 1 356 ? -3.402 2.441 -10.605 1.00 84.38 356 SER A O 1
ATOM 2779 N N . THR A 1 357 ? -1.535 1.714 -9.620 1.00 86.25 357 THR A N 1
ATOM 2780 C CA . THR A 1 357 ? -2.014 0.345 -9.388 1.00 86.25 357 THR A CA 1
ATOM 2781 C C . THR A 1 357 ? -1.487 -0.165 -8.051 1.00 86.25 357 THR A C 1
ATOM 2783 O O . THR A 1 357 ? -0.316 0.027 -7.728 1.00 86.25 357 THR A O 1
ATOM 2786 N N . THR A 1 358 ? -2.342 -0.827 -7.276 1.00 85.94 358 THR A N 1
ATOM 2787 C CA . THR A 1 358 ? -2.011 -1.401 -5.966 1.00 85.94 358 THR A CA 1
ATOM 2788 C C . THR A 1 358 ? -2.307 -2.894 -5.973 1.00 85.94 358 THR A C 1
ATOM 2790 O O . THR A 1 358 ? -3.398 -3.310 -6.361 1.00 85.94 358 THR A O 1
ATOM 2793 N N . ILE A 1 359 ? -1.341 -3.697 -5.526 1.00 86.81 359 ILE A N 1
ATOM 2794 C CA . ILE A 1 359 ? -1.478 -5.148 -5.372 1.00 86.81 359 ILE A CA 1
ATOM 2795 C C . ILE A 1 359 ? -1.622 -5.444 -3.879 1.00 86.81 359 ILE A C 1
ATOM 2797 O O . ILE A 1 359 ? -0.758 -5.075 -3.086 1.00 86.81 359 ILE A O 1
ATOM 2801 N N . LEU A 1 360 ? -2.709 -6.110 -3.505 1.00 83.50 360 LEU A N 1
ATOM 2802 C CA . LEU A 1 360 ? -3.036 -6.503 -2.138 1.00 83.50 360 LEU A CA 1
ATOM 2803 C C . LEU A 1 360 ? -3.176 -8.035 -2.063 1.00 83.50 360 LEU A C 1
ATOM 2805 O O . LEU A 1 360 ? -3.605 -8.658 -3.039 1.00 83.50 360 LEU A O 1
ATOM 2809 N N . PRO A 1 361 ? -2.864 -8.677 -0.926 1.00 78.19 361 PRO A N 1
ATOM 2810 C CA . PRO A 1 361 ? -3.283 -10.055 -0.693 1.00 78.19 361 PRO A CA 1
ATOM 2811 C C . PRO A 1 361 ? -4.814 -10.128 -0.570 1.00 78.19 361 PRO A C 1
ATOM 2813 O O . PRO A 1 361 ? -5.428 -9.261 0.052 1.00 78.19 361 PRO A O 1
ATOM 2816 N N . ASP A 1 362 ? -5.436 -11.171 -1.125 1.00 72.88 362 ASP A N 1
ATOM 2817 C CA . ASP A 1 362 ? -6.811 -11.524 -0.756 1.00 72.88 362 ASP A CA 1
ATOM 2818 C C . ASP A 1 362 ? -6.831 -12.130 0.664 1.00 72.88 362 ASP A C 1
ATOM 2820 O O . ASP A 1 362 ? -5.810 -12.583 1.194 1.00 72.88 362 ASP A O 1
ATOM 2824 N N . ARG A 1 363 ? -7.995 -12.127 1.313 1.00 70.50 363 ARG A N 1
ATOM 2825 C CA . ARG A 1 363 ? -8.147 -12.587 2.699 1.00 70.50 363 ARG A CA 1
ATOM 2826 C C . ARG A 1 363 ? -7.964 -14.111 2.820 1.00 70.50 363 ARG A C 1
ATOM 2828 O O . ARG A 1 363 ? -8.597 -14.858 2.069 1.00 70.50 363 ARG A O 1
ATOM 2835 N N . PRO A 1 364 ? -7.196 -14.614 3.806 1.00 60.88 364 PRO A N 1
ATOM 2836 C CA . PRO A 1 364 ? -7.136 -16.045 4.101 1.00 60.88 364 PRO A CA 1
ATOM 2837 C C . PRO A 1 364 ? -8.540 -16.652 4.314 1.00 60.88 364 PRO A C 1
ATOM 2839 O O . PRO A 1 364 ? -9.396 -16.000 4.918 1.00 60.88 364 PRO A O 1
ATOM 2842 N N . PRO A 1 365 ? -8.807 -17.886 3.843 1.00 75.25 365 PRO A N 1
ATOM 2843 C CA . PRO A 1 365 ? -7.868 -18.846 3.255 1.00 75.25 365 PRO A CA 1
ATOM 2844 C C . PRO A 1 365 ? -7.610 -18.660 1.746 1.00 75.25 365 PRO A C 1
ATOM 2846 O O . PRO A 1 365 ? -6.988 -19.528 1.134 1.00 75.25 365 PRO A O 1
ATOM 2849 N N . SER A 1 366 ? -8.089 -17.576 1.123 1.00 78.81 366 SER A N 1
ATOM 2850 C CA . SER A 1 366 ? -7.812 -17.313 -0.292 1.00 78.81 366 SER A CA 1
ATOM 2851 C C . SER A 1 366 ? -6.311 -17.168 -0.542 1.00 78.81 366 SER A C 1
ATOM 2853 O O . SER A 1 366 ? -5.592 -16.545 0.238 1.00 78.81 366 SER A O 1
ATOM 2855 N N . LYS A 1 367 ? -5.847 -17.733 -1.660 1.00 86.00 367 LYS A N 1
ATOM 2856 C CA . LYS A 1 367 ? -4.489 -17.526 -2.186 1.00 86.00 367 LYS A CA 1
ATOM 2857 C C . LYS A 1 367 ? -4.446 -16.439 -3.263 1.00 86.00 367 LYS A C 1
ATOM 2859 O O . LYS A 1 367 ? -3.387 -16.243 -3.856 1.00 86.00 367 LYS A O 1
ATOM 2864 N N . ALA A 1 368 ? -5.578 -15.820 -3.603 1.00 90.12 368 ALA A N 1
ATOM 2865 C CA . ALA A 1 368 ? -5.645 -14.824 -4.664 1.00 90.12 368 ALA A CA 1
ATOM 2866 C C . ALA A 1 368 ? -4.952 -13.510 -4.262 1.00 90.12 368 ALA A C 1
ATOM 2868 O O . ALA A 1 368 ? -4.643 -13.264 -3.094 1.00 90.12 368 ALA A O 1
ATOM 2869 N N . TRP A 1 369 ? -4.725 -12.656 -5.251 1.00 91.12 369 TRP A N 1
ATOM 2870 C CA . TRP A 1 369 ? -4.332 -11.265 -5.069 1.00 91.12 369 TRP A CA 1
ATOM 2871 C C . TRP A 1 369 ? -5.442 -10.351 -5.574 1.00 91.12 369 TRP A C 1
ATOM 2873 O O . TRP A 1 369 ? -6.121 -10.668 -6.549 1.00 91.12 369 TRP A O 1
ATOM 2883 N N . LEU A 1 370 ? -5.620 -9.209 -4.925 1.00 89.31 370 LEU A N 1
ATOM 2884 C CA . LEU A 1 370 ? -6.521 -8.155 -5.364 1.00 89.31 370 LEU A CA 1
ATOM 2885 C C . LEU A 1 370 ? -5.682 -7.053 -6.015 1.00 89.31 370 LEU A C 1
ATOM 2887 O O . LEU A 1 370 ? -4.755 -6.529 -5.401 1.00 89.31 370 LEU A O 1
ATOM 2891 N N . VAL A 1 371 ? -5.982 -6.719 -7.267 1.00 91.69 371 VAL A N 1
ATOM 2892 C CA . VAL A 1 371 ? -5.291 -5.673 -8.027 1.00 91.69 371 VAL A CA 1
ATOM 2893 C C . VAL A 1 371 ? -6.264 -4.526 -8.254 1.00 91.69 371 VAL A C 1
ATOM 2895 O O . VAL A 1 371 ? -7.220 -4.655 -9.019 1.00 91.69 371 VAL A O 1
ATOM 2898 N N . SER A 1 372 ? -6.025 -3.414 -7.564 1.00 90.19 372 SER A N 1
ATOM 2899 C CA . SER A 1 372 ? -6.770 -2.166 -7.727 1.00 90.19 372 SER A CA 1
ATOM 2900 C C . SER A 1 372 ? -6.064 -1.294 -8.759 1.00 90.19 372 SER A C 1
ATOM 2902 O O . SER A 1 372 ? -4.884 -0.994 -8.584 1.00 90.19 372 SER A O 1
ATOM 2904 N N . MET A 1 373 ? -6.756 -0.898 -9.826 1.00 91.88 373 MET A N 1
ATOM 2905 C CA . MET A 1 373 ? -6.221 -0.046 -10.896 1.00 91.88 373 MET A CA 1
ATOM 2906 C C . MET A 1 373 ? -6.977 1.279 -10.955 1.00 91.88 373 MET A C 1
ATOM 2908 O O . MET A 1 373 ? -8.199 1.279 -11.120 1.00 91.88 373 MET A O 1
ATOM 2912 N N . THR A 1 374 ? -6.246 2.393 -10.892 1.00 88.00 374 THR A N 1
ATOM 2913 C CA . THR A 1 374 ? -6.770 3.747 -11.094 1.00 88.00 374 THR A CA 1
ATOM 2914 C C . THR A 1 374 ? -6.424 4.239 -12.494 1.00 88.00 374 THR A C 1
ATOM 2916 O O . THR A 1 374 ? -5.252 4.276 -12.874 1.00 88.00 374 THR A O 1
ATOM 2919 N N . ASN A 1 375 ? -7.423 4.659 -13.271 1.00 89.88 375 ASN A N 1
ATOM 2920 C CA . ASN A 1 375 ? -7.185 5.316 -14.555 1.00 89.88 375 ASN A CA 1
ATOM 2921 C C . ASN A 1 375 ? -8.374 6.183 -15.008 1.00 89.88 375 ASN A C 1
ATOM 2923 O O . ASN A 1 375 ? -9.355 6.353 -14.286 1.00 89.88 375 ASN A O 1
ATOM 2927 N N . THR A 1 376 ? -8.276 6.751 -16.210 1.00 89.56 376 THR A N 1
ATOM 2928 C CA . THR A 1 376 ? -9.416 7.320 -16.937 1.00 89.56 376 THR A CA 1
ATOM 2929 C C . THR A 1 376 ? -10.458 6.242 -17.239 1.00 89.56 376 THR A C 1
ATOM 2931 O O . THR A 1 376 ? -10.113 5.090 -17.507 1.00 89.56 376 THR A O 1
ATOM 2934 N N . ILE A 1 377 ? -11.739 6.623 -17.247 1.00 90.69 377 ILE A N 1
ATOM 2935 C CA . ILE A 1 377 ? -12.869 5.712 -17.502 1.00 90.69 377 ILE A CA 1
ATOM 2936 C C . ILE A 1 377 ? -12.671 4.920 -18.805 1.00 90.69 377 ILE A C 1
ATOM 2938 O O . ILE A 1 377 ? -12.956 3.723 -18.849 1.00 90.69 377 ILE A O 1
ATOM 2942 N N . GLU A 1 378 ? -12.135 5.552 -19.853 1.00 92.44 378 GLU A N 1
ATOM 2943 C CA . GLU A 1 378 ? -11.922 4.882 -21.136 1.00 92.44 378 GLU A CA 1
ATOM 2944 C C . GLU A 1 378 ? -10.816 3.822 -21.065 1.00 92.44 378 GLU A C 1
ATOM 2946 O O . GLU A 1 378 ? -10.980 2.737 -21.614 1.00 92.44 378 GLU A O 1
ATOM 2951 N N . VAL A 1 379 ? -9.709 4.082 -20.360 1.00 91.81 379 VAL A N 1
ATOM 2952 C CA . VAL A 1 379 ? -8.624 3.093 -20.223 1.00 91.81 379 VAL A CA 1
ATOM 2953 C C . VAL A 1 379 ? -9.083 1.905 -19.383 1.00 91.81 379 VAL A C 1
ATOM 2955 O O . VAL A 1 379 ? -8.800 0.769 -19.748 1.00 91.81 379 VAL A O 1
ATOM 2958 N N . LEU A 1 380 ? -9.854 2.133 -18.317 1.00 94.06 380 LEU A N 1
ATOM 2959 C CA . LEU A 1 380 ? -10.449 1.054 -17.514 1.00 94.06 380 LEU A CA 1
ATOM 2960 C C . LEU A 1 380 ? -11.414 0.192 -18.346 1.00 94.06 380 LEU A C 1
ATOM 2962 O O . LEU A 1 380 ? -11.440 -1.032 -18.196 1.00 94.06 380 LEU A O 1
ATOM 2966 N N . ALA A 1 381 ? -12.170 0.813 -19.258 1.00 94.81 381 ALA A N 1
ATOM 2967 C CA . ALA A 1 381 ? -13.053 0.108 -20.183 1.00 94.81 381 ALA A CA 1
ATOM 2968 C C . ALA A 1 381 ? -12.289 -0.756 -21.204 1.00 94.81 381 ALA A C 1
ATOM 2970 O O . ALA A 1 381 ? -12.798 -1.809 -21.582 1.00 94.81 381 ALA A O 1
ATOM 2971 N N . GLU A 1 382 ? -11.079 -0.364 -21.620 1.00 95.44 382 GLU A N 1
ATOM 2972 C CA . GLU A 1 382 ? -10.212 -1.194 -22.471 1.00 95.44 382 GLU A CA 1
ATOM 2973 C C . GLU A 1 382 ? -9.465 -2.285 -21.678 1.00 95.44 382 GLU A C 1
ATOM 2975 O O . GLU A 1 382 ? -9.377 -3.418 -22.154 1.00 95.44 382 GLU A O 1
ATOM 2980 N N . ILE A 1 383 ? -9.035 -2.021 -20.433 1.00 95.25 383 ILE A N 1
ATOM 2981 C CA . ILE A 1 383 ? -8.467 -3.051 -19.533 1.00 95.25 383 ILE A CA 1
ATOM 2982 C C . ILE A 1 383 ? -9.474 -4.194 -19.345 1.00 95.25 383 ILE A C 1
ATOM 2984 O O . ILE A 1 383 ? -9.116 -5.366 -19.454 1.00 95.25 383 ILE A O 1
ATOM 2988 N N . LYS A 1 384 ? -10.756 -3.859 -19.148 1.00 96.12 384 LYS A N 1
ATOM 2989 C CA . LYS A 1 384 ? -11.854 -4.827 -18.998 1.00 96.12 384 LYS A CA 1
ATOM 2990 C C . LYS A 1 384 ? -12.160 -5.644 -20.269 1.00 96.12 384 LYS A C 1
ATOM 2992 O O . LYS A 1 384 ? -12.866 -6.645 -20.180 1.00 96.12 384 LYS A O 1
ATOM 2997 N N . LYS A 1 385 ? -11.638 -5.243 -21.434 1.00 96.56 385 LYS A N 1
ATOM 2998 C CA . LYS A 1 385 ? -11.739 -5.979 -22.711 1.00 96.56 385 LYS A CA 1
ATOM 2999 C C . LYS A 1 385 ? -10.468 -6.758 -23.059 1.00 96.56 385 LYS A C 1
ATOM 3001 O O . LYS A 1 385 ? -10.466 -7.492 -24.043 1.00 96.56 385 LYS A O 1
ATOM 3006 N N . ASN A 1 386 ? -9.375 -6.585 -22.314 1.00 96.31 386 ASN A N 1
ATOM 3007 C CA . ASN A 1 386 ? -8.097 -7.201 -22.650 1.00 96.31 386 ASN A CA 1
ATOM 3008 C C . ASN A 1 386 ? -8.149 -8.715 -22.373 1.00 96.31 386 ASN A C 1
ATOM 3010 O O . ASN A 1 386 ? -7.998 -9.160 -21.238 1.00 96.31 386 ASN A O 1
ATOM 3014 N N . GLU A 1 387 ? -8.351 -9.512 -23.425 1.00 95.94 387 GLU A N 1
ATOM 3015 C CA . GLU A 1 387 ? -8.506 -10.973 -23.343 1.00 95.94 387 GLU A CA 1
ATOM 3016 C C . GLU A 1 387 ? -7.360 -11.660 -22.583 1.00 95.94 387 GLU A C 1
ATOM 3018 O O . GLU A 1 387 ? -7.586 -12.608 -21.828 1.00 95.94 387 GLU A O 1
ATOM 3023 N N . PHE A 1 388 ? -6.126 -11.162 -22.735 1.00 94.81 388 PHE A N 1
ATOM 3024 C CA . PHE A 1 388 ? -4.970 -11.723 -22.042 1.00 94.81 388 PHE A CA 1
ATOM 3025 C C . PHE A 1 388 ? -5.014 -11.430 -20.538 1.00 94.81 388 PHE A C 1
ATOM 3027 O O . PHE A 1 388 ? -4.705 -12.313 -19.745 1.00 94.81 388 PHE A O 1
ATOM 3034 N N . TRP A 1 389 ? -5.438 -10.230 -20.128 1.00 96.12 389 TRP A N 1
ATOM 3035 C CA . TRP A 1 389 ? -5.682 -9.901 -18.719 1.00 96.12 389 TRP A CA 1
ATOM 3036 C C . TRP A 1 389 ? -6.797 -10.772 -18.132 1.00 96.12 389 TRP A C 1
ATOM 3038 O O . TRP A 1 389 ? -6.587 -11.448 -17.122 1.00 96.12 389 TRP A O 1
ATOM 3048 N N . CYS A 1 390 ? -7.943 -10.848 -18.813 1.00 96.19 390 CYS A N 1
ATOM 3049 C CA . CYS A 1 390 ? -9.118 -11.595 -18.359 1.00 96.19 390 CYS A CA 1
ATOM 3050 C C . CYS A 1 390 ? -8.904 -13.120 -18.261 1.00 96.19 390 CYS A C 1
ATOM 3052 O O . CYS A 1 390 ? -9.639 -13.785 -17.533 1.00 96.19 390 CYS A O 1
ATOM 3054 N N . LYS A 1 391 ? -7.873 -13.691 -18.907 1.00 95.94 391 LYS A N 1
ATOM 3055 C CA . LYS A 1 391 ? -7.450 -15.089 -18.670 1.00 95.94 391 LYS A CA 1
ATOM 3056 C C . LYS A 1 391 ? -6.984 -15.318 -17.221 1.00 95.94 391 LYS A C 1
ATOM 3058 O O . LYS A 1 391 ? -7.205 -16.400 -16.672 1.00 95.94 391 LYS A O 1
ATOM 3063 N N . TYR A 1 392 ? -6.347 -14.325 -16.596 1.00 96.12 392 TYR A N 1
ATOM 3064 C CA . TYR A 1 392 ? -5.715 -14.444 -15.271 1.00 96.12 392 TYR A CA 1
ATOM 3065 C C . TYR A 1 392 ? -6.444 -13.659 -14.167 1.00 96.12 392 TYR A C 1
ATOM 3067 O O . TYR A 1 392 ? -6.346 -14.038 -12.997 1.00 96.12 392 TYR A O 1
ATOM 3075 N N . ALA A 1 393 ? -7.178 -12.606 -14.534 1.00 96.31 393 ALA A N 1
ATOM 3076 C CA . ALA A 1 393 ? -7.811 -11.654 -13.629 1.00 96.31 393 ALA A CA 1
ATOM 3077 C C . ALA A 1 393 ? -9.338 -11.601 -13.815 1.00 96.31 393 ALA A C 1
ATOM 3079 O O . ALA A 1 393 ? -9.837 -11.209 -14.871 1.00 96.31 393 ALA A O 1
ATOM 3080 N N . ASP A 1 394 ? -10.081 -11.935 -12.761 1.00 95.56 394 ASP A N 1
ATOM 3081 C CA . ASP A 1 394 ? -11.535 -11.807 -12.722 1.00 95.56 394 ASP A CA 1
ATOM 3082 C C . ASP A 1 394 ? -11.899 -10.359 -12.314 1.00 95.56 394 ASP A C 1
ATOM 3084 O O . ASP A 1 394 ? -11.374 -9.843 -11.327 1.00 95.56 394 ASP A O 1
ATOM 3088 N N . PHE A 1 395 ? -12.786 -9.679 -13.047 1.00 94.75 395 PHE A N 1
ATOM 3089 C CA . PHE A 1 395 ? -13.262 -8.330 -12.689 1.00 94.75 395 PHE A CA 1
ATOM 3090 C C . PHE A 1 395 ? -14.187 -8.372 -11.461 1.00 94.75 395 PHE A C 1
ATOM 3092 O O . PHE A 1 395 ? -15.061 -9.236 -11.392 1.00 94.75 395 PHE A O 1
ATOM 3099 N N . VAL A 1 396 ? -14.041 -7.412 -10.540 1.00 89.31 396 VAL A N 1
ATOM 3100 C CA . VAL A 1 396 ? -14.882 -7.280 -9.337 1.00 89.31 396 VAL A CA 1
ATOM 3101 C C . VAL A 1 396 ? -15.820 -6.067 -9.435 1.00 89.31 396 VAL A C 1
ATOM 3103 O O . VAL A 1 396 ? -17.032 -6.271 -9.471 1.00 89.31 396 VAL A O 1
ATOM 3106 N N . TYR A 1 397 ? -15.299 -4.832 -9.527 1.00 85.12 397 TYR A N 1
ATOM 3107 C CA . TYR A 1 397 ? -16.113 -3.599 -9.591 1.00 85.12 397 TYR A CA 1
ATOM 3108 C C . TYR A 1 397 ? -15.463 -2.423 -10.333 1.00 85.12 397 TYR A C 1
ATOM 3110 O O . TYR A 1 397 ? -14.217 -2.422 -10.473 1.00 85.12 397 TYR A O 1
#

InterPro domains:
  IPR023213 Chloramphenicol acetyltransferase-like domain superfamily [G3DSA:3.30.559.10] (1-113)
  IPR023213 Chloramphenicol acetyltransferase-like domain superfamily [G3DSA:3.30.559.10] (114-181)
  IPR023213 Chloramphenicol acetyltransferase-like domain superfamily [G3DSA:3.30.559.10] (182-396)
  IPR051504 Plant secondary metabolite acyltransferase [PTHR31625] (7-283)

Radius of gyration: 22.95 Å; chains: 1; bounding box: 58×50×67 Å

Organism: NCBI:txid61395

Foldseek 3Di:
DDAQQQPDDWDKQFFFLVLLLQQVAKDKDKDWFFPPVLDPPALDPVLLVVLLSVLVSLQQLQFFDWDQDPVRTIIGTRDSVRTPGDDDDDDEDAQASVQCVVLLVPPVSADQRAFAHPSNRTTMDMDITGCSSHHPVVVVVSVVSSVQSSCCSVPVDDGDDDDDDSNPCVLVVLQDPAADDDDPVLLPPLPPWDDDDPKDKWKKKFAVVLLVVLLVLLVVLADPPDHFDSVLLVLLVLQALLQVLVVVVVVVPDPDPDVVVVVVVVDDDWRKRFDAQALCPASVGWGGTGTDDDDDDSNVSSVSSSVSVVRSVVIHSNHRNNSSVSSVVPSCSSPDPDPPDPDDDRRDDNPQTEQDKDWAQDDPPGRIIMIMTMYHPSSVVSSVVPPVNVSGIHTND

pLDDT: mean 81.08, std 17.21, range [23.78, 97.12]

Sequence (397 aa):
MEPPTYTGKPQSIKLTAFDALVSILNIQQVYFYENKDRSPDFMPADTLHTAFNKTISQFPPLLGHLRQQPDNSLSIIIDKDSLNLPEYRESTSTVHYNDIKACGFDYRAWPSDLMTVGENSGVAVFLSLSHAAGDGAGFHMFANRWVEEAKVLANGSVASDKQFTYDRELIQKFLPKDRKQLNEASAESFDRAIGAAPWQGTLYRVDTEKLGVLREELNRYVPEGVQLTKNDVISALIAKTVAQSVKATKVGRLQVLSNIGSWIAGKREFQRLMIPCDTRPRLGMGEINYSVESQTTLKSLAELAVEVRKSVGAVDAETAATEHDLMTSKANCYMNNVIMTPVVQKLVRPVSNADSTTILPDRPPSKAWLVSMTNTIEVLAEIKKNEFWCKYADFVY

Secondary structure (DSSP, 8-state):
-------SPPEEEEPPHHHHHHTT-EEEEEEEEE-TT--TTSS-HHHHHHHHHHHHTT-GGGSSEEEE-TTS-EEEEEBTTB-----------S--HHHHHHTTT-GGGS-TT-SEEGGGTEEEEEEEEETTT--HHHHHHHHHHHHHHHHHHHH-PPPPP------TTHHHHHS-S--PPPPHHHHTSGGG------EEEEEEEE-TTHHHHHHHHHGGGSPTT----HHHHHHHHHHHHHHHHHHHHHHHH-SSSSHHHHHHTT-----EEP----SSSSSS-----EE------HHHHHHHHHHHHHHTTS--HHHHHHHHHHHHH-TTTTTTT--------S-------TT-EEEEEPPTT---EEEEEEEEHHHHHHHTT-HHHHHHEEE--